Protein AF-A0A6J3ENT9-F1 (afdb_monomer)

Organism: Aythya fuligula (NCBI:txid219594)

Solvent-accessible surface area (backbone atoms only — not comparable to full-atom values): 24660 Å² total; per-residue (Å²): 134,82,88,86,90,82,89,78,94,71,88,79,79,80,81,71,82,80,57,75,65,58,60,52,52,53,51,53,50,52,54,51,52,54,51,53,56,51,54,55,63,68,48,56,60,59,58,50,55,54,54,55,55,55,54,59,58,60,64,72,77,72,82,78,91,86,87,80,89,82,87,89,83,92,81,91,82,86,89,77,91,87,86,80,84,89,78,90,86,88,84,91,74,91,84,88,84,82,84,92,70,86,79,79,90,65,94,60,54,86,67,48,56,50,49,53,51,48,52,50,49,54,50,52,51,52,49,52,51,50,50,52,52,50,49,51,51,51,53,51,51,51,53,50,51,54,51,51,52,52,52,50,54,52,52,51,51,50,50,51,54,51,51,50,50,50,53,53,49,52,54,51,49,54,54,49,49,51,52,50,53,52,49,51,54,50,51,52,51,52,52,49,53,53,50,51,52,50,52,52,52,51,51,54,51,54,52,52,52,50,51,49,52,50,47,52,51,54,52,52,50,54,49,52,54,50,51,51,51,50,52,53,51,52,52,52,52,52,52,52,50,53,50,51,53,53,50,49,52,50,51,53,49,53,52,50,55,51,53,53,50,52,50,54,50,51,52,51,49,51,52,51,53,51,50,51,51,52,51,53,52,51,51,50,52,51,51,49,52,52,51,53,51,50,51,52,50,50,51,51,49,52,52,48,50,50,51,47,51,50,50,49,53,51,49,48,55,50,49,51,49,53,48,52,51,48,51,52,52,50,51,52,50,52,53,50,50,51,55,49,52,52,50,52,52,49,51,54,52,51,51,57,49,50,55,54,50,50,59,48,47,58,55,50,53,60,51,50,61,62,54,56,61,63,54,55,61,52,54,55,53,54,57,55,51,52,54,53,52,51,55,51,54,52,56,54,51,52,53,51,50,55,53,49,54,53,52,50,53,55,50,52,52,50,49,52,54,48,51,65,56,59,77,73,70,87,131

Foldseek 3Di:
DDDDDDDDDDDDPPPDPPPPVVVVVVVVVVVVVVVVVVVVVVCVVVVVVVVVVVVVVVVVVPDDDDDDDDDDDDDDDDDDDDDDDDDDDDDDDDDDDDPPDDDDDDCDDPVVVVVVVVVVVVVVVVVVVVVVVVVVVVVVVVVVVVVVVVVVVVVVVVVVVVVVVVVVVVVVVVVVVVVVVVVVVVVVVVVVVVVVVVVVVVVVVVVVVVVVVVCCVVVVVVVVVVVVVVVVVVVVVVVVVVVVVVVVVVVVVVVVVVVVVVVVVVVVVVVVVVVVVVVVVVVVVVVVVVVVVVVVVVVVVVVVVVVVVVVVVVVVVVVVVVVVVVVVVVVVVVVVVVVVVVVVVVVVVVVVVVVVVVVVVVVVVVVVVVVVVVVVVVVVVVVVVVVVVVVVVVVVVVVVVVVVVVVVVVVVVVVVVVVVVVVPDDD

Mean predicted aligned error: 20.98 Å

Sequence (427 aa):
MLQSPSSAFMLYIQKIPISFSTVSFLQISLQAFASVETCFTLTLPILKDLSFSLSCIAECFGRSQSGTSNSGSMAQEEREAGMGSPASDLEVGNDGEDLTKGPEVLCEGPEEEKRQKALLWARLEEQHHLICVLKKKADDARKHCKGLEQLNMELEKLRLEDAMKLKVQSQRIQHLEGRFTDLASNHEKMIYFKNEHKKQNTQLREENQRLRQENEALFSQTVQEREAEVFQLAAQARNLSQQLDSLHEKCAYESRRAQEREKELLEAQSQQASAHASEVDLLKQQLQCIQEEHQQVAAWVEDGENQQKAQASELQAKLERANEEKEQLLNLAMERGKALEDKQREIVQLGRRLESVERARLRAEKRFVKGAAANYDRMLQELQQELESSKQAYSELSLQFDAYKKHSMDLLAKEKELNVKLCHFKV

Secondary structure (DSSP, 8-state):
-------------------HHHHHHHHHHHHHHHHHHHHHHHHHHHHHHHHHHHHHHHHTT------------------------------------------------TTHHHHHHHHHHHHHHHHHHHHHHHHHHHHHHHHHHHHHHHHHHHHHHHHHHHHHHHHHHHHHHHHHHHHHHHHHHHHHHHHHHHHHHHHHHHHHHHHHHHHHHHHHHHHHHHHHHHHHHHHHHHHHHHHHHHHHHHHHHHHHHHHHHHHHHHHHHHHHHHHHHHHHHHHHHHHHHHHHHHHHHHHHHHHHHHHHHHHHHHHHHHHHHHHHHHHHHHHHHHHHHHHHHHHHHHHHHHHHHHHHHHHHHHHHHHHHHHHHHHHHHHHHHHHHHHHHHHHHHHHHHHHHHHHHHHHHHHHHHHHHHHHHHHHHHHTTS--

pLDDT: mean 76.58, std 21.97, range [31.48, 98.69]

InterPro domains:
  IPR043450 Coiled-coil domain-containing protein 89-like [PTHR34768] (75-425)
  IPR060354 Coiled-coil domain-containing protein 89 [PF28422] (107-425)

Radius of gyration: 129.69 Å; Cα contacts (8 Å, |Δi|>4): 1; chains: 1; bounding box: 258×97×381 Å

Structure (mmCIF, N/CA/C/O backbone):
data_AF-A0A6J3ENT9-F1
#
_entry.id   AF-A0A6J3ENT9-F1
#
loop_
_atom_site.group_PDB
_atom_site.id
_atom_site.type_symbol
_atom_site.label_atom_id
_atom_site.label_alt_id
_atom_site.label_comp_id
_atom_site.label_asym_id
_atom_site.label_entity_id
_atom_site.label_seq_id
_atom_site.pdbx_PDB_ins_code
_atom_site.Cartn_x
_atom_site.Cartn_y
_atom_site.Cartn_z
_atom_site.occupancy
_atom_site.B_iso_or_equiv
_atom_site.auth_seq_id
_atom_site.auth_comp_id
_atom_site.auth_asym_id
_atom_site.auth_atom_id
_atom_site.pdbx_PDB_model_num
ATOM 1 N N . MET A 1 1 ? -32.795 -56.655 26.048 1.00 40.16 1 MET A N 1
ATOM 2 C CA . MET A 1 1 ? -32.875 -57.858 25.196 1.00 40.16 1 MET A CA 1
ATOM 3 C C . MET A 1 1 ? -33.707 -57.521 23.972 1.00 40.16 1 MET A C 1
ATOM 5 O O . MET A 1 1 ? -34.804 -57.025 24.166 1.00 40.16 1 MET A O 1
ATOM 9 N N . LEU A 1 2 ? -33.144 -57.804 22.787 1.00 39.00 2 LEU A N 1
ATOM 10 C CA . LEU A 1 2 ? -33.785 -58.015 21.471 1.00 39.00 2 LEU A CA 1
ATOM 11 C C . LEU A 1 2 ? -34.527 -56.797 20.865 1.00 39.00 2 LEU A C 1
ATOM 13 O O . LEU A 1 2 ? -35.529 -56.348 21.398 1.00 39.00 2 LEU A O 1
ATOM 17 N N . GLN A 1 3 ? -33.952 -56.100 19.867 1.00 37.78 3 GLN A N 1
ATOM 18 C CA . GLN A 1 3 ? -33.969 -56.410 18.410 1.00 37.78 3 GLN A CA 1
ATOM 19 C C . GLN A 1 3 ? -35.414 -56.488 17.867 1.00 37.78 3 GLN A C 1
ATOM 21 O O . GLN A 1 3 ? -36.195 -57.287 18.355 1.00 37.78 3 GLN A O 1
ATOM 26 N N . SER A 1 4 ? -35.854 -55.732 16.852 1.00 40.31 4 SER A N 1
ATOM 27 C CA . SER A 1 4 ? -35.252 -55.532 15.521 1.00 40.31 4 SER A CA 1
ATOM 28 C C . SER A 1 4 ? -36.067 -54.480 14.694 1.00 40.31 4 SER A C 1
ATOM 30 O O . SER A 1 4 ? -37.071 -53.984 15.205 1.00 40.31 4 SER A O 1
ATOM 32 N N . PRO A 1 5 ? -35.641 -54.091 13.468 1.00 56.31 5 PRO A N 1
ATOM 33 C CA . PRO A 1 5 ? -35.767 -52.728 12.929 1.00 56.31 5 PRO A CA 1
ATOM 34 C C . PRO A 1 5 ? -36.663 -52.575 11.677 1.00 56.31 5 PRO A C 1
ATOM 36 O O . PRO A 1 5 ? -37.023 -53.546 11.015 1.00 56.31 5 PRO A O 1
ATOM 39 N N . SER A 1 6 ? -36.929 -51.328 11.267 1.00 38.97 6 SER A N 1
ATOM 40 C CA . SER A 1 6 ? -37.287 -51.008 9.876 1.00 38.97 6 SER A CA 1
ATOM 41 C C . SER A 1 6 ? -36.849 -49.603 9.454 1.00 38.97 6 SER A C 1
ATOM 43 O O . SER A 1 6 ? -37.376 -48.600 9.914 1.00 38.97 6 SER A O 1
ATOM 45 N N . SER A 1 7 ? -35.853 -49.603 8.563 1.00 48.16 7 SER A N 1
ATOM 46 C CA . SER A 1 7 ? -35.739 -48.812 7.331 1.00 48.16 7 SER A CA 1
ATOM 47 C C . SER A 1 7 ? -36.145 -47.330 7.350 1.00 48.16 7 SER A C 1
ATOM 49 O O . SER A 1 7 ? -37.310 -46.988 7.168 1.00 48.16 7 SER A O 1
ATOM 51 N N . ALA A 1 8 ? -35.141 -46.451 7.392 1.00 42.38 8 ALA A N 1
ATOM 52 C CA . ALA A 1 8 ? -35.196 -45.153 6.723 1.00 42.38 8 ALA A CA 1
ATOM 53 C C . ALA A 1 8 ? -33.785 -44.765 6.254 1.00 42.38 8 ALA A C 1
ATOM 55 O O . ALA A 1 8 ? -32.921 -44.379 7.039 1.00 42.38 8 ALA A O 1
ATOM 56 N N . PHE A 1 9 ? -33.558 -44.915 4.949 1.00 43.72 9 PHE A N 1
ATOM 57 C CA . PHE A 1 9 ? -32.430 -44.348 4.219 1.00 43.72 9 PHE A CA 1
ATOM 58 C C . PHE A 1 9 ? -32.474 -42.815 4.343 1.00 43.72 9 PHE A C 1
ATOM 60 O O . PHE A 1 9 ? -33.341 -42.171 3.758 1.00 43.72 9 PHE A O 1
ATOM 67 N N . MET A 1 10 ? -31.529 -42.229 5.078 1.00 42.06 10 MET A N 1
ATOM 68 C CA . MET A 1 10 ? -31.229 -40.796 5.043 1.00 42.06 10 MET A CA 1
ATOM 69 C C . MET A 1 10 ? -29.784 -40.626 4.581 1.00 42.06 10 MET A C 1
ATOM 71 O O . MET A 1 10 ? -28.840 -41.058 5.240 1.00 42.06 10 MET A O 1
ATOM 75 N N . LEU A 1 11 ? -29.651 -40.038 3.393 1.00 41.81 11 LEU A N 1
ATOM 76 C CA . LEU A 1 11 ? -28.410 -39.676 2.719 1.00 41.81 11 LEU A CA 1
ATOM 77 C C . LEU A 1 11 ? -27.493 -38.855 3.636 1.00 41.81 11 LEU A C 1
ATOM 79 O O . LEU A 1 11 ? -27.743 -37.683 3.909 1.00 41.81 11 LEU A O 1
ATOM 83 N N . TYR A 1 12 ? -26.387 -39.465 4.053 1.00 36.28 12 TYR A N 1
ATOM 84 C CA . TYR A 1 12 ? -25.256 -38.777 4.663 1.00 36.28 12 TYR A CA 1
ATOM 85 C C . TYR A 1 12 ? -24.386 -38.188 3.539 1.00 36.28 12 TYR A C 1
ATOM 87 O O . TYR A 1 12 ? -23.510 -38.858 2.996 1.00 36.28 12 TYR A O 1
ATOM 95 N N . ILE A 1 13 ? -24.637 -36.932 3.153 1.00 42.41 13 ILE A N 1
ATOM 96 C CA . ILE A 1 13 ? -23.660 -36.150 2.383 1.00 42.41 13 ILE A CA 1
ATOM 97 C C . ILE A 1 13 ? -22.597 -35.667 3.367 1.00 42.41 13 ILE A C 1
ATOM 99 O O . ILE A 1 13 ? -22.794 -34.741 4.154 1.00 42.41 13 ILE A O 1
ATOM 103 N N . GLN A 1 14 ? -21.461 -36.345 3.315 1.00 38.34 14 GLN A N 1
ATOM 104 C CA . GLN A 1 14 ? -20.229 -36.023 4.010 1.00 38.34 14 GLN A CA 1
ATOM 105 C C . GLN A 1 14 ? -19.707 -34.665 3.506 1.00 38.34 14 GLN A C 1
ATOM 107 O O . GLN A 1 14 ? -19.063 -34.571 2.464 1.00 38.34 14 GLN A O 1
ATOM 112 N N . LYS A 1 15 ? -20.019 -33.585 4.237 1.00 44.34 15 LYS A N 1
ATOM 113 C CA . LYS A 1 15 ? -19.369 -32.276 4.080 1.00 44.34 15 LYS A CA 1
ATOM 114 C C . LYS A 1 15 ? -17.897 -32.418 4.466 1.00 44.34 15 LYS A C 1
ATOM 116 O O . LYS A 1 15 ? -17.551 -32.397 5.644 1.00 44.34 15 LYS A O 1
ATOM 121 N N . ILE A 1 16 ? -17.039 -32.565 3.464 1.00 40.72 16 ILE A N 1
ATOM 122 C CA . ILE A 1 16 ? -15.595 -32.377 3.600 1.00 40.72 16 ILE A CA 1
ATOM 123 C C . ILE A 1 16 ? -15.363 -30.873 3.832 1.00 40.72 16 ILE A C 1
ATOM 125 O O . ILE A 1 16 ? -15.824 -30.070 3.017 1.00 40.72 16 ILE A O 1
ATOM 129 N N . PRO A 1 17 ? -14.683 -30.452 4.913 1.00 45.12 17 PRO A N 1
ATOM 130 C CA . PRO A 1 17 ? -14.258 -29.070 5.055 1.00 45.12 17 PRO A CA 1
ATOM 131 C C . PRO A 1 17 ? -13.174 -28.803 4.008 1.00 45.12 17 PRO A C 1
ATOM 133 O O . PRO A 1 17 ? -12.029 -29.228 4.147 1.00 45.12 17 PRO A O 1
ATOM 136 N N . ILE A 1 18 ? -13.558 -28.123 2.929 1.00 47.16 18 ILE A N 1
ATOM 137 C CA . ILE A 1 18 ? -12.618 -27.542 1.974 1.00 47.16 18 ILE A CA 1
ATOM 138 C C . ILE A 1 18 ? -11.821 -26.504 2.764 1.00 47.16 18 ILE A C 1
ATOM 140 O O . ILE A 1 18 ? -12.337 -25.458 3.154 1.00 47.16 18 ILE A O 1
ATOM 144 N N . SER A 1 19 ? -10.577 -26.846 3.086 1.00 46.31 19 SER A N 1
ATOM 145 C CA . SER A 1 19 ? -9.659 -25.960 3.782 1.00 46.31 19 SER A CA 1
ATOM 146 C C . SER A 1 19 ? -9.454 -24.692 2.948 1.00 46.31 19 SER A C 1
ATOM 148 O O . SER A 1 19 ? -9.235 -24.752 1.734 1.00 46.31 19 SER A O 1
ATOM 150 N N . PHE A 1 20 ? -9.492 -23.539 3.622 1.00 50.84 20 PHE A N 1
ATOM 151 C CA . PHE A 1 20 ? -9.294 -22.184 3.078 1.00 50.84 20 PHE A CA 1
ATOM 152 C C . PHE A 1 20 ? -8.031 -22.029 2.190 1.00 50.84 20 PHE A C 1
ATOM 154 O O . PHE A 1 20 ? -7.911 -21.081 1.414 1.00 50.84 20 PHE A O 1
ATOM 161 N N . SER A 1 21 ? -7.103 -22.988 2.255 1.00 52.47 21 SER A N 1
ATOM 162 C CA . SER A 1 21 ? -5.894 -23.059 1.428 1.00 52.47 21 SER A CA 1
ATOM 163 C C . SER A 1 21 ? -6.183 -23.339 -0.058 1.00 52.47 21 SER A C 1
ATOM 165 O O . SER A 1 21 ? -5.556 -22.752 -0.938 1.00 52.47 21 SER A O 1
ATOM 167 N N . THR A 1 22 ? -7.183 -24.169 -0.374 1.00 51.91 22 THR A N 1
ATOM 168 C CA . THR A 1 22 ? -7.454 -24.582 -1.770 1.00 51.91 22 THR A CA 1
ATOM 169 C C . THR A 1 22 ? -8.192 -23.521 -2.589 1.00 51.91 22 THR A C 1
ATOM 171 O O . THR A 1 22 ? -7.914 -23.360 -3.777 1.00 51.91 22 THR A O 1
ATOM 174 N N . VAL A 1 23 ? -9.059 -22.726 -1.952 1.00 58.72 23 VAL A N 1
ATOM 175 C CA . VAL A 1 23 ? -9.732 -21.582 -2.597 1.00 58.72 23 VAL A CA 1
ATOM 176 C C . VAL A 1 23 ? -8.720 -20.481 -2.932 1.00 58.72 23 VAL A C 1
ATOM 178 O O . VAL A 1 23 ? -8.764 -19.904 -4.015 1.00 58.72 23 VAL A O 1
ATOM 181 N N . SER A 1 24 ? -7.737 -20.267 -2.054 1.00 61.44 24 SER A N 1
ATOM 182 C CA . SER A 1 24 ? -6.649 -19.309 -2.280 1.00 61.44 24 SER A CA 1
ATOM 183 C C . SER A 1 24 ? -5.753 -19.732 -3.453 1.00 61.44 24 SER A C 1
ATOM 185 O O . SER A 1 24 ? -5.372 -18.901 -4.275 1.00 61.44 24 SER A O 1
ATOM 187 N N . PHE A 1 25 ? -5.479 -21.033 -3.595 1.00 60.53 25 PHE A N 1
ATOM 188 C CA . PHE A 1 25 ? -4.682 -21.568 -4.704 1.00 60.53 25 PHE A CA 1
ATOM 189 C C . PHE A 1 25 ? -5.390 -21.456 -6.060 1.00 60.53 25 PHE A C 1
ATOM 191 O O . PHE A 1 25 ? -4.760 -21.096 -7.055 1.00 60.53 25 PHE A O 1
ATOM 198 N N . LEU A 1 26 ? -6.702 -21.707 -6.111 1.00 66.38 26 LEU A N 1
ATOM 199 C CA . LEU A 1 26 ? -7.491 -21.538 -7.337 1.00 66.38 26 LEU A CA 1
ATOM 200 C C . LEU A 1 26 ? -7.624 -20.062 -7.737 1.00 66.38 26 LEU A C 1
ATOM 202 O O . LEU A 1 26 ? -7.562 -19.752 -8.925 1.00 66.38 26 LEU A O 1
ATOM 206 N N . GLN A 1 27 ? -7.715 -19.146 -6.768 1.00 69.69 27 GLN A N 1
ATOM 207 C CA . GLN A 1 27 ? -7.783 -17.711 -7.044 1.00 69.69 27 GLN A CA 1
ATOM 208 C C . GLN A 1 27 ? -6.449 -17.146 -7.553 1.00 69.69 27 GLN A C 1
ATOM 210 O O . GLN A 1 27 ? -6.440 -16.410 -8.535 1.00 69.69 27 GLN A O 1
ATOM 215 N N . ILE A 1 28 ? -5.317 -17.565 -6.975 1.00 70.44 28 ILE A N 1
ATOM 216 C CA . ILE A 1 28 ? -3.978 -17.199 -7.471 1.00 70.44 28 ILE A CA 1
ATOM 217 C C . ILE A 1 28 ? -3.736 -17.785 -8.873 1.00 70.44 28 ILE A C 1
ATOM 219 O O . ILE A 1 28 ? -3.173 -17.112 -9.734 1.00 70.44 28 ILE A O 1
ATOM 223 N N . SER A 1 29 ? -4.217 -19.004 -9.137 1.00 67.19 29 SER A N 1
ATOM 224 C CA . SER A 1 29 ? -4.084 -19.651 -10.451 1.00 67.19 29 SER A CA 1
ATOM 225 C C . SER A 1 29 ? -4.905 -18.948 -11.539 1.00 67.19 29 SER A C 1
ATOM 227 O O . SER A 1 29 ? -4.409 -18.764 -12.650 1.00 67.19 29 SER A O 1
ATOM 229 N N . LEU A 1 30 ? -6.126 -18.491 -11.226 1.00 68.94 30 LEU A N 1
ATOM 230 C CA . LEU A 1 30 ? -6.932 -17.689 -12.155 1.00 68.94 30 LEU A CA 1
ATOM 231 C C . LEU A 1 30 ? -6.305 -16.312 -12.419 1.00 68.94 30 LEU A C 1
ATOM 233 O O . LEU A 1 30 ? -6.332 -15.827 -13.548 1.00 68.94 30 LEU A O 1
ATOM 237 N N . GLN A 1 31 ? -5.705 -15.697 -11.398 1.00 67.19 31 GLN A N 1
ATOM 238 C CA . GLN A 1 31 ? -5.062 -14.387 -11.523 1.00 67.19 31 GLN A CA 1
ATOM 239 C C . GLN A 1 31 ? -3.742 -14.470 -12.311 1.00 67.19 31 GLN A C 1
ATOM 241 O O . GLN A 1 31 ? -3.422 -13.563 -13.078 1.00 67.19 31 GLN A O 1
ATOM 246 N N . ALA A 1 32 ? -3.023 -15.594 -12.211 1.00 65.31 32 ALA A N 1
ATOM 247 C CA . ALA A 1 32 ? -1.872 -15.895 -13.061 1.00 65.31 32 ALA A CA 1
ATOM 248 C C . ALA A 1 32 ? -2.279 -16.138 -14.527 1.00 65.31 32 ALA A C 1
ATOM 250 O O . ALA A 1 32 ? -1.610 -15.635 -15.428 1.00 65.31 32 ALA A O 1
ATOM 251 N N . PHE A 1 33 ? -3.397 -16.829 -14.784 1.00 65.12 33 PHE A N 1
ATOM 252 C CA . PHE A 1 33 ? -3.900 -17.049 -16.149 1.00 65.12 33 PHE A CA 1
ATOM 253 C C . PHE A 1 33 ? -4.342 -15.747 -16.835 1.00 65.12 33 PHE A C 1
ATOM 255 O O . PHE A 1 33 ? -3.982 -15.516 -17.989 1.00 65.12 33 PHE A O 1
ATOM 262 N N . ALA A 1 34 ? -5.021 -14.852 -16.110 1.00 62.66 34 ALA A N 1
ATOM 263 C CA . ALA A 1 34 ? -5.407 -13.540 -16.635 1.00 62.66 34 ALA A CA 1
ATOM 264 C C . ALA A 1 34 ? -4.190 -12.653 -16.982 1.00 62.66 34 ALA A C 1
ATOM 266 O O . ALA A 1 34 ? -4.241 -11.877 -17.937 1.00 62.66 34 ALA A O 1
ATOM 267 N N . SER A 1 35 ? -3.080 -12.801 -16.247 1.00 59.09 35 SER A N 1
ATOM 268 C CA . SER A 1 35 ? -1.822 -12.076 -16.493 1.00 59.09 35 SER A CA 1
ATOM 269 C C . SER A 1 35 ? -1.069 -12.592 -17.734 1.00 59.09 35 SER A C 1
ATOM 271 O O . SER A 1 35 ? -0.468 -11.822 -18.485 1.00 59.09 35 SER A O 1
ATOM 273 N N . VAL A 1 36 ? -1.151 -13.896 -18.027 1.00 63.78 36 VAL A N 1
ATOM 274 C CA . VAL A 1 36 ? -0.567 -14.485 -19.250 1.00 63.78 36 VAL A CA 1
ATOM 275 C C . VAL A 1 36 ? -1.335 -14.046 -20.503 1.00 63.78 36 VAL A C 1
ATOM 277 O O . VAL A 1 36 ? -0.722 -13.757 -21.533 1.00 63.78 36 VAL A O 1
ATOM 280 N N . GLU A 1 37 ? -2.659 -13.916 -20.414 1.00 57.78 37 GLU A N 1
ATOM 281 C CA . GLU A 1 37 ? -3.507 -13.461 -21.524 1.00 57.78 37 GLU A CA 1
ATOM 282 C C . GLU A 1 37 ? -3.313 -11.958 -21.834 1.00 57.78 37 GLU A C 1
ATOM 284 O O . GLU A 1 37 ? -3.330 -11.538 -22.998 1.00 57.78 37 GLU A O 1
ATOM 289 N N . THR A 1 38 ? -2.998 -11.146 -20.816 1.00 58.56 38 THR A N 1
ATOM 290 C CA . THR A 1 38 ? -2.599 -9.735 -21.000 1.00 58.56 38 THR A CA 1
ATOM 291 C C . THR A 1 38 ? -1.184 -9.583 -21.575 1.00 58.56 38 THR A C 1
ATOM 293 O O . THR A 1 38 ? -0.945 -8.710 -22.410 1.00 58.56 38 THR A O 1
ATOM 296 N N . CYS A 1 39 ? -0.248 -10.476 -21.238 1.00 53.78 39 CYS A N 1
ATOM 297 C CA . CYS A 1 39 ? 1.071 -10.520 -21.884 1.00 53.78 39 CYS A CA 1
ATOM 298 C C . CYS A 1 39 ? 1.004 -10.931 -23.369 1.00 53.78 39 CYS A C 1
ATOM 300 O O . CYS A 1 39 ? 1.787 -10.430 -24.182 1.00 53.78 39 CYS A O 1
ATOM 302 N N . PHE A 1 40 ? 0.055 -11.792 -23.756 1.00 52.81 40 PHE A N 1
ATOM 303 C CA . PHE A 1 40 ? -0.137 -12.194 -25.158 1.00 52.81 40 PHE A CA 1
ATOM 304 C C . PHE A 1 40 ? -0.755 -11.081 -26.020 1.00 52.81 40 PHE A C 1
ATOM 306 O O . PHE A 1 40 ? -0.416 -10.931 -27.193 1.00 52.81 40 PHE A O 1
ATOM 313 N N . THR A 1 41 ? -1.622 -10.250 -25.438 1.00 58.38 41 THR A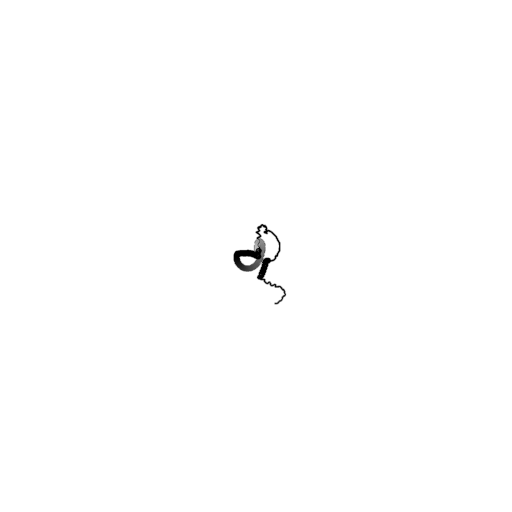 N 1
ATOM 314 C CA . THR A 1 41 ? -2.243 -9.116 -26.143 1.00 58.38 41 THR A CA 1
ATOM 315 C C . THR A 1 41 ? -1.299 -7.920 -26.308 1.00 58.38 41 THR A C 1
ATOM 317 O O . THR A 1 41 ? -1.403 -7.208 -27.306 1.00 58.38 41 THR A O 1
ATOM 320 N N . LEU A 1 42 ? -0.313 -7.744 -25.418 1.00 55.91 42 LEU A N 1
ATOM 321 C CA . LEU A 1 42 ? 0.700 -6.679 -25.519 1.00 55.91 42 LEU A CA 1
ATOM 322 C C . LEU A 1 42 ? 1.898 -7.013 -26.429 1.00 55.91 42 LEU A C 1
ATOM 324 O O . LEU A 1 42 ? 2.609 -6.105 -26.854 1.00 55.91 42 LEU A O 1
ATOM 328 N N . THR A 1 43 ? 2.125 -8.284 -26.773 1.00 50.31 43 THR A N 1
ATOM 329 C CA . THR A 1 43 ? 3.246 -8.710 -27.641 1.00 50.31 43 THR A CA 1
ATOM 330 C C . THR A 1 43 ? 2.877 -8.813 -29.127 1.00 50.31 43 THR A C 1
ATOM 332 O O . THR A 1 43 ? 3.747 -8.715 -29.995 1.00 50.31 43 THR A O 1
ATOM 335 N N . LEU A 1 44 ? 1.584 -8.917 -29.448 1.00 54.12 44 LEU A N 1
ATOM 336 C CA . LEU A 1 44 ? 1.057 -8.941 -30.820 1.00 54.12 44 LEU A CA 1
ATOM 337 C C . LEU A 1 44 ? 1.301 -7.660 -31.658 1.00 54.12 44 LEU A C 1
ATOM 339 O O . LEU A 1 44 ? 1.510 -7.797 -32.866 1.00 54.12 44 LEU A O 1
ATOM 343 N N . PRO A 1 45 ? 1.323 -6.432 -31.096 1.00 56.06 45 PRO A N 1
ATOM 344 C CA . PRO A 1 45 ? 1.671 -5.224 -31.854 1.00 56.06 45 PRO A CA 1
ATOM 345 C C . PRO A 1 45 ? 3.158 -5.170 -32.237 1.00 56.06 45 PRO A C 1
ATOM 347 O O . PRO A 1 45 ? 3.492 -4.805 -33.360 1.00 56.06 45 PRO A O 1
ATOM 350 N N . ILE A 1 46 ? 4.048 -5.628 -31.350 1.00 58.69 46 ILE A N 1
ATOM 351 C CA . ILE A 1 46 ? 5.508 -5.576 -31.551 1.00 58.69 46 ILE A CA 1
ATOM 352 C C . ILE A 1 46 ? 5.941 -6.511 -32.696 1.00 58.69 46 ILE A C 1
ATOM 354 O O . ILE A 1 46 ? 6.825 -6.183 -33.487 1.00 58.69 46 ILE A O 1
ATOM 358 N N . LEU A 1 47 ? 5.268 -7.657 -32.850 1.00 54.56 47 LEU A N 1
ATOM 359 C CA . LEU A 1 47 ? 5.484 -8.575 -33.975 1.00 54.56 47 LEU A CA 1
ATOM 360 C C . LEU A 1 47 ? 4.941 -8.035 -35.311 1.00 54.56 47 LEU A C 1
ATOM 362 O O . LEU A 1 47 ? 5.496 -8.356 -36.363 1.00 54.56 47 LEU A O 1
ATOM 366 N N . LYS A 1 48 ? 3.907 -7.181 -35.293 1.00 58.94 48 LYS A N 1
ATOM 367 C CA . LYS A 1 48 ? 3.417 -6.506 -36.507 1.00 58.94 48 LYS A CA 1
ATOM 368 C C . LYS A 1 48 ? 4.386 -5.424 -36.988 1.00 58.94 48 LYS A C 1
ATOM 370 O O . LYS A 1 48 ? 4.640 -5.362 -38.191 1.00 58.94 48 LYS A O 1
ATOM 375 N N . ASP A 1 49 ? 5.012 -4.675 -36.084 1.00 53.97 49 ASP A N 1
ATOM 376 C CA . ASP A 1 49 ? 6.009 -3.657 -36.457 1.00 53.97 49 ASP A CA 1
ATOM 377 C C . ASP A 1 49 ? 7.312 -4.273 -36.998 1.00 53.97 49 ASP A C 1
ATOM 379 O O . ASP A 1 49 ? 7.901 -3.762 -37.955 1.00 53.97 49 ASP A O 1
ATOM 383 N N . LEU A 1 50 ? 7.718 -5.442 -36.486 1.00 54.59 50 LEU A N 1
ATOM 384 C CA . LEU A 1 50 ? 8.826 -6.221 -37.058 1.00 54.59 50 LEU A CA 1
ATOM 385 C C . LEU A 1 50 ? 8.511 -6.747 -38.471 1.00 54.59 50 LEU A C 1
ATOM 387 O O . LEU A 1 50 ? 9.400 -6.773 -39.326 1.00 54.59 50 LEU A O 1
ATOM 391 N N . SER A 1 51 ? 7.252 -7.105 -38.753 1.00 56.06 51 SER A N 1
ATOM 392 C CA . SER A 1 51 ? 6.826 -7.521 -40.100 1.00 56.06 51 SER A CA 1
ATOM 393 C C . SER A 1 51 ? 6.835 -6.365 -41.111 1.00 56.06 51 SER A C 1
ATOM 395 O O . SER A 1 51 ? 7.180 -6.566 -42.275 1.00 56.06 51 SER A O 1
ATOM 397 N N . PHE A 1 52 ? 6.552 -5.139 -40.658 1.00 54.91 52 PHE A N 1
ATOM 398 C CA . PHE A 1 52 ? 6.579 -3.942 -41.501 1.00 54.91 52 PHE A CA 1
ATOM 399 C C . PHE A 1 52 ? 8.017 -3.506 -41.831 1.00 54.91 52 PHE A C 1
ATOM 401 O O . PHE A 1 52 ? 8.313 -3.114 -42.958 1.00 54.91 52 PHE A O 1
ATOM 408 N N . SER A 1 53 ? 8.951 -3.660 -40.885 1.00 56.72 53 SER A N 1
ATOM 409 C CA . SER A 1 53 ? 10.371 -3.349 -41.111 1.00 56.72 53 SER A CA 1
ATOM 410 C C . SER A 1 53 ? 11.047 -4.315 -42.100 1.00 56.72 53 SER A C 1
ATOM 412 O O . SER A 1 53 ? 11.841 -3.887 -42.939 1.00 56.72 53 SER A O 1
ATOM 414 N N . LEU A 1 54 ? 10.676 -5.602 -42.085 1.00 51.56 54 LEU A N 1
ATOM 415 C CA . LEU A 1 54 ? 11.181 -6.596 -43.045 1.00 51.56 54 LEU A CA 1
ATOM 416 C C . LEU A 1 54 ? 10.656 -6.372 -44.477 1.00 51.56 54 LEU A C 1
ATOM 418 O O . LEU A 1 54 ? 11.382 -6.641 -45.435 1.00 51.56 54 LEU A O 1
ATOM 422 N N . SER A 1 55 ? 9.453 -5.808 -44.636 1.00 52.66 55 SER A N 1
ATOM 423 C CA . SER A 1 55 ? 8.902 -5.406 -45.943 1.00 52.66 55 SER A CA 1
ATOM 424 C C . SER A 1 55 ? 9.720 -4.284 -46.601 1.00 52.66 55 SER A C 1
ATOM 426 O O . SER A 1 55 ? 10.001 -4.345 -47.796 1.00 52.66 55 SER A O 1
ATOM 428 N N . CYS A 1 56 ? 10.174 -3.293 -45.826 1.00 52.44 56 CYS A N 1
ATOM 429 C CA . CYS A 1 56 ? 10.975 -2.177 -46.347 1.00 52.44 56 CYS A CA 1
ATOM 430 C C . CYS A 1 56 ? 12.407 -2.580 -46.740 1.00 52.44 56 CYS A C 1
ATOM 432 O O . CYS A 1 56 ? 13.007 -1.964 -47.621 1.00 52.44 56 CYS A O 1
ATOM 434 N N . ILE A 1 57 ? 12.973 -3.619 -46.118 1.00 53.28 57 ILE A N 1
ATOM 435 C CA . ILE A 1 57 ? 14.308 -4.123 -46.481 1.00 53.28 57 ILE A CA 1
ATOM 436 C C . ILE A 1 57 ? 14.251 -4.928 -47.793 1.00 53.28 57 ILE A C 1
ATOM 438 O O . ILE A 1 57 ? 15.207 -4.897 -48.570 1.00 53.28 57 ILE A O 1
ATOM 442 N N . ALA A 1 58 ? 13.119 -5.575 -48.096 1.00 48.12 58 ALA A N 1
ATOM 443 C CA . ALA A 1 58 ? 12.924 -6.315 -49.344 1.00 48.12 58 ALA A CA 1
ATOM 444 C C . ALA A 1 58 ? 12.755 -5.406 -50.583 1.00 48.12 58 ALA A C 1
ATOM 446 O O . ALA A 1 58 ? 13.180 -5.787 -51.674 1.00 48.12 58 ALA A O 1
ATOM 447 N N . GLU A 1 59 ? 12.223 -4.186 -50.438 1.00 49.25 59 GLU A N 1
ATOM 448 C CA . GLU A 1 59 ? 12.078 -3.238 -51.561 1.00 49.25 59 GLU A CA 1
ATOM 449 C C . GLU A 1 59 ? 13.381 -2.511 -51.943 1.00 49.25 59 GLU A C 1
ATOM 451 O O . GLU A 1 59 ? 13.549 -2.103 -53.094 1.00 49.25 59 GLU A O 1
ATOM 456 N N . CYS A 1 60 ? 14.356 -2.409 -51.035 1.00 49.34 60 CYS A N 1
ATOM 457 C CA . CYS A 1 60 ? 15.617 -1.707 -51.305 1.00 49.34 60 CYS A CA 1
ATOM 458 C C . CYS A 1 60 ? 16.648 -2.528 -52.104 1.00 49.34 60 CYS A C 1
ATOM 460 O O . CYS A 1 60 ? 17.606 -1.953 -52.619 1.00 49.34 60 CYS A O 1
ATOM 462 N N . PHE A 1 61 ? 16.466 -3.845 -52.260 1.00 43.84 61 PHE A N 1
ATOM 463 C CA . PHE A 1 61 ? 17.416 -4.712 -52.982 1.00 43.84 61 PHE A CA 1
ATOM 464 C C . PHE A 1 61 ? 16.982 -5.081 -54.416 1.00 43.84 61 PHE A C 1
ATOM 466 O O . PHE A 1 61 ? 17.698 -5.792 -55.119 1.00 43.84 61 PHE A O 1
ATOM 473 N N . GLY A 1 62 ? 15.833 -4.572 -54.881 1.00 42.88 62 GLY A N 1
ATOM 474 C CA . GLY A 1 62 ? 15.201 -4.944 -56.155 1.00 42.88 62 GLY A CA 1
ATOM 475 C C . GLY A 1 62 ? 15.252 -3.900 -57.278 1.00 42.88 62 GLY A C 1
ATOM 476 O O . GLY A 1 62 ? 14.407 -3.938 -58.168 1.00 42.88 62 GLY A O 1
ATOM 477 N N . ARG A 1 63 ? 16.192 -2.944 -57.267 1.00 44.88 63 ARG A N 1
ATOM 478 C CA . ARG A 1 63 ? 16.342 -1.946 -58.349 1.00 44.88 63 ARG A CA 1
ATOM 479 C C . ARG A 1 63 ? 17.767 -1.901 -58.884 1.00 44.88 63 ARG A C 1
ATOM 481 O O . ARG A 1 63 ? 18.544 -0.987 -58.633 1.00 44.88 63 ARG A O 1
ATOM 488 N N . SER A 1 64 ? 18.116 -2.909 -59.664 1.00 50.78 64 SER A N 1
ATOM 489 C CA . SER A 1 64 ? 19.213 -2.819 -60.621 1.00 50.78 64 SER A CA 1
ATOM 490 C C . SER A 1 64 ? 18.868 -3.685 -61.824 1.00 50.78 64 SER A C 1
ATOM 492 O O . SER A 1 64 ? 18.608 -4.870 -61.667 1.00 50.78 64 SER A O 1
ATOM 494 N N . GLN A 1 65 ? 18.921 -3.057 -63.003 1.00 47.69 65 GLN A N 1
ATOM 495 C CA . GLN A 1 65 ? 18.721 -3.599 -64.356 1.00 47.69 65 GLN A CA 1
ATOM 496 C C . GLN A 1 65 ? 17.288 -3.568 -64.921 1.00 47.69 65 GLN A C 1
ATOM 498 O O . GLN A 1 65 ? 16.460 -4.432 -64.659 1.00 47.69 65 GLN A O 1
ATOM 503 N N . SER A 1 66 ? 17.027 -2.584 -65.787 1.00 43.88 66 SER A N 1
ATOM 504 C CA . SER A 1 66 ? 16.587 -2.770 -67.188 1.00 43.88 66 SER A CA 1
ATOM 505 C C . SER A 1 66 ? 16.096 -1.433 -67.762 1.00 43.88 66 SER A C 1
ATOM 507 O O . SER A 1 66 ? 15.373 -0.694 -67.100 1.00 43.88 66 SER A O 1
ATOM 509 N N . GLY A 1 67 ? 16.518 -1.093 -68.983 1.00 37.44 67 GLY A N 1
ATOM 510 C CA . GLY A 1 67 ? 16.076 0.129 -69.662 1.00 37.44 67 GLY A CA 1
ATOM 511 C C . GLY A 1 67 ? 16.972 0.541 -70.825 1.00 37.44 67 GLY A C 1
ATOM 512 O O . GLY A 1 67 ? 17.782 1.449 -70.707 1.00 37.44 67 GLY A O 1
ATOM 513 N 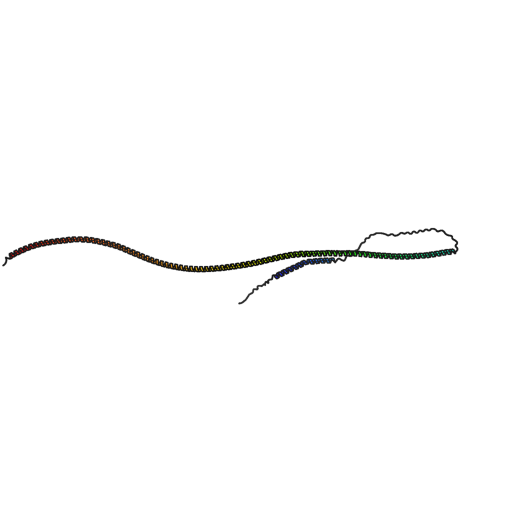N . THR A 1 68 ? 16.833 -0.184 -71.926 1.00 40.88 68 THR A N 1
ATOM 514 C CA . THR A 1 68 ? 17.478 -0.055 -73.239 1.00 40.88 68 THR A CA 1
ATOM 515 C C . THR A 1 68 ? 17.127 1.219 -74.026 1.00 40.88 68 THR A C 1
ATOM 517 O O . THR A 1 68 ? 15.984 1.656 -74.015 1.00 40.88 68 THR A O 1
ATOM 520 N N . SER A 1 69 ? 18.116 1.704 -74.786 1.00 43.97 69 SER A N 1
ATOM 521 C CA . SER A 1 69 ? 18.085 2.125 -76.206 1.00 43.97 69 SER A CA 1
ATOM 522 C C . SER A 1 69 ? 16.897 2.925 -76.783 1.00 43.97 69 SER A C 1
ATOM 524 O O . SER A 1 69 ? 15.817 2.376 -76.958 1.00 43.97 69 SER A O 1
ATOM 526 N N . ASN A 1 70 ? 17.171 4.147 -77.273 1.00 34.47 70 ASN A N 1
ATOM 527 C CA . ASN A 1 70 ? 16.681 4.706 -78.558 1.00 34.47 70 ASN A CA 1
ATOM 528 C C . ASN A 1 70 ? 17.432 6.029 -78.853 1.00 34.47 70 ASN A C 1
ATOM 530 O O . ASN A 1 70 ? 17.500 6.895 -77.991 1.00 34.47 70 ASN A O 1
ATOM 534 N N . SER A 1 71 ? 18.256 6.126 -79.903 1.00 40.47 71 SER A N 1
ATOM 535 C CA . SER A 1 71 ? 17.941 6.544 -81.286 1.00 40.47 71 SER A CA 1
ATOM 536 C C . SER A 1 71 ? 17.566 8.030 -81.466 1.00 40.47 71 SER A C 1
ATOM 538 O O . SER A 1 71 ? 16.466 8.437 -81.107 1.00 40.47 71 SER A O 1
ATOM 540 N N . GLY A 1 72 ? 18.417 8.773 -82.186 1.00 33.47 72 GLY A N 1
ATOM 541 C CA . GLY A 1 72 ? 17.957 9.687 -83.242 1.00 33.47 72 GLY A CA 1
ATOM 542 C C . GLY A 1 72 ? 18.141 11.201 -83.055 1.00 33.47 72 GLY A C 1
ATOM 543 O O . GLY A 1 72 ? 17.556 11.795 -82.156 1.00 33.47 72 GLY A O 1
ATOM 544 N N . SER A 1 73 ? 18.802 11.790 -84.067 1.00 34.91 73 SER A N 1
ATOM 545 C CA . SER A 1 73 ? 18.737 13.179 -84.599 1.00 34.91 73 SER A CA 1
ATOM 546 C C . SER A 1 73 ? 20.016 13.998 -84.359 1.00 34.91 73 SER A C 1
ATOM 548 O O . SER A 1 73 ? 20.385 14.239 -83.220 1.00 34.91 73 SER A O 1
ATOM 550 N N . MET A 1 74 ? 20.875 14.262 -85.355 1.00 40.50 74 MET A N 1
ATOM 551 C CA . MET A 1 74 ? 20.750 15.131 -86.549 1.00 40.50 74 MET A CA 1
ATOM 552 C C . MET A 1 74 ? 20.510 16.626 -86.245 1.00 40.50 74 MET A C 1
ATOM 554 O O . MET A 1 74 ? 19.388 17.018 -85.955 1.00 40.50 74 MET A O 1
ATOM 558 N N . ALA A 1 75 ? 21.584 17.419 -86.366 1.00 40.66 75 ALA A N 1
ATOM 559 C CA . ALA A 1 75 ? 21.695 18.836 -86.778 1.00 40.66 75 ALA A CA 1
ATOM 560 C C . ALA A 1 75 ? 23.221 19.118 -86.824 1.00 40.66 75 ALA A C 1
ATOM 562 O O . ALA A 1 75 ? 23.895 18.872 -85.830 1.00 40.66 75 ALA A O 1
ATOM 563 N N . GLN A 1 76 ? 23.914 19.303 -87.953 1.00 38.09 76 GLN A N 1
ATOM 564 C CA . GLN A 1 76 ? 23.841 20.337 -88.998 1.00 38.09 76 GLN A CA 1
ATOM 565 C C . GLN A 1 76 ? 24.130 21.752 -88.470 1.00 38.09 76 GLN A C 1
ATOM 567 O O . GLN A 1 76 ? 23.206 22.405 -88.017 1.00 38.09 76 GLN A O 1
ATOM 572 N N . GLU A 1 77 ? 25.391 22.199 -88.578 1.00 36.25 77 GLU A N 1
ATOM 573 C CA . GLU A 1 77 ? 25.812 23.576 -88.928 1.00 36.25 77 GLU A CA 1
ATOM 574 C C . GLU A 1 77 ? 27.351 23.563 -89.119 1.00 36.25 77 GLU A C 1
ATOM 576 O O . GLU A 1 77 ? 28.075 23.147 -88.220 1.00 36.25 77 GLU A O 1
ATOM 581 N N . GLU A 1 78 ? 27.903 23.600 -90.334 1.00 37.22 78 GLU A N 1
ATOM 582 C CA . GLU A 1 78 ? 28.126 24.735 -91.252 1.00 37.22 78 GLU A CA 1
ATOM 583 C C . GLU A 1 78 ? 29.308 25.667 -90.891 1.00 37.22 78 GLU A C 1
ATOM 585 O O . GLU A 1 78 ? 29.407 26.170 -89.778 1.00 37.22 78 GLU A O 1
ATOM 590 N N . ARG A 1 79 ? 30.119 25.935 -91.937 1.00 41.75 79 ARG A N 1
ATOM 591 C CA . ARG A 1 79 ? 31.117 27.013 -92.147 1.00 41.75 79 ARG A CA 1
ATOM 592 C C . ARG A 1 79 ? 32.534 26.820 -91.589 1.00 41.75 79 ARG A C 1
ATOM 594 O O . ARG A 1 79 ? 32.727 26.342 -90.486 1.00 41.75 79 ARG A O 1
ATOM 601 N N . GLU A 1 80 ? 33.607 27.200 -92.283 1.00 36.38 80 GLU A N 1
ATOM 602 C CA . GLU A 1 80 ? 33.829 27.786 -93.619 1.00 36.38 80 GLU A CA 1
ATOM 603 C C . GLU A 1 80 ? 35.334 27.612 -93.919 1.00 36.38 80 GLU A C 1
ATOM 605 O O . GLU A 1 80 ? 36.170 27.745 -93.032 1.00 36.38 80 GLU A O 1
ATOM 610 N N . ALA A 1 81 ? 35.677 27.102 -95.101 1.00 35.44 81 ALA A N 1
ATOM 611 C CA . ALA A 1 81 ? 36.360 27.832 -96.175 1.00 35.44 81 ALA A CA 1
ATOM 612 C C . ALA A 1 81 ? 37.804 28.302 -95.883 1.00 35.44 81 ALA A C 1
ATOM 614 O O . ALA A 1 81 ? 38.060 29.270 -95.177 1.00 35.44 81 ALA A O 1
ATOM 615 N N . GLY A 1 82 ? 38.749 27.645 -96.558 1.00 36.38 82 GLY A N 1
ATOM 616 C CA . GLY A 1 82 ? 40.150 28.047 -96.682 1.00 36.38 82 GLY A CA 1
ATOM 617 C C . GLY A 1 82 ? 40.800 27.355 -97.879 1.00 36.38 82 GLY A C 1
ATOM 618 O O . GLY A 1 82 ? 41.847 26.732 -97.761 1.00 36.38 82 GLY A O 1
ATOM 619 N N . MET A 1 83 ? 40.099 27.384 -99.013 1.00 38.31 83 MET A N 1
ATOM 620 C CA . MET A 1 83 ? 40.501 26.830 -100.300 1.00 38.31 83 MET A CA 1
ATOM 621 C C . MET A 1 83 ? 41.129 27.973 -101.104 1.00 38.31 83 MET A C 1
ATOM 623 O O . MET A 1 83 ? 40.451 28.941 -101.431 1.00 38.31 83 MET A O 1
ATOM 627 N N . GLY A 1 84 ? 42.423 27.874 -101.391 1.00 31.95 84 GLY A N 1
ATOM 628 C CA . GLY A 1 84 ? 43.136 28.750 -102.316 1.00 31.95 84 GLY A CA 1
ATOM 629 C C . GLY A 1 84 ? 43.941 27.884 -103.276 1.00 31.95 84 GLY A C 1
ATOM 630 O O . GLY A 1 84 ? 45.033 27.435 -102.946 1.00 31.95 84 GLY A O 1
ATOM 631 N N . SER A 1 85 ? 43.362 27.584 -104.434 1.00 37.09 85 SER A N 1
ATOM 632 C CA . SER A 1 85 ? 44.080 27.109 -105.624 1.00 37.09 85 SER A CA 1
ATOM 633 C C . SER A 1 85 ? 44.208 28.290 -106.621 1.00 37.09 85 SER A C 1
ATOM 635 O O . SER A 1 85 ? 43.982 29.429 -106.221 1.00 37.09 85 SER A O 1
ATOM 637 N N . PRO A 1 86 ? 44.569 28.081 -107.896 1.00 53.56 86 PRO A N 1
ATOM 638 C CA . PRO A 1 86 ? 45.894 28.306 -108.470 1.00 53.56 86 PRO A CA 1
ATOM 639 C C . PRO A 1 86 ? 45.896 29.426 -109.540 1.00 53.56 86 PRO A C 1
ATOM 641 O O . PRO A 1 86 ? 44.852 29.808 -110.056 1.00 53.56 86 PRO A O 1
ATOM 644 N N . ALA A 1 87 ? 47.071 29.909 -109.940 1.00 31.48 87 ALA A N 1
ATOM 645 C CA . ALA A 1 87 ? 47.277 30.646 -111.195 1.00 31.48 87 ALA A CA 1
ATOM 646 C C . ALA A 1 87 ? 48.739 30.393 -111.606 1.00 31.48 87 ALA A C 1
ATOM 648 O O . ALA A 1 87 ? 49.644 30.670 -110.826 1.00 31.48 87 ALA A O 1
ATOM 649 N N . SER A 1 88 ? 49.019 29.580 -112.626 1.00 37.91 88 SER A N 1
ATOM 650 C CA . SER A 1 88 ? 48.974 29.950 -114.049 1.00 37.91 88 SER A CA 1
ATOM 651 C C . SER A 1 88 ? 49.783 31.219 -114.311 1.00 37.91 88 SER A C 1
ATOM 653 O O . SER A 1 88 ? 49.279 32.299 -114.046 1.00 37.91 88 SER A O 1
ATOM 655 N N . ASP A 1 89 ? 50.996 31.083 -114.852 1.00 35.09 89 ASP A N 1
ATOM 656 C CA . ASP A 1 89 ? 51.329 31.861 -116.046 1.00 35.09 89 ASP A CA 1
ATOM 657 C C . ASP A 1 89 ? 52.473 31.233 -116.847 1.00 35.09 89 ASP A C 1
ATOM 659 O O . ASP A 1 89 ? 53.595 31.025 -116.383 1.00 35.09 89 ASP A O 1
ATOM 663 N N . LEU A 1 90 ? 52.093 30.876 -118.068 1.00 46.97 90 LEU A N 1
ATOM 664 C CA . LEU A 1 90 ? 52.899 30.478 -119.202 1.00 46.97 90 LEU A CA 1
ATOM 665 C C . LEU A 1 90 ? 52.912 31.728 -120.086 1.00 46.97 90 LEU A C 1
ATOM 667 O O . LEU A 1 90 ? 51.878 32.041 -120.665 1.00 46.97 90 LEU A O 1
ATOM 671 N N . GLU A 1 91 ? 54.043 32.412 -120.232 1.00 38.91 91 GLU A N 1
ATOM 672 C CA . GLU A 1 91 ? 54.254 33.279 -121.392 1.00 38.91 91 GLU A CA 1
ATOM 673 C C . GLU A 1 91 ? 55.532 32.864 -122.116 1.00 38.91 91 GLU A C 1
ATOM 675 O O . GLU A 1 91 ? 56.660 32.996 -121.642 1.00 38.91 91 GLU A O 1
ATOM 680 N N . VAL A 1 92 ? 55.283 32.280 -123.284 1.00 41.38 92 VAL A N 1
ATOM 681 C CA . VAL A 1 92 ? 56.198 32.126 -124.403 1.00 41.38 92 VAL A CA 1
ATOM 682 C C . VAL A 1 92 ? 56.136 33.426 -125.207 1.00 41.38 92 VAL A C 1
ATOM 684 O O . VAL A 1 92 ? 55.085 33.763 -125.739 1.00 41.38 92 VAL A O 1
ATOM 687 N N . GLY A 1 93 ? 57.276 34.091 -125.354 1.00 37.47 93 GLY A N 1
ATOM 688 C CA . GLY A 1 93 ? 57.618 34.992 -126.461 1.00 37.47 93 GLY A CA 1
ATOM 689 C C . GLY A 1 93 ? 59.130 34.848 -126.630 1.00 37.47 93 GLY A C 1
ATOM 690 O O . GLY A 1 93 ? 59.868 35.116 -125.689 1.00 37.47 93 GLY A O 1
ATOM 691 N N . ASN A 1 94 ? 59.674 34.148 -127.627 1.00 36.19 94 ASN A N 1
ATOM 692 C CA . ASN A 1 94 ? 59.544 34.297 -129.078 1.00 36.19 94 ASN A CA 1
ATOM 693 C C . ASN A 1 94 ? 59.836 35.731 -129.525 1.00 36.19 94 ASN A C 1
ATOM 695 O O . ASN A 1 94 ? 59.019 36.600 -129.265 1.00 36.19 94 ASN A O 1
ATOM 699 N N . ASP A 1 95 ? 61.034 35.898 -130.095 1.00 39.91 95 ASP A N 1
ATOM 700 C CA . ASP A 1 95 ? 61.536 36.910 -131.046 1.00 39.91 95 ASP A CA 1
ATOM 701 C C . ASP A 1 95 ? 63.076 36.907 -130.857 1.00 39.91 95 ASP A C 1
ATOM 703 O O . ASP A 1 95 ? 63.580 37.218 -129.784 1.00 39.91 95 ASP A O 1
ATOM 707 N N . GLY A 1 96 ? 63.937 36.414 -131.750 1.00 35.00 96 GLY A N 1
ATOM 708 C CA . GLY A 1 96 ? 63.795 36.231 -133.186 1.00 35.00 96 GLY A CA 1
ATOM 709 C C . GLY A 1 96 ? 64.390 37.417 -133.940 1.00 35.00 96 GLY A C 1
ATOM 710 O O . GLY A 1 96 ? 63.643 38.074 -134.632 1.00 35.00 96 GLY A O 1
ATOM 711 N N . GLU A 1 97 ? 65.691 37.699 -133.803 1.00 40.03 97 GLU A N 1
ATOM 712 C CA . GLU A 1 97 ? 66.437 38.695 -134.600 1.00 40.03 97 GLU A CA 1
ATOM 713 C C . GLU A 1 97 ? 67.928 38.599 -134.215 1.00 40.03 97 GLU A C 1
ATOM 715 O O . GLU A 1 97 ? 68.259 38.368 -133.057 1.00 40.03 97 GLU A O 1
ATOM 720 N N . ASP A 1 98 ? 68.937 38.794 -135.048 1.00 40.78 98 ASP A N 1
ATOM 721 C CA . ASP A 1 98 ? 69.138 38.679 -136.485 1.00 40.78 98 ASP A CA 1
ATOM 722 C C . ASP A 1 98 ? 70.674 38.704 -136.604 1.00 40.78 98 ASP A C 1
ATOM 724 O O . ASP A 1 98 ? 71.323 39.703 -136.287 1.00 40.78 98 ASP A O 1
ATOM 728 N N . LEU A 1 99 ? 71.290 37.570 -136.938 1.00 40.38 99 LEU A N 1
ATOM 729 C CA . LEU A 1 99 ? 72.718 37.498 -137.255 1.00 40.38 99 LEU A CA 1
ATOM 730 C C . LEU A 1 99 ? 72.875 37.158 -138.740 1.00 40.38 99 LEU A C 1
ATOM 732 O O . LEU A 1 99 ? 73.529 36.186 -139.111 1.00 40.38 99 LEU A O 1
ATOM 736 N N . THR A 1 100 ? 72.317 38.001 -139.614 1.00 41.38 100 THR A N 1
ATOM 737 C CA . THR A 1 100 ? 72.813 38.170 -140.985 1.00 41.38 100 THR A CA 1
ATOM 738 C C . THR A 1 100 ? 74.207 38.798 -140.974 1.00 41.38 100 THR A C 1
ATOM 740 O O . THR A 1 100 ? 74.352 40.007 -141.140 1.00 41.38 100 THR A O 1
ATOM 743 N N . LYS A 1 101 ? 75.256 37.9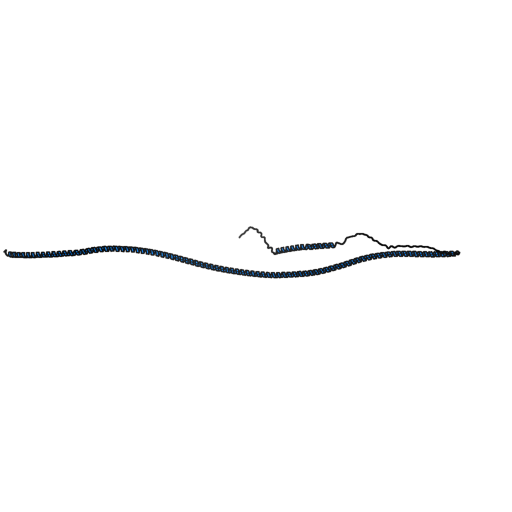86 -140.822 1.00 41.94 101 LYS A N 1
ATOM 744 C CA . LYS A 1 101 ? 76.586 38.277 -141.385 1.00 41.94 101 LYS A CA 1
ATOM 745 C C . LYS A 1 101 ? 77.233 36.972 -141.829 1.00 41.94 101 LYS A C 1
ATOM 747 O O . LYS A 1 101 ? 77.873 36.280 -141.045 1.00 41.94 101 LYS A O 1
ATOM 752 N N . GLY A 1 102 ? 77.031 36.646 -143.102 1.00 39.41 102 GLY A N 1
ATOM 753 C CA . GLY A 1 102 ? 77.830 35.637 -143.781 1.00 39.41 102 GLY A CA 1
ATOM 754 C C . GLY A 1 102 ? 79.286 36.093 -143.903 1.00 39.41 102 GLY A C 1
ATOM 755 O O . GLY A 1 102 ? 79.531 37.270 -144.179 1.00 39.41 102 GLY A O 1
ATOM 756 N N . PRO A 1 103 ? 80.242 35.170 -143.750 1.00 42.06 103 PRO A N 1
ATOM 757 C CA . PRO A 1 103 ? 81.546 35.283 -144.363 1.00 42.06 103 PRO A CA 1
ATOM 758 C C . PRO A 1 103 ? 81.633 34.305 -145.537 1.00 42.06 103 PRO A C 1
ATOM 760 O O . PRO A 1 103 ? 81.493 33.095 -145.388 1.00 42.06 103 PRO A O 1
ATOM 763 N N . GLU A 1 104 ? 81.815 34.904 -146.710 1.00 37.28 104 GLU A N 1
ATOM 764 C CA . GLU A 1 104 ? 82.824 34.513 -147.692 1.00 37.28 104 GLU A CA 1
ATOM 765 C C . GLU A 1 104 ? 82.979 33.013 -147.955 1.00 37.28 104 GLU A C 1
ATOM 767 O O . GLU A 1 104 ? 83.782 32.307 -147.351 1.00 37.28 104 GLU A O 1
ATOM 772 N N . VAL A 1 105 ? 82.249 32.578 -148.984 1.00 40.44 105 VAL A N 1
ATOM 773 C CA . VAL A 1 105 ? 82.543 31.389 -149.784 1.00 40.44 105 VAL A CA 1
ATOM 774 C C . VAL A 1 105 ? 83.938 31.554 -150.392 1.00 40.44 105 VAL A C 1
ATOM 776 O O . VAL A 1 105 ? 84.110 32.095 -151.485 1.00 40.44 105 VAL A O 1
ATOM 779 N N . LEU A 1 106 ? 84.949 31.102 -149.658 1.00 39.03 106 LEU A N 1
ATOM 780 C CA . LEU A 1 106 ? 86.232 30.726 -150.221 1.00 39.03 106 LEU A CA 1
ATOM 781 C C . LEU A 1 106 ? 86.054 29.345 -150.852 1.00 39.03 106 LEU A C 1
ATOM 783 O O . LEU A 1 106 ? 85.530 28.428 -150.225 1.00 39.03 106 LEU A O 1
ATOM 787 N N . CYS A 1 107 ? 86.451 29.229 -152.122 1.00 45.19 107 CYS A N 1
ATOM 788 C CA . CYS A 1 107 ? 86.587 27.977 -152.864 1.00 45.19 107 CYS A CA 1
ATOM 789 C C . CYS A 1 107 ? 87.569 27.053 -152.135 1.00 45.19 107 CYS A C 1
ATOM 791 O O . CYS A 1 107 ? 88.760 26.987 -152.437 1.00 45.19 107 CYS A O 1
ATOM 793 N N . GLU A 1 108 ? 87.036 26.363 -151.147 1.00 40.06 108 GLU A N 1
ATOM 794 C CA . GLU A 1 108 ? 87.696 25.391 -150.313 1.00 40.06 108 GLU A CA 1
ATOM 795 C C . GLU A 1 108 ? 87.591 24.048 -151.038 1.00 40.06 108 GLU A C 1
ATOM 797 O O . GLU A 1 108 ? 86.515 23.479 -151.206 1.00 40.06 108 GLU A O 1
ATOM 802 N N . GLY A 1 109 ? 88.718 23.608 -151.606 1.00 42.50 109 GLY A N 1
ATOM 803 C CA . GLY A 1 109 ? 88.798 22.395 -152.418 1.00 42.50 109 GLY A CA 1
ATOM 804 C C . GLY A 1 109 ? 88.242 21.155 -151.698 1.00 42.50 109 GLY A C 1
ATOM 805 O O . GLY A 1 109 ? 88.050 21.177 -150.484 1.00 42.50 109 GLY A O 1
ATOM 806 N N . PRO A 1 110 ? 88.041 20.030 -152.407 1.00 58.88 110 PRO A N 1
ATOM 807 C CA . PRO A 1 110 ? 87.345 18.829 -151.913 1.00 58.88 110 PRO A CA 1
ATOM 808 C C . PRO A 1 110 ? 87.904 18.199 -150.620 1.00 58.88 110 PRO A C 1
ATOM 810 O O . PRO A 1 110 ? 87.330 17.244 -150.107 1.00 58.88 110 PRO A O 1
ATOM 813 N N . GLU A 1 111 ? 89.025 18.688 -150.093 1.00 60.03 111 GLU A N 1
ATOM 814 C CA . GLU A 1 111 ? 89.611 18.298 -148.808 1.00 60.03 111 GLU A CA 1
ATOM 815 C C . GLU A 1 111 ? 89.053 19.082 -147.607 1.00 60.03 111 GLU A C 1
ATOM 817 O O . GLU A 1 111 ? 88.940 18.531 -146.514 1.00 60.03 111 GLU A O 1
ATOM 822 N N . GLU A 1 112 ? 88.656 20.338 -147.785 1.00 64.44 112 GLU A N 1
ATOM 823 C CA . GLU A 1 112 ? 88.220 21.204 -146.684 1.00 64.44 112 GLU A CA 1
ATOM 824 C C . GLU A 1 112 ? 86.715 21.027 -146.398 1.00 64.44 112 GLU A C 1
ATOM 826 O O . GLU A 1 112 ? 86.319 20.914 -145.241 1.00 64.44 112 GLU A O 1
ATOM 831 N N . GLU A 1 113 ? 85.890 20.776 -147.423 1.00 70.19 113 GLU A N 1
ATOM 832 C CA . GLU A 1 113 ? 84.498 20.319 -147.252 1.00 70.19 113 GLU A CA 1
ATOM 833 C C . GLU A 1 113 ? 84.430 18.983 -146.482 1.00 70.19 113 GLU A C 1
ATOM 835 O O . GLU A 1 113 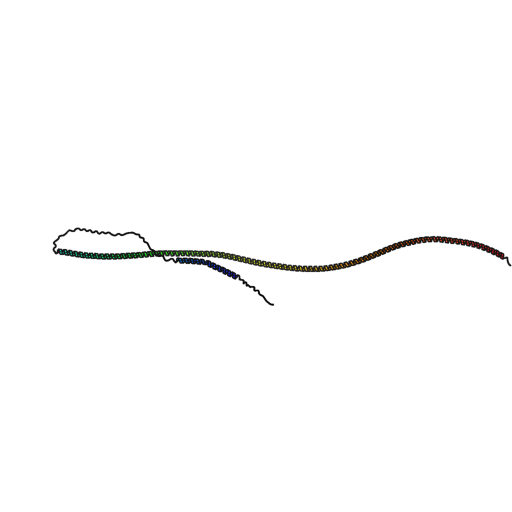? 83.555 18.769 -145.638 1.00 70.19 113 GLU A O 1
ATOM 840 N N . LYS A 1 114 ? 85.407 18.086 -146.692 1.00 80.38 114 LYS A N 1
ATOM 841 C CA . LYS A 1 114 ? 85.541 16.853 -145.897 1.00 80.38 114 LYS A CA 1
ATOM 842 C C . LYS A 1 114 ? 85.896 17.149 -144.438 1.00 80.38 114 LYS A C 1
ATOM 844 O O . LYS A 1 114 ? 85.360 16.475 -143.558 1.00 80.38 114 LYS A O 1
ATOM 849 N N . ARG A 1 115 ? 86.759 18.138 -144.162 1.00 81.56 115 ARG A N 1
ATOM 850 C CA . ARG A 1 115 ? 87.089 18.573 -142.790 1.00 81.56 115 ARG A CA 1
ATOM 851 C C . ARG A 1 115 ? 85.894 19.206 -142.093 1.00 81.56 115 ARG A C 1
ATOM 853 O O . ARG A 1 115 ? 85.595 18.823 -140.966 1.00 81.56 115 ARG A O 1
ATOM 860 N N . GLN A 1 116 ? 85.175 20.103 -142.764 1.00 82.94 116 GLN A N 1
ATOM 861 C CA . GLN A 1 116 ? 83.953 20.711 -142.238 1.00 82.94 116 GLN A CA 1
ATOM 862 C C . GLN A 1 116 ? 82.880 19.653 -141.966 1.00 82.94 116 GLN A C 1
ATOM 864 O O . GLN A 1 116 ? 82.290 19.626 -140.888 1.00 82.94 116 GLN A O 1
ATOM 869 N N . LYS A 1 117 ? 82.680 18.705 -142.890 1.00 86.19 117 LYS A N 1
ATOM 870 C CA . LYS A 1 117 ? 81.767 17.575 -142.686 1.00 86.19 117 LYS A CA 1
ATOM 871 C C . LYS A 1 117 ? 82.195 16.708 -141.501 1.00 86.19 117 LYS A C 1
ATOM 873 O O . LYS A 1 117 ? 81.340 16.310 -140.718 1.00 86.19 117 LYS A O 1
ATOM 878 N N . ALA A 1 118 ? 83.490 16.441 -141.325 1.00 86.75 118 ALA A N 1
ATOM 879 C CA . ALA A 1 118 ? 84.008 15.715 -140.164 1.00 86.75 118 ALA A CA 1
ATOM 880 C C . ALA A 1 118 ? 83.811 16.485 -138.844 1.00 86.75 118 ALA A C 1
ATOM 882 O O . ALA A 1 118 ? 83.430 15.878 -137.846 1.00 86.75 118 ALA A O 1
ATOM 883 N N . LEU A 1 119 ? 84.000 17.810 -138.840 1.00 89.06 119 LEU A N 1
ATOM 884 C CA . LEU A 1 119 ? 83.705 18.684 -137.698 1.00 89.06 119 LEU A CA 1
ATOM 885 C C . LEU A 1 119 ? 82.214 18.661 -137.344 1.00 89.06 119 LEU A C 1
ATOM 887 O O . LEU A 1 119 ? 81.867 18.528 -136.172 1.00 89.06 119 LEU A O 1
ATOM 891 N N . LEU A 1 120 ? 81.332 18.728 -138.345 1.00 91.75 120 LEU A N 1
ATOM 892 C CA . LEU A 1 120 ? 79.887 18.601 -138.152 1.00 91.75 120 LEU A CA 1
ATOM 893 C C . LEU A 1 120 ? 79.512 17.222 -137.598 1.00 91.75 120 LEU A C 1
ATOM 895 O O . LEU A 1 120 ? 78.713 17.150 -136.669 1.00 91.75 120 LEU A O 1
ATOM 899 N N . TRP A 1 121 ? 80.118 16.140 -138.103 1.00 92.88 121 TRP A N 1
ATOM 900 C CA . TRP A 1 121 ? 79.923 14.794 -137.554 1.00 92.88 121 TRP A CA 1
ATOM 901 C C . TRP A 1 121 ? 80.392 14.689 -136.100 1.00 92.88 121 TRP A C 1
ATOM 903 O O . TRP A 1 121 ? 79.647 14.180 -135.268 1.00 92.88 121 TRP A O 1
ATOM 913 N N . ALA A 1 122 ? 81.576 15.212 -135.765 1.00 93.94 122 ALA A N 1
ATOM 914 C CA . ALA A 1 122 ? 82.084 15.228 -134.393 1.00 93.94 122 ALA A CA 1
ATOM 915 C C . ALA A 1 122 ? 81.173 16.036 -133.454 1.00 93.94 122 ALA A C 1
ATOM 917 O O . ALA A 1 122 ? 80.892 15.603 -132.337 1.00 93.94 122 ALA A O 1
ATOM 918 N N . ARG A 1 123 ? 80.654 17.180 -133.922 1.00 95.25 123 ARG A N 1
ATOM 919 C CA . ARG A 1 123 ? 79.714 18.009 -133.160 1.00 95.25 123 ARG A CA 1
ATOM 920 C C . ARG A 1 123 ? 78.362 17.327 -132.967 1.00 95.25 123 ARG A C 1
ATOM 922 O O . ARG A 1 123 ? 77.799 17.413 -131.878 1.00 95.25 123 ARG A O 1
ATOM 929 N N . LEU A 1 124 ? 77.845 16.659 -133.997 1.00 96.00 124 LEU A N 1
ATOM 930 C CA . LEU A 1 124 ? 76.595 15.905 -133.922 1.00 96.00 124 LEU A CA 1
ATOM 931 C C . LEU A 1 124 ? 76.722 14.732 -132.941 1.00 96.00 124 LEU A C 1
ATOM 933 O O . LEU A 1 124 ? 75.816 14.513 -132.141 1.00 96.00 124 LEU A O 1
ATOM 937 N N . GLU A 1 125 ? 77.857 14.030 -132.952 1.00 95.50 125 GLU A N 1
ATOM 938 C CA . GLU A 1 125 ? 78.145 12.938 -132.018 1.00 95.50 125 GLU A CA 1
ATOM 939 C C . GLU A 1 125 ? 78.268 13.448 -130.571 1.00 95.50 125 GLU A C 1
ATOM 941 O O . GLU A 1 125 ? 77.677 12.876 -129.656 1.00 95.50 125 GLU A O 1
ATOM 946 N N . GLU A 1 126 ? 78.954 14.576 -130.352 1.00 96.12 126 GLU A N 1
ATOM 947 C CA . GLU A 1 126 ? 79.039 15.232 -129.039 1.00 96.12 126 GLU A CA 1
ATOM 948 C C . GLU A 1 126 ? 77.653 15.665 -128.528 1.00 96.12 126 GLU A C 1
ATOM 950 O O . GLU A 1 126 ? 77.310 15.430 -127.367 1.00 96.12 126 GLU A O 1
ATOM 955 N N . GLN A 1 127 ? 76.821 16.253 -129.396 1.00 97.00 127 GLN A N 1
ATOM 956 C CA . GLN A 1 127 ? 75.441 16.618 -129.065 1.00 97.00 127 GLN A CA 1
ATOM 957 C C . GLN A 1 127 ? 74.587 15.388 -128.756 1.00 97.00 127 GLN A C 1
ATOM 959 O O . GLN A 1 127 ? 73.840 15.401 -127.778 1.00 97.00 127 GLN A O 1
ATOM 964 N N . HIS A 1 128 ? 74.706 14.314 -129.540 1.00 96.94 128 HIS A N 1
ATOM 965 C CA . HIS A 1 128 ? 74.012 13.056 -129.280 1.00 96.94 128 HIS A CA 1
ATOM 966 C C . HIS A 1 128 ? 74.422 12.466 -127.924 1.00 96.94 128 HIS A C 1
ATOM 968 O O . HIS A 1 128 ? 73.560 12.091 -127.122 1.00 96.94 128 HIS A O 1
ATOM 974 N N . HIS A 1 129 ? 75.724 12.454 -127.625 1.00 97.44 129 HIS A N 1
ATOM 975 C CA . HIS A 1 129 ? 76.249 12.023 -126.335 1.00 97.44 129 HIS A CA 1
ATOM 976 C C . HIS A 1 129 ? 75.687 12.870 -125.186 1.00 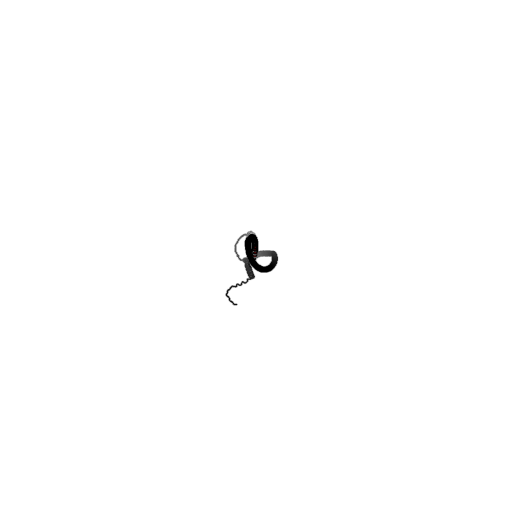97.44 129 HIS A C 1
ATOM 978 O O . HIS A 1 129 ? 75.177 12.322 -124.205 1.00 97.44 129 HIS A O 1
ATOM 984 N N . LEU A 1 130 ? 75.699 14.199 -125.322 1.00 97.38 130 LEU A N 1
ATOM 985 C CA . LEU A 1 130 ? 75.137 15.112 -124.328 1.00 97.38 130 LEU A CA 1
ATOM 986 C C . LEU A 1 130 ? 73.634 14.879 -124.123 1.00 97.38 130 LEU A C 1
ATOM 988 O O . LEU A 1 130 ? 73.190 14.802 -122.979 1.00 97.38 130 LEU A O 1
ATOM 992 N N . ILE A 1 131 ? 72.853 14.713 -125.194 1.00 97.25 131 ILE A N 1
ATOM 993 C CA . ILE A 1 131 ? 71.416 14.406 -125.122 1.00 97.25 131 ILE A CA 1
ATOM 994 C C . ILE A 1 131 ? 71.187 13.096 -124.364 1.00 97.25 131 ILE A C 1
ATOM 996 O O . ILE A 1 131 ? 70.330 13.045 -123.482 1.00 97.25 131 ILE A O 1
ATOM 1000 N N . CYS A 1 132 ? 71.963 12.050 -124.651 1.00 97.69 132 CYS A N 1
ATOM 1001 C CA . CYS A 1 132 ? 71.880 10.778 -123.935 1.00 97.69 132 CYS A CA 1
ATOM 1002 C C . CYS A 1 132 ? 72.195 10.938 -122.440 1.00 97.69 132 CYS A C 1
ATOM 1004 O O . CYS A 1 132 ? 71.462 10.412 -121.597 1.00 97.69 132 CYS A O 1
ATOM 1006 N N . VAL A 1 133 ? 73.235 11.704 -122.094 1.00 97.81 133 VAL A N 1
ATOM 1007 C CA . VAL A 1 133 ? 73.591 12.007 -120.698 1.00 97.81 133 VAL A CA 1
ATOM 1008 C C . VAL A 1 133 ? 72.487 12.806 -120.004 1.00 97.81 133 VAL A C 1
ATOM 1010 O O . VAL A 1 133 ? 72.098 12.459 -118.889 1.00 97.81 133 VAL A O 1
ATOM 1013 N N . LEU A 1 134 ? 71.954 13.850 -120.641 1.00 97.75 134 LEU A N 1
ATOM 1014 C CA . LEU A 1 134 ? 70.887 14.684 -120.084 1.00 97.75 134 LEU A CA 1
ATOM 1015 C C . LEU A 1 134 ? 69.585 13.901 -119.917 1.00 97.75 134 LEU A C 1
ATOM 1017 O O . LEU A 1 134 ? 68.958 13.995 -118.866 1.00 97.75 134 LEU A O 1
ATOM 1021 N N . LYS A 1 135 ? 69.213 13.074 -120.898 1.00 98.00 135 LYS A N 1
ATOM 1022 C CA . LYS A 1 135 ? 68.053 12.182 -120.810 1.00 98.00 135 LYS A CA 1
ATOM 1023 C C . LYS A 1 135 ? 68.202 11.200 -119.654 1.00 98.00 135 LYS A C 1
ATOM 1025 O O . LYS A 1 135 ? 67.280 11.071 -118.858 1.00 98.00 135 LYS A O 1
ATOM 1030 N N . LYS A 1 136 ? 69.372 10.563 -119.517 1.00 97.88 136 LYS A N 1
ATOM 1031 C CA . LYS A 1 136 ? 69.656 9.666 -118.390 1.00 97.88 136 LYS A CA 1
ATOM 1032 C C . LYS A 1 136 ? 69.543 10.403 -117.054 1.00 97.88 136 LYS A C 1
ATOM 1034 O O . LYS A 1 136 ? 68.854 9.921 -116.164 1.00 97.88 136 LYS A O 1
ATOM 1039 N N . LYS A 1 137 ? 70.138 11.596 -116.934 1.00 98.06 137 LYS A N 1
ATOM 1040 C CA . LYS A 1 137 ? 70.016 12.440 -115.733 1.00 98.06 137 LYS A CA 1
ATOM 1041 C C . LYS A 1 137 ? 68.562 12.817 -115.434 1.00 98.06 137 LYS A C 1
ATOM 1043 O O . LYS A 1 137 ? 68.162 12.768 -114.277 1.00 98.06 137 LYS A O 1
ATOM 1048 N N . ALA A 1 138 ? 67.770 13.159 -116.449 1.00 98.19 138 ALA A N 1
ATOM 1049 C CA . ALA A 1 138 ? 66.351 13.471 -116.293 1.00 98.19 138 ALA A CA 1
ATOM 1050 C C . ALA A 1 138 ? 65.534 12.239 -115.866 1.00 98.19 138 ALA A C 1
ATOM 1052 O O . ALA A 1 138 ? 64.680 12.340 -114.987 1.00 98.19 138 ALA A O 1
ATOM 1053 N N . ASP A 1 139 ? 65.815 11.064 -116.436 1.00 98.19 139 ASP A N 1
ATOM 1054 C CA . ASP A 1 139 ? 65.185 9.800 -116.049 1.00 98.19 139 ASP A CA 1
ATOM 1055 C C . ASP A 1 139 ? 65.532 9.400 -114.611 1.00 98.19 139 ASP A C 1
ATOM 1057 O O . ASP A 1 139 ? 64.646 8.979 -113.864 1.00 98.19 139 ASP A O 1
ATOM 1061 N N . ASP A 1 140 ? 66.792 9.563 -114.209 1.00 98.25 140 ASP A N 1
ATOM 1062 C CA . ASP A 1 140 ? 67.259 9.285 -112.852 1.00 98.25 140 ASP A CA 1
ATOM 1063 C C . ASP A 1 140 ? 66.653 10.277 -111.845 1.00 98.25 140 ASP A C 1
ATOM 1065 O O . ASP A 1 140 ? 66.123 9.852 -110.817 1.00 98.25 140 ASP A O 1
ATOM 1069 N N . ALA A 1 141 ? 66.614 11.576 -112.168 1.00 97.81 141 ALA A N 1
ATOM 1070 C CA . ALA A 1 141 ? 65.932 12.586 -111.358 1.00 97.81 141 ALA A CA 1
ATOM 1071 C C . ALA A 1 141 ? 64.432 12.281 -111.218 1.00 97.81 141 ALA A C 1
ATOM 1073 O O . ALA A 1 141 ? 63.892 12.327 -110.117 1.00 97.81 141 ALA A O 1
ATOM 1074 N N . ARG A 1 142 ? 63.760 11.877 -112.303 1.00 98.25 142 ARG A N 1
ATOM 1075 C CA . ARG A 1 142 ? 62.347 11.471 -112.275 1.00 98.25 142 ARG A CA 1
ATOM 1076 C C . ARG A 1 142 ? 62.115 10.239 -111.398 1.00 98.25 142 ARG A C 1
ATOM 1078 O O . ARG A 1 142 ? 61.135 10.204 -110.659 1.00 98.25 142 ARG A O 1
ATOM 1085 N N . LYS A 1 143 ? 62.982 9.222 -111.472 1.00 98.19 143 LYS A N 1
ATOM 1086 C CA . LYS A 1 143 ? 62.915 8.046 -110.582 1.00 98.19 143 LYS A CA 1
ATOM 1087 C C . LYS A 1 143 ? 63.112 8.449 -109.122 1.00 98.19 143 LYS A C 1
ATOM 1089 O O . LYS A 1 143 ? 62.374 7.970 -108.267 1.00 98.19 143 LYS A O 1
ATOM 1094 N N . HIS A 1 144 ? 64.057 9.348 -108.857 1.00 98.38 144 HIS A N 1
ATOM 1095 C CA . HIS A 1 144 ? 64.304 9.880 -107.523 1.00 98.38 144 HIS A CA 1
ATOM 1096 C C . HIS A 1 144 ? 63.089 10.649 -106.979 1.00 98.38 144 HIS A C 1
ATOM 1098 O O . HIS A 1 144 ? 62.650 10.363 -105.870 1.00 98.38 144 HIS A O 1
ATOM 1104 N N . CYS A 1 145 ? 62.481 11.544 -107.770 1.00 98.19 145 CYS A N 1
ATOM 1105 C CA . CYS A 1 145 ? 61.255 12.251 -107.382 1.00 98.19 145 CYS A CA 1
ATOM 1106 C C . CYS A 1 145 ? 60.113 11.280 -107.058 1.00 98.19 145 CYS A C 1
ATOM 1108 O O . CYS A 1 145 ? 59.497 11.409 -106.007 1.00 98.19 145 CYS A O 1
ATOM 1110 N N . LYS A 1 146 ? 59.891 10.251 -107.889 1.00 98.06 146 LYS A N 1
ATOM 1111 C CA . LYS A 1 146 ? 58.882 9.214 -107.608 1.00 98.06 146 LYS A CA 1
ATOM 1112 C C . LYS A 1 146 ? 59.152 8.462 -106.302 1.00 98.06 146 LYS A C 1
ATOM 1114 O O . LYS A 1 146 ? 58.217 8.174 -105.563 1.00 98.06 146 LYS A O 1
ATOM 1119 N N . GLY A 1 147 ? 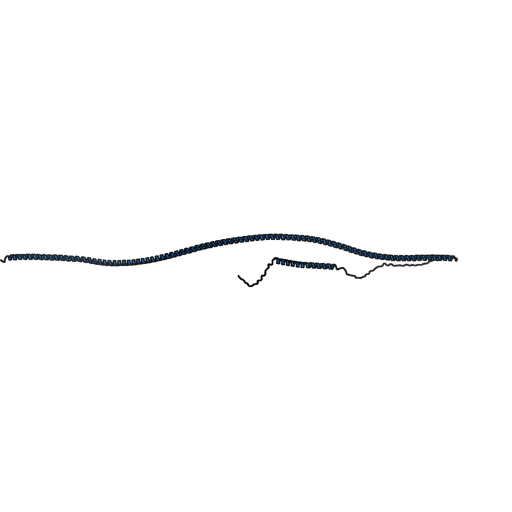60.416 8.145 -106.015 1.00 98.31 147 GLY A N 1
ATOM 1120 C CA . GLY A 1 147 ? 60.805 7.517 -104.750 1.00 98.31 147 GLY A CA 1
ATOM 1121 C C . GLY A 1 147 ? 60.538 8.423 -103.544 1.00 98.31 147 GLY A C 1
ATOM 1122 O O . GLY A 1 147 ? 60.003 7.962 -102.539 1.00 98.31 147 GLY A O 1
ATOM 1123 N N . LEU A 1 148 ? 60.841 9.720 -103.659 1.00 98.25 148 LEU A N 1
ATOM 1124 C CA . LEU A 1 148 ? 60.543 10.705 -102.616 1.00 98.25 148 LEU A CA 1
ATOM 1125 C C . LEU A 1 148 ? 59.037 10.907 -102.404 1.00 98.25 148 LEU A C 1
ATOM 1127 O O . LEU A 1 148 ? 58.606 11.023 -101.262 1.00 98.25 148 LEU A O 1
ATOM 1131 N N . GLU A 1 149 ? 58.231 10.920 -103.467 1.00 98.06 149 GLU A N 1
ATOM 1132 C CA . GLU A 1 149 ? 56.765 10.999 -103.373 1.00 98.06 149 GLU A CA 1
ATOM 1133 C C . GLU A 1 149 ? 56.184 9.792 -102.628 1.00 98.06 149 GLU A C 1
ATOM 1135 O O . GLU A 1 149 ? 55.357 9.963 -101.734 1.00 98.06 149 GLU A O 1
ATOM 1140 N N . GLN A 1 150 ? 56.650 8.580 -102.949 1.00 98.31 150 GLN A N 1
ATOM 1141 C CA . GLN A 1 150 ? 56.259 7.358 -102.238 1.00 98.31 150 GLN A CA 1
ATOM 1142 C C . GLN A 1 150 ? 56.633 7.421 -100.758 1.00 98.31 150 GLN A C 1
ATOM 1144 O O . GLN A 1 150 ? 55.776 7.198 -99.905 1.00 98.31 150 GLN A O 1
ATOM 1149 N N . LEU A 1 151 ? 57.875 7.808 -100.453 1.00 98.25 151 LEU A N 1
ATOM 1150 C CA . LEU A 1 151 ? 58.331 7.972 -99.076 1.00 98.25 151 LEU A CA 1
ATOM 1151 C C . LEU A 1 151 ? 57.499 9.022 -98.324 1.00 98.25 151 LEU A C 1
ATOM 1153 O O . LEU A 1 151 ? 57.142 8.813 -97.168 1.00 98.25 151 LEU A O 1
ATOM 1157 N N . ASN A 1 152 ? 57.149 10.136 -98.970 1.00 98.31 152 ASN A N 1
ATOM 1158 C CA . ASN A 1 152 ? 56.329 11.175 -98.356 1.00 98.31 152 ASN A CA 1
ATOM 1159 C C . ASN A 1 152 ? 54.897 10.685 -98.078 1.00 98.31 152 ASN A C 1
ATOM 1161 O O . ASN A 1 152 ? 54.360 10.952 -97.007 1.00 98.31 152 ASN A O 1
ATOM 1165 N N . MET A 1 153 ? 54.297 9.908 -98.991 1.00 98.38 153 MET A N 1
ATOM 1166 C CA . MET A 1 153 ? 52.995 9.268 -98.752 1.00 98.38 153 MET A CA 1
ATOM 1167 C C . MET A 1 153 ? 53.039 8.292 -97.569 1.00 98.38 153 MET A C 1
ATOM 1169 O O . MET A 1 153 ? 52.118 8.276 -96.752 1.00 98.38 153 MET A O 1
ATOM 1173 N N . GLU A 1 154 ? 54.099 7.489 -97.450 1.00 98.44 154 GLU A N 1
ATOM 1174 C CA . GLU A 1 154 ? 54.285 6.577 -96.314 1.00 98.44 154 GLU A CA 1
ATOM 1175 C C . GLU A 1 154 ? 54.468 7.338 -94.993 1.00 98.44 154 GLU A C 1
ATOM 1177 O O . GLU A 1 154 ? 53.860 6.974 -93.985 1.00 98.44 154 GLU A O 1
ATOM 1182 N N . LEU A 1 155 ? 55.240 8.429 -94.998 1.00 98.38 155 LEU A N 1
ATOM 1183 C CA . LEU A 1 155 ? 55.417 9.292 -93.829 1.00 98.38 155 LEU A CA 1
ATOM 1184 C C . LEU A 1 155 ? 54.108 9.963 -93.397 1.00 98.38 155 LEU A C 1
ATOM 1186 O O . LEU A 1 155 ? 53.818 9.994 -92.203 1.00 98.38 155 LEU A O 1
ATOM 1190 N N . GLU A 1 156 ? 53.294 10.460 -94.331 1.00 98.12 156 GLU A N 1
ATOM 1191 C CA . GLU A 1 156 ? 51.975 11.024 -94.013 1.00 98.12 156 GLU A CA 1
ATOM 1192 C C . GLU A 1 156 ? 51.017 9.970 -93.452 1.00 98.12 156 GLU A C 1
ATOM 1194 O O . GLU A 1 156 ? 50.310 10.223 -92.474 1.00 98.12 156 GLU A O 1
ATOM 1199 N N . LYS A 1 157 ? 51.043 8.749 -93.997 1.00 98.50 157 LYS A N 1
ATOM 1200 C CA . LYS A 1 157 ? 50.272 7.631 -93.444 1.00 98.50 157 LYS A CA 1
ATOM 1201 C C . LYS A 1 157 ? 50.678 7.337 -91.996 1.00 98.50 157 LYS A C 1
ATOM 1203 O O . LYS A 1 157 ? 49.804 7.237 -91.137 1.00 98.50 157 LYS A O 1
ATOM 1208 N N . LEU A 1 158 ? 51.979 7.253 -91.709 1.00 98.31 158 LEU A N 1
ATOM 1209 C CA . LEU A 1 158 ? 52.485 7.036 -90.348 1.00 98.31 158 LEU A CA 1
ATOM 1210 C C . LEU A 1 158 ? 52.119 8.194 -89.405 1.00 98.31 158 LEU A C 1
ATOM 1212 O O . LEU A 1 158 ? 51.685 7.945 -88.282 1.00 98.31 158 LEU A O 1
ATOM 1216 N N . ARG A 1 159 ? 52.204 9.452 -89.865 1.00 98.56 159 ARG A N 1
ATOM 1217 C CA . ARG A 1 159 ? 51.768 10.634 -89.096 1.00 98.56 159 ARG A CA 1
ATOM 1218 C C . ARG A 1 159 ? 50.290 10.557 -88.723 1.00 98.56 159 ARG A C 1
ATOM 1220 O O . ARG A 1 159 ? 49.940 10.836 -87.577 1.00 98.56 159 ARG A O 1
ATOM 1227 N N . LEU A 1 160 ? 49.429 10.161 -89.661 1.00 98.44 160 LEU A N 1
ATOM 1228 C CA . LEU A 1 160 ? 47.998 9.982 -89.406 1.00 98.44 160 LEU A CA 1
ATOM 1229 C C . LEU A 1 160 ? 47.734 8.835 -88.426 1.00 98.44 160 LEU A C 1
ATOM 1231 O O . LEU A 1 160 ? 46.939 9.000 -87.502 1.00 98.44 160 LEU A O 1
ATOM 1235 N N . GLU A 1 161 ? 48.408 7.695 -88.587 1.00 98.38 161 GLU A N 1
ATOM 1236 C CA . GLU A 1 161 ? 48.289 6.560 -87.665 1.00 98.38 161 GLU A CA 1
ATOM 1237 C C . GLU A 1 161 ? 48.707 6.940 -86.238 1.00 98.38 161 GLU A C 1
ATOM 1239 O O . GLU A 1 161 ? 47.991 6.634 -85.281 1.00 98.38 161 GLU A O 1
ATOM 1244 N N . ASP A 1 162 ? 49.826 7.644 -86.076 1.00 98.56 162 ASP A N 1
ATOM 1245 C CA . ASP A 1 162 ? 50.301 8.086 -84.766 1.00 98.56 162 ASP A CA 1
ATOM 1246 C C . ASP A 1 162 ? 49.403 9.171 -84.163 1.00 98.56 162 ASP A C 1
ATOM 1248 O O . ASP A 1 162 ? 49.091 9.109 -82.971 1.00 98.56 162 ASP A O 1
ATOM 1252 N N . ALA A 1 163 ? 48.881 10.099 -84.970 1.00 98.44 163 ALA A N 1
ATOM 1253 C CA . ALA A 1 163 ? 47.881 11.066 -84.522 1.00 98.44 163 ALA A CA 1
ATOM 1254 C C . ALA A 1 163 ? 46.592 10.377 -84.034 1.00 98.44 163 ALA A C 1
ATOM 1256 O O . ALA A 1 163 ? 46.042 10.751 -82.993 1.00 98.44 163 ALA A O 1
ATOM 1257 N N . MET A 1 164 ? 46.125 9.332 -84.730 1.00 98.50 164 MET A N 1
ATOM 1258 C CA . MET A 1 164 ? 44.979 8.533 -84.285 1.00 98.50 164 MET A CA 1
ATOM 1259 C C . MET A 1 164 ? 45.277 7.788 -82.978 1.00 98.50 164 MET A C 1
ATOM 1261 O O . MET A 1 164 ? 44.449 7.822 -82.065 1.00 98.50 164 MET A O 1
ATOM 1265 N N . LYS A 1 165 ? 46.457 7.164 -82.841 1.00 98.50 165 LYS A N 1
ATOM 1266 C CA . LYS A 1 165 ? 46.873 6.498 -81.591 1.00 98.50 165 LYS A CA 1
ATOM 1267 C C . LYS A 1 165 ? 46.924 7.482 -80.426 1.00 98.50 165 LYS A C 1
ATOM 1269 O O . LYS A 1 165 ? 46.382 7.177 -79.365 1.00 98.50 165 LYS A O 1
ATOM 1274 N N . LEU A 1 166 ? 47.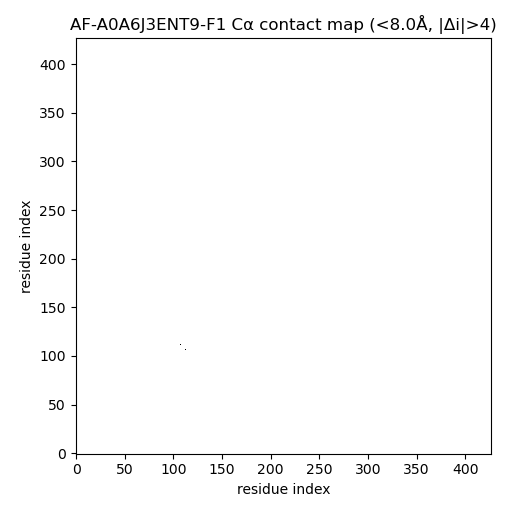522 8.660 -80.620 1.00 98.50 166 LEU A N 1
ATOM 1275 C CA . LEU A 1 166 ? 47.580 9.709 -79.600 1.00 98.50 166 LEU A CA 1
ATOM 1276 C C . LEU A 1 166 ? 46.177 10.153 -79.187 1.00 98.50 166 LEU A C 1
ATOM 1278 O O . LEU A 1 166 ? 45.890 10.194 -77.996 1.00 98.50 166 LEU A O 1
ATOM 1282 N N . LYS A 1 167 ? 45.267 10.378 -80.143 1.00 98.56 167 LYS A N 1
ATOM 1283 C CA . LYS A 1 167 ? 43.875 10.747 -79.848 1.00 98.56 167 LYS A CA 1
ATOM 1284 C C . LYS A 1 167 ? 43.152 9.687 -79.012 1.00 98.56 167 LYS A C 1
ATOM 1286 O O . LYS A 1 167 ? 42.499 10.032 -78.029 1.00 98.56 167 LYS A O 1
ATOM 1291 N N . VAL A 1 168 ? 43.288 8.407 -79.367 1.00 98.50 168 VAL A N 1
ATOM 1292 C CA . VAL A 1 168 ? 42.688 7.294 -78.608 1.00 98.50 168 VAL A CA 1
ATOM 1293 C C . VAL A 1 168 ? 43.279 7.207 -77.197 1.00 98.50 168 VAL A C 1
ATOM 1295 O O . VAL A 1 168 ? 42.536 7.029 -76.230 1.00 98.50 168 VAL A O 1
ATOM 1298 N N . GLN A 1 169 ? 44.597 7.374 -77.046 1.00 98.50 169 GLN A N 1
ATOM 1299 C CA . GLN A 1 169 ? 45.240 7.385 -75.728 1.00 98.50 169 GLN A CA 1
ATOM 1300 C C . GLN A 1 169 ? 44.800 8.588 -74.887 1.00 98.50 169 GLN A C 1
ATOM 1302 O O . GLN A 1 169 ? 44.474 8.409 -73.717 1.00 98.50 169 GLN A O 1
ATOM 1307 N N . SER A 1 170 ? 44.703 9.787 -75.467 1.00 98.50 170 SER A N 1
ATOM 1308 C CA . SER A 1 170 ? 44.203 10.977 -74.769 1.00 98.50 170 SER A CA 1
ATOM 1309 C C . SER A 1 170 ? 42.770 10.788 -74.270 1.00 98.50 170 SER A C 1
ATOM 1311 O O . SER A 1 170 ? 42.485 11.098 -73.117 1.00 98.50 170 SER A O 1
ATOM 1313 N N . GLN A 1 171 ? 41.880 10.212 -75.085 1.00 98.62 171 GLN A N 1
ATOM 1314 C CA . GLN A 1 171 ? 40.511 9.890 -74.659 1.00 98.62 171 GLN A CA 1
ATOM 1315 C C . GLN A 1 171 ? 40.489 8.861 -73.523 1.00 98.62 171 GLN A C 1
ATOM 1317 O O . GLN A 1 171 ? 39.718 8.994 -72.572 1.00 98.62 171 GLN A O 1
ATOM 1322 N N . ARG A 1 172 ? 41.358 7.845 -73.589 1.00 98.56 172 ARG A N 1
ATOM 1323 C CA . ARG A 1 172 ? 41.498 6.851 -72.519 1.00 98.56 172 ARG A CA 1
ATOM 1324 C C . ARG A 1 172 ? 41.994 7.482 -71.216 1.00 98.56 172 ARG A C 1
ATOM 1326 O O . ARG A 1 172 ? 41.470 7.133 -70.161 1.00 98.56 172 ARG A O 1
ATOM 1333 N N . ILE A 1 173 ? 42.967 8.392 -71.283 1.00 98.56 173 ILE A N 1
ATOM 1334 C CA . ILE A 1 173 ? 43.485 9.127 -70.120 1.00 98.56 173 ILE A CA 1
ATOM 1335 C C . ILE A 1 173 ? 42.370 9.972 -69.500 1.00 98.56 173 ILE A C 1
ATOM 1337 O O . ILE A 1 173 ? 42.087 9.789 -68.323 1.00 98.56 173 ILE A O 1
ATOM 1341 N N . GLN A 1 174 ? 41.659 10.779 -70.292 1.00 98.38 174 GLN A N 1
ATOM 1342 C CA . GLN A 1 174 ? 40.542 11.603 -69.804 1.00 98.38 174 GLN A CA 1
ATOM 1343 C C . GLN A 1 174 ? 39.438 10.767 -69.143 1.00 98.38 174 GLN A C 1
ATOM 1345 O O . GLN A 1 174 ? 38.905 11.132 -68.097 1.00 98.38 174 GLN A O 1
ATOM 1350 N N . HIS A 1 175 ? 39.104 9.611 -69.725 1.00 98.50 175 HIS A N 1
ATOM 1351 C CA . HIS A 1 175 ? 38.130 8.703 -69.125 1.00 98.50 175 HIS A CA 1
ATOM 1352 C C . HIS A 1 175 ? 38.607 8.154 -67.772 1.00 98.50 175 HIS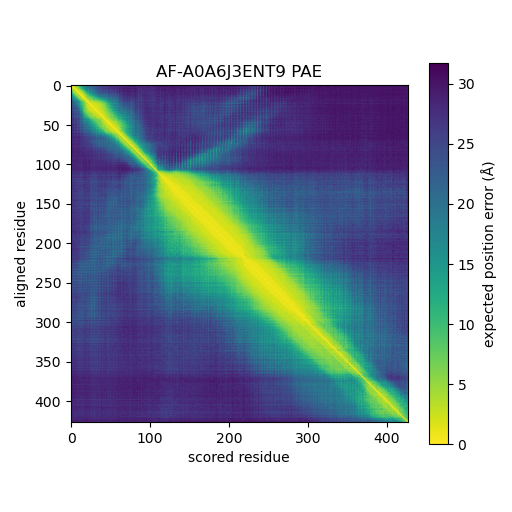 A C 1
ATOM 1354 O O . HIS A 1 175 ? 37.824 8.069 -66.825 1.00 98.50 175 HIS A O 1
ATOM 1360 N N . LEU A 1 176 ? 39.887 7.783 -67.662 1.00 98.56 176 LEU A N 1
ATOM 1361 C CA . LEU A 1 176 ? 40.467 7.319 -66.402 1.00 98.56 176 LEU A CA 1
ATOM 1362 C C . LEU A 1 176 ? 40.542 8.440 -65.363 1.00 98.56 176 LEU A C 1
ATOM 1364 O O . LEU A 1 176 ? 40.209 8.191 -64.209 1.00 98.56 176 LEU A O 1
ATOM 1368 N N . GLU A 1 177 ? 40.913 9.657 -65.759 1.00 98.44 177 GLU A N 1
ATOM 1369 C CA . GLU A 1 177 ? 40.918 10.842 -64.895 1.00 98.44 177 GLU A CA 1
ATOM 1370 C C . GLU A 1 177 ? 39.531 11.096 -64.303 1.00 98.44 177 GLU A C 1
ATOM 1372 O O . GLU A 1 177 ? 39.407 11.187 -63.083 1.00 98.44 177 GLU A O 1
ATOM 1377 N N . GLY A 1 178 ? 38.478 11.082 -65.130 1.00 98.31 178 GLY A N 1
ATOM 1378 C CA . GLY A 1 178 ? 37.098 11.206 -64.651 1.00 98.31 178 GLY A CA 1
ATOM 1379 C C . GLY A 1 178 ? 36.739 10.137 -63.614 1.00 98.31 178 GLY A C 1
ATOM 1380 O O . GLY A 1 178 ? 36.227 10.452 -62.541 1.00 98.31 178 GLY A O 1
ATOM 1381 N N . ARG A 1 179 ? 37.107 8.872 -63.866 1.00 98.69 179 ARG A N 1
ATOM 1382 C CA . ARG A 1 179 ? 36.887 7.780 -62.902 1.00 98.69 179 ARG A CA 1
ATOM 1383 C C . ARG A 1 179 ? 37.677 7.955 -61.604 1.00 98.69 179 ARG A C 1
ATOM 1385 O O . ARG A 1 179 ? 37.174 7.575 -60.549 1.00 98.69 179 ARG A O 1
ATOM 1392 N N . PHE A 1 180 ? 38.895 8.493 -61.658 1.00 98.56 180 PHE A N 1
ATOM 1393 C CA . PHE A 1 180 ? 39.684 8.788 -60.460 1.00 98.56 180 PHE A CA 1
ATOM 1394 C C . PHE A 1 180 ? 39.077 9.934 -59.650 1.00 98.56 180 PHE A C 1
ATOM 1396 O O . PHE A 1 180 ? 39.030 9.834 -58.425 1.00 98.56 180 PHE A O 1
ATOM 1403 N N . THR A 1 181 ? 38.561 10.973 -60.307 1.00 98.56 181 THR A N 1
ATOM 1404 C CA . THR A 1 181 ? 37.833 12.062 -59.643 1.00 98.56 181 THR A CA 1
ATOM 1405 C C . THR A 1 181 ? 36.564 11.550 -58.960 1.00 98.56 181 THR A C 1
ATOM 1407 O O . THR A 1 181 ? 36.347 11.842 -57.783 1.00 98.56 181 THR A O 1
ATOM 1410 N N . ASP A 1 182 ? 35.767 10.724 -59.643 1.00 98.38 182 ASP A N 1
ATOM 1411 C CA . ASP A 1 182 ? 34.565 10.114 -59.061 1.00 98.38 182 ASP A CA 1
ATOM 1412 C C . ASP A 1 182 ? 34.907 9.216 -57.865 1.00 98.38 182 ASP A C 1
ATOM 1414 O O . ASP A 1 182 ? 34.238 9.260 -56.828 1.00 98.38 182 ASP A O 1
ATOM 1418 N N . LEU A 1 183 ? 35.975 8.417 -57.982 1.00 98.56 183 LEU A N 1
ATOM 1419 C CA . LEU A 1 183 ? 36.445 7.545 -56.909 1.00 98.56 183 LEU A CA 1
ATOM 1420 C C . LEU A 1 183 ? 36.936 8.348 -55.697 1.00 98.56 183 LEU A C 1
ATOM 1422 O O . LEU A 1 183 ? 36.604 7.994 -54.566 1.00 98.56 183 LEU A O 1
ATOM 1426 N N . ALA A 1 184 ? 37.679 9.434 -55.920 1.00 98.38 184 ALA A N 1
ATOM 1427 C CA . ALA A 1 184 ? 38.123 10.335 -54.860 1.00 98.38 184 ALA A CA 1
ATOM 1428 C C . ALA A 1 184 ? 36.928 10.986 -54.147 1.00 98.38 184 ALA A C 1
ATOM 1430 O O . ALA A 1 184 ? 36.836 10.918 -52.922 1.00 98.38 184 ALA A O 1
ATOM 1431 N N . SER A 1 185 ? 35.952 11.505 -54.903 1.00 98.62 185 SER A N 1
ATOM 1432 C CA . SER A 1 185 ? 34.721 12.079 -54.341 1.00 98.62 185 SER A CA 1
ATOM 1433 C C . SER A 1 185 ? 33.916 11.052 -53.535 1.00 98.62 185 SER A C 1
ATOM 1435 O O . SER A 1 185 ? 33.389 11.360 -52.464 1.00 98.62 185 SER A O 1
ATOM 1437 N N . ASN A 1 186 ? 33.828 9.808 -54.015 1.00 98.62 186 ASN A N 1
ATOM 1438 C CA . ASN A 1 186 ? 33.173 8.729 -53.277 1.00 98.62 186 ASN A CA 1
ATOM 1439 C C . ASN A 1 186 ? 33.907 8.436 -51.960 1.00 98.62 186 ASN A C 1
ATOM 1441 O O . ASN A 1 186 ? 33.277 8.362 -50.904 1.00 98.62 186 ASN A O 1
ATOM 1445 N N . HIS A 1 187 ? 35.238 8.348 -52.003 1.00 98.69 187 HIS A N 1
ATOM 1446 C CA . HIS A 1 187 ? 36.051 8.107 -50.816 1.00 98.69 187 HIS A CA 1
ATOM 1447 C C . HIS A 1 187 ? 35.886 9.215 -49.764 1.00 98.69 187 HIS A C 1
ATOM 1449 O O . HIS A 1 187 ? 35.698 8.919 -48.583 1.00 98.69 187 HIS A O 1
ATOM 1455 N N . GLU A 1 188 ? 35.861 10.482 -50.181 1.00 98.69 188 GLU A N 1
ATOM 1456 C CA . GLU A 1 188 ? 35.583 11.623 -49.300 1.00 98.69 188 GLU A CA 1
ATOM 1457 C C . GLU A 1 188 ? 34.196 11.528 -48.651 1.00 98.69 188 GLU A C 1
ATOM 1459 O O . GLU A 1 188 ? 34.066 11.700 -47.436 1.00 98.69 188 GLU A O 1
ATOM 1464 N N . LYS A 1 189 ? 33.160 11.170 -49.423 1.00 98.56 189 LYS A N 1
ATOM 1465 C CA . LYS A 1 189 ? 31.803 10.950 -48.892 1.00 98.56 189 LYS A CA 1
ATOM 1466 C C . LYS A 1 189 ? 31.764 9.802 -47.882 1.00 98.56 189 LYS A C 1
ATOM 1468 O O . LYS A 1 189 ? 31.128 9.934 -46.839 1.00 98.56 189 LYS A O 1
ATOM 1473 N N . MET A 1 190 ? 32.468 8.697 -48.138 1.00 98.44 190 MET A N 1
ATOM 1474 C CA . MET A 1 190 ? 32.575 7.587 -47.182 1.00 98.44 190 MET A CA 1
ATOM 1475 C C . MET A 1 190 ? 33.246 8.018 -45.873 1.00 98.44 190 MET A C 1
ATOM 1477 O O . MET A 1 190 ? 32.785 7.642 -44.792 1.00 98.44 190 MET A O 1
ATOM 1481 N N . ILE A 1 191 ? 34.320 8.812 -45.951 1.00 98.31 191 ILE A N 1
ATOM 1482 C CA . ILE A 1 191 ? 34.993 9.371 -44.771 1.00 98.31 191 ILE A CA 1
ATOM 1483 C C . ILE A 1 191 ? 34.028 10.268 -43.992 1.00 98.31 191 ILE A C 1
ATOM 1485 O O . ILE A 1 191 ? 33.916 10.123 -42.772 1.00 98.31 191 ILE A O 1
ATOM 1489 N N . TYR A 1 192 ? 33.305 11.149 -44.686 1.00 98.69 192 TYR A N 1
ATOM 1490 C CA . TYR A 1 192 ? 32.307 12.024 -44.080 1.00 98.69 192 TYR A CA 1
ATOM 1491 C C . TYR A 1 192 ? 31.228 11.225 -43.336 1.00 98.69 192 TYR A C 1
ATOM 1493 O O . TYR A 1 192 ? 31.049 11.424 -42.134 1.00 98.69 192 TYR A O 1
ATOM 1501 N N . PHE A 1 193 ? 30.582 10.253 -43.993 1.00 98.56 193 PHE A N 1
ATOM 1502 C CA . PHE A 1 193 ? 29.553 9.421 -43.359 1.00 98.56 193 PHE A CA 1
ATOM 1503 C C . PHE A 1 193 ? 30.089 8.647 -42.154 1.00 98.56 193 PHE A C 1
ATOM 1505 O O . PHE A 1 193 ? 29.447 8.600 -41.105 1.00 98.56 193 PHE A O 1
ATOM 1512 N N . LYS A 1 194 ? 31.294 8.077 -42.258 1.00 98.56 194 LYS A N 1
ATOM 1513 C CA . LYS A 1 194 ? 31.942 7.380 -41.140 1.00 98.56 194 LYS A CA 1
ATOM 1514 C C . LYS A 1 194 ? 32.156 8.307 -39.942 1.00 98.56 194 LYS A C 1
ATOM 1516 O O . LYS A 1 194 ? 31.960 7.882 -38.804 1.00 98.56 194 LYS A O 1
ATOM 1521 N N . ASN A 1 195 ? 32.585 9.543 -40.178 1.00 98.56 195 ASN A N 1
ATOM 1522 C CA . ASN A 1 195 ? 32.817 10.517 -39.115 1.00 98.56 195 ASN A CA 1
ATOM 1523 C C . ASN A 1 195 ? 31.505 10.990 -38.481 1.00 98.56 195 ASN A C 1
ATOM 1525 O O . ASN A 1 195 ? 31.432 11.074 -37.255 1.00 98.56 195 ASN A O 1
ATOM 1529 N N . GLU A 1 196 ? 30.462 11.210 -39.279 1.00 98.62 196 GLU A N 1
ATOM 1530 C CA . GLU A 1 196 ? 29.142 11.590 -38.771 1.00 98.62 196 GLU A CA 1
ATOM 1531 C C . GLU A 1 196 ? 28.529 10.472 -37.916 1.00 98.62 196 GLU A C 1
ATOM 1533 O O . GLU A 1 196 ? 28.101 10.715 -36.789 1.00 98.62 196 GLU A O 1
ATOM 1538 N N . HIS A 1 197 ? 28.605 9.214 -38.362 1.00 98.44 197 HIS A N 1
ATOM 1539 C CA . HIS A 1 197 ? 28.167 8.076 -37.551 1.00 98.44 197 HIS A CA 1
ATOM 1540 C C . HIS A 1 197 ? 28.961 7.932 -36.251 1.00 98.44 197 HIS A C 1
ATOM 1542 O O . HIS A 1 197 ? 28.383 7.621 -35.211 1.00 98.44 197 HIS A O 1
ATOM 1548 N N . LYS A 1 198 ? 30.280 8.167 -36.274 1.00 98.62 198 LYS A N 1
ATOM 1549 C CA . LYS A 1 198 ? 31.090 8.179 -35.046 1.00 98.62 198 LYS A CA 1
ATOM 1550 C C . LYS A 1 198 ? 30.615 9.261 -34.079 1.00 98.62 198 LYS A C 1
ATOM 1552 O O . LYS A 1 198 ? 30.476 8.971 -32.896 1.00 98.62 198 LYS A O 1
ATOM 1557 N N . LYS A 1 199 ? 30.343 10.471 -34.576 1.00 98.62 199 LYS A N 1
ATOM 1558 C CA . LYS A 1 199 ? 29.834 11.591 -33.775 1.00 98.62 199 LYS A CA 1
ATOM 1559 C C . LYS A 1 199 ? 28.481 11.257 -33.144 1.00 98.62 199 LYS A C 1
ATOM 1561 O O . LYS A 1 199 ? 28.342 11.381 -31.931 1.00 98.62 199 LYS A O 1
ATOM 1566 N N . GLN A 1 200 ? 27.531 10.767 -33.937 1.00 98.19 200 GLN A N 1
ATOM 1567 C CA . GLN A 1 200 ? 26.213 10.342 -33.452 1.00 98.19 200 GLN A CA 1
ATOM 1568 C C . GLN A 1 200 ? 26.321 9.221 -32.411 1.00 98.19 200 GLN A C 1
ATOM 1570 O O . GLN A 1 200 ? 25.640 9.248 -31.392 1.00 98.19 200 GLN A O 1
ATOM 1575 N N . ASN A 1 201 ? 27.213 8.249 -32.621 1.00 98.56 201 ASN A N 1
ATOM 1576 C CA . ASN A 1 201 ? 27.425 7.159 -31.669 1.00 98.56 201 ASN A CA 1
ATOM 1577 C C . ASN A 1 201 ? 27.970 7.673 -30.327 1.00 98.56 201 ASN A C 1
ATOM 1579 O O . ASN A 1 201 ? 27.489 7.260 -29.275 1.00 98.56 201 ASN A O 1
ATOM 1583 N N . THR A 1 202 ? 28.927 8.606 -30.350 1.00 98.44 202 THR A N 1
ATOM 1584 C CA . THR A 1 202 ? 29.422 9.257 -29.129 1.00 98.44 202 THR A CA 1
ATOM 1585 C C . THR A 1 202 ? 28.299 9.996 -28.397 1.00 98.44 202 THR A C 1
ATOM 1587 O O . THR A 1 202 ? 28.121 9.768 -27.205 1.00 98.44 202 THR A O 1
ATOM 1590 N N . GLN A 1 203 ? 27.483 10.781 -29.109 1.00 98.50 203 GLN A N 1
ATOM 1591 C CA . GLN A 1 203 ? 26.342 11.497 -28.520 1.00 98.50 203 GLN A CA 1
ATOM 1592 C C . GLN A 1 203 ? 25.326 10.546 -27.872 1.00 98.50 203 GLN A C 1
ATOM 1594 O O . GLN A 1 203 ? 24.913 10.760 -26.736 1.00 98.50 203 GLN A O 1
ATOM 1599 N N . LEU A 1 204 ? 24.968 9.453 -28.554 1.00 98.69 204 LEU A N 1
ATOM 1600 C CA . LEU A 1 204 ? 24.046 8.450 -28.014 1.00 98.69 204 LEU A CA 1
ATOM 1601 C C . LEU A 1 204 ? 24.596 7.768 -26.756 1.00 98.69 204 LEU A C 1
ATOM 1603 O O . LEU A 1 204 ? 23.833 7.459 -25.843 1.00 98.69 204 LEU A O 1
ATOM 1607 N N . ARG A 1 205 ? 25.911 7.526 -26.681 1.00 98.69 205 ARG A N 1
ATOM 1608 C CA . ARG A 1 205 ? 26.539 6.963 -25.475 1.00 98.69 205 ARG A CA 1
ATOM 1609 C C . ARG A 1 205 ? 26.485 7.934 -24.302 1.00 98.69 205 ARG A C 1
ATOM 1611 O O . ARG A 1 205 ? 26.150 7.506 -23.201 1.00 98.69 205 ARG A O 1
ATOM 1618 N N . GLU A 1 206 ? 26.787 9.207 -24.540 1.00 98.62 206 GLU A N 1
ATOM 1619 C CA . GLU A 1 206 ? 26.722 10.261 -23.522 1.00 98.62 206 GLU A CA 1
ATOM 1620 C C . GLU A 1 206 ? 25.292 10.433 -22.993 1.00 98.62 206 GLU A C 1
ATOM 1622 O O . GLU A 1 206 ? 25.072 10.455 -21.782 1.00 98.62 206 GLU A O 1
ATOM 1627 N N . GLU A 1 207 ? 24.299 10.466 -23.883 1.00 98.50 207 GLU A N 1
ATOM 1628 C CA . GLU A 1 207 ? 22.891 10.552 -23.497 1.00 98.50 207 GLU A CA 1
ATOM 1629 C C . GLU A 1 207 ? 22.422 9.313 -22.728 1.00 98.50 207 GLU A C 1
ATOM 1631 O O . GLU A 1 207 ? 21.768 9.445 -21.693 1.00 98.50 207 GLU A O 1
ATOM 1636 N N . ASN A 1 208 ? 22.789 8.108 -23.176 1.00 98.56 208 ASN A N 1
ATOM 1637 C CA . ASN A 1 208 ? 22.437 6.882 -22.464 1.00 98.56 208 ASN A CA 1
ATOM 1638 C C . ASN A 1 208 ? 23.067 6.841 -21.066 1.00 98.56 208 ASN A C 1
ATOM 1640 O O . ASN A 1 208 ? 22.415 6.426 -20.111 1.00 98.56 208 ASN A O 1
ATOM 1644 N N . GLN A 1 209 ? 24.313 7.301 -20.932 1.00 98.56 209 GLN A N 1
ATOM 1645 C CA . GLN A 1 209 ? 24.984 7.412 -19.641 1.00 98.56 209 GLN A CA 1
ATOM 1646 C C . GLN A 1 209 ? 24.272 8.408 -18.720 1.00 98.56 209 GLN A C 1
ATOM 1648 O O . GLN A 1 209 ? 24.000 8.068 -17.570 1.00 98.56 209 GLN A O 1
ATOM 1653 N N . ARG A 1 210 ? 23.918 9.597 -19.224 1.00 98.69 210 ARG A N 1
ATOM 1654 C CA . ARG A 1 210 ? 23.156 10.602 -18.469 1.00 98.69 210 ARG A CA 1
ATOM 1655 C C . ARG A 1 210 ? 21.813 10.046 -17.993 1.00 98.69 210 ARG A C 1
ATOM 1657 O O . ARG A 1 210 ? 21.494 10.164 -16.818 1.00 98.69 210 ARG A O 1
ATOM 1664 N N . LEU A 1 211 ? 21.058 9.395 -18.880 1.00 98.38 211 LEU A N 1
ATOM 1665 C CA . LEU A 1 211 ? 19.759 8.807 -18.540 1.00 98.38 211 LEU A CA 1
ATOM 1666 C C . LEU A 1 211 ? 19.881 7.689 -17.502 1.00 98.38 211 LEU A C 1
ATOM 1668 O O . LEU A 1 211 ? 19.027 7.579 -16.631 1.00 98.38 211 LEU A O 1
ATOM 1672 N N . ARG A 1 212 ? 20.939 6.869 -17.556 1.00 98.12 212 ARG A N 1
ATOM 1673 C CA . ARG A 1 212 ? 21.201 5.857 -16.519 1.00 98.12 212 ARG A CA 1
ATOM 1674 C C . ARG A 1 212 ? 21.462 6.493 -15.160 1.00 98.12 212 ARG A C 1
ATOM 1676 O O . ARG A 1 212 ? 20.909 6.017 -14.180 1.00 98.12 212 ARG A O 1
ATOM 1683 N N . GLN A 1 213 ? 22.259 7.559 -15.114 1.00 97.88 213 GLN A N 1
ATOM 1684 C CA . GLN A 1 213 ? 22.546 8.286 -13.874 1.00 97.88 213 GLN A CA 1
ATOM 1685 C C . GLN A 1 213 ? 21.291 8.960 -13.307 1.00 97.88 213 GLN A C 1
ATOM 1687 O O . GLN A 1 213 ? 21.046 8.885 -12.109 1.00 97.88 213 GLN A O 1
ATOM 1692 N N . GLU A 1 214 ? 20.477 9.583 -14.161 1.00 97.44 214 GLU A N 1
ATOM 1693 C CA . GLU A 1 214 ? 19.205 10.194 -13.761 1.00 97.44 214 GLU A CA 1
ATOM 1694 C C . GLU A 1 214 ? 18.214 9.142 -13.251 1.00 97.44 214 GLU A C 1
ATOM 1696 O O . GLU A 1 214 ? 17.601 9.326 -12.203 1.00 97.44 214 GLU A O 1
ATOM 1701 N N . ASN A 1 215 ? 18.099 8.010 -13.949 1.00 96.81 215 ASN A N 1
ATOM 1702 C CA . ASN A 1 215 ? 17.272 6.887 -13.524 1.00 96.81 215 ASN A CA 1
ATOM 1703 C C . ASN A 1 215 ? 17.752 6.349 -12.167 1.00 96.81 215 ASN A C 1
ATOM 1705 O O . ASN A 1 215 ? 16.975 6.287 -11.223 1.00 96.81 215 ASN A O 1
ATOM 1709 N N . GLU A 1 216 ? 19.042 6.057 -12.021 1.00 97.50 216 GLU A N 1
ATOM 1710 C CA . GLU A 1 216 ? 19.609 5.590 -10.756 1.00 97.50 216 GLU A CA 1
ATOM 1711 C C . GLU A 1 216 ? 19.352 6.578 -9.610 1.00 97.50 216 GLU A C 1
ATOM 1713 O O . GLU A 1 216 ? 18.913 6.162 -8.539 1.00 97.50 216 GLU A O 1
ATOM 1718 N N . ALA A 1 217 ? 19.530 7.883 -9.835 1.00 97.12 217 ALA A N 1
ATOM 1719 C CA . ALA A 1 217 ? 19.262 8.913 -8.834 1.00 97.12 217 ALA A CA 1
ATOM 1720 C C . ALA A 1 217 ? 17.774 8.982 -8.444 1.00 97.12 217 ALA A C 1
ATOM 1722 O O . ALA A 1 217 ? 17.446 8.930 -7.260 1.00 97.12 217 ALA A O 1
ATOM 1723 N N . LEU A 1 218 ? 16.864 9.042 -9.422 1.00 96.50 218 LEU A N 1
ATOM 1724 C CA . LEU A 1 218 ? 15.424 9.142 -9.167 1.00 96.50 218 LEU A CA 1
ATOM 1725 C C . LEU A 1 218 ? 14.867 7.881 -8.499 1.00 96.50 218 LEU A C 1
ATOM 1727 O O . LEU A 1 218 ? 14.091 7.976 -7.545 1.00 96.50 218 LEU A O 1
ATOM 1731 N N . PHE A 1 219 ? 15.260 6.699 -8.980 1.00 94.81 219 PHE A N 1
ATOM 1732 C CA . PHE A 1 219 ? 14.797 5.432 -8.422 1.00 94.81 219 PHE A CA 1
ATOM 1733 C C . PHE A 1 219 ? 15.397 5.180 -7.041 1.00 94.81 219 PHE A C 1
ATOM 1735 O O . PHE A 1 219 ? 14.654 4.790 -6.147 1.00 94.81 219 PHE A O 1
ATOM 1742 N N . SER A 1 220 ? 16.689 5.449 -6.819 1.00 96.44 220 SER A N 1
ATOM 1743 C CA . SER A 1 220 ? 17.291 5.290 -5.487 1.00 96.44 220 SER A CA 1
ATOM 1744 C C . SER A 1 220 ? 16.665 6.229 -4.458 1.00 96.44 220 SER A C 1
ATOM 1746 O O . SER A 1 220 ? 16.318 5.775 -3.370 1.00 96.44 220 SER A O 1
ATOM 1748 N N . GLN A 1 221 ? 16.432 7.495 -4.811 1.00 96.00 221 GLN A N 1
ATOM 1749 C CA . GLN A 1 221 ? 15.764 8.444 -3.924 1.00 96.00 221 GLN A CA 1
ATOM 1750 C C . GLN A 1 221 ? 14.323 8.016 -3.622 1.00 96.00 221 GLN A C 1
ATOM 1752 O O . GLN A 1 221 ? 13.942 7.921 -2.457 1.00 96.00 221 GLN A O 1
ATOM 1757 N N . THR A 1 222 ? 13.530 7.705 -4.653 1.00 95.81 222 THR A N 1
ATOM 1758 C CA . THR A 1 222 ? 12.130 7.289 -4.468 1.00 95.81 222 THR A CA 1
ATOM 1759 C C . THR A 1 222 ? 12.039 6.013 -3.629 1.00 95.81 222 THR A C 1
ATOM 1761 O O . THR A 1 222 ? 11.169 5.899 -2.768 1.00 95.81 222 THR A O 1
ATOM 1764 N N . VAL A 1 223 ? 12.942 5.050 -3.845 1.00 96.69 223 VAL A N 1
ATOM 1765 C CA . VAL A 1 223 ? 13.010 3.820 -3.044 1.00 96.69 223 VAL A CA 1
ATOM 1766 C C . VAL A 1 223 ? 13.347 4.140 -1.591 1.00 96.69 223 VAL A C 1
ATOM 1768 O O . VAL A 1 223 ? 12.636 3.672 -0.709 1.00 96.69 223 VAL A O 1
ATOM 1771 N N . GLN A 1 224 ? 14.344 4.988 -1.326 1.00 97.19 224 GLN A N 1
ATOM 1772 C CA . GLN A 1 224 ? 14.706 5.390 0.038 1.00 97.19 224 GLN A CA 1
ATOM 1773 C C . GLN A 1 224 ? 13.558 6.106 0.767 1.00 97.19 224 GLN A C 1
ATOM 1775 O O . GLN A 1 224 ? 13.300 5.823 1.936 1.00 97.19 224 GLN A O 1
ATOM 1780 N N . GLU A 1 225 ? 12.836 7.004 0.089 1.00 97.69 225 GLU A N 1
ATOM 1781 C CA . GLU A 1 225 ? 11.666 7.691 0.653 1.00 97.69 225 GLU A CA 1
ATOM 1782 C C . GLU A 1 225 ? 10.548 6.699 1.013 1.00 97.69 225 GLU A C 1
ATOM 1784 O O . GLU A 1 225 ? 9.982 6.764 2.108 1.00 97.69 225 GLU A O 1
ATOM 1789 N N . ARG A 1 226 ? 10.267 5.730 0.131 1.00 97.56 226 ARG A N 1
ATOM 1790 C CA . ARG A 1 226 ? 9.276 4.672 0.384 1.00 97.56 226 ARG A CA 1
ATOM 1791 C C . ARG A 1 226 ? 9.710 3.710 1.483 1.00 97.56 226 ARG A C 1
ATOM 1793 O O . ARG A 1 226 ? 8.883 3.322 2.304 1.00 97.56 226 ARG A O 1
ATOM 1800 N N . GLU A 1 227 ? 10.985 3.344 1.545 1.00 97.69 227 GLU A N 1
ATOM 1801 C CA . GLU A 1 227 ? 11.535 2.539 2.637 1.00 97.69 227 GLU A CA 1
ATOM 1802 C C . GLU A 1 227 ? 11.393 3.269 3.978 1.00 97.69 227 GLU A C 1
ATOM 1804 O O . GLU A 1 227 ? 10.949 2.668 4.958 1.00 97.69 227 GLU A O 1
ATOM 1809 N N . ALA A 1 228 ? 11.679 4.575 4.025 1.00 98.06 228 ALA A N 1
ATOM 1810 C CA . ALA A 1 228 ? 11.477 5.394 5.218 1.00 98.06 228 ALA A CA 1
ATOM 1811 C C . ALA A 1 228 ? 9.997 5.453 5.645 1.00 98.06 228 ALA A C 1
ATOM 1813 O O . ALA A 1 228 ? 9.702 5.308 6.834 1.00 98.06 228 ALA A O 1
ATOM 1814 N N . GLU A 1 229 ? 9.065 5.604 4.697 1.00 98.31 229 GLU A N 1
ATOM 1815 C CA . GLU A 1 229 ? 7.616 5.543 4.945 1.00 98.31 229 GLU A CA 1
ATOM 1816 C C . GLU A 1 229 ? 7.205 4.179 5.534 1.00 98.31 229 GLU A C 1
ATOM 1818 O O . GLU A 1 229 ? 6.516 4.118 6.556 1.00 98.31 229 GLU A O 1
ATOM 1823 N N . VAL A 1 230 ? 7.698 3.075 4.961 1.00 98.38 230 VAL A N 1
ATOM 1824 C CA . VAL A 1 230 ? 7.454 1.714 5.468 1.00 98.38 230 VAL A CA 1
ATOM 1825 C C . VAL A 1 230 ? 8.006 1.540 6.884 1.00 98.38 230 VAL A C 1
ATOM 1827 O O . VAL A 1 230 ? 7.320 0.971 7.736 1.00 98.38 230 VAL A O 1
ATOM 1830 N N . PHE A 1 231 ? 9.203 2.054 7.182 1.00 98.12 231 PHE A N 1
ATOM 1831 C CA . PHE A 1 231 ? 9.760 2.010 8.537 1.00 98.12 231 PHE A CA 1
ATOM 1832 C C . PHE A 1 231 ? 8.909 2.793 9.544 1.00 98.12 231 PHE A C 1
ATOM 1834 O O . PHE A 1 231 ? 8.684 2.304 10.655 1.00 98.12 231 PHE A O 1
ATOM 1841 N N . GLN A 1 232 ? 8.402 3.971 9.167 1.00 98.44 232 GLN A N 1
ATOM 1842 C CA . GLN A 1 232 ? 7.509 4.760 10.020 1.00 98.44 232 GLN A CA 1
ATOM 1843 C C . GLN A 1 232 ? 6.193 4.025 10.291 1.00 98.44 232 GLN A C 1
ATOM 1845 O O . GLN A 1 232 ? 5.793 3.895 11.450 1.00 98.44 232 GLN A O 1
ATOM 1850 N N . LEU A 1 233 ? 5.551 3.483 9.253 1.00 98.38 233 LEU A N 1
ATOM 1851 C CA . LEU A 1 233 ? 4.316 2.709 9.392 1.00 98.38 233 LEU A CA 1
ATOM 1852 C C . LEU A 1 233 ? 4.530 1.440 10.227 1.00 98.38 233 LEU A C 1
ATOM 1854 O O . LEU A 1 233 ? 3.711 1.122 11.088 1.00 98.38 233 LEU A O 1
ATOM 1858 N N . ALA A 1 234 ? 5.657 0.746 10.049 1.00 98.19 234 ALA A N 1
ATOM 1859 C CA . ALA A 1 234 ? 6.009 -0.415 10.862 1.00 98.19 234 ALA A CA 1
ATOM 1860 C C . ALA A 1 234 ? 6.205 -0.046 12.343 1.00 98.19 234 ALA A C 1
ATOM 1862 O O . ALA A 1 234 ? 5.785 -0.793 13.229 1.00 98.19 234 ALA A O 1
ATOM 1863 N N . ALA A 1 235 ? 6.811 1.110 12.636 1.00 98.38 235 ALA A N 1
ATOM 1864 C CA . ALA A 1 235 ? 6.946 1.609 14.003 1.00 98.38 235 ALA A CA 1
ATOM 1865 C C . ALA A 1 235 ? 5.582 1.967 14.623 1.00 98.38 235 ALA A C 1
ATOM 1867 O O . ALA A 1 235 ? 5.317 1.596 15.768 1.00 98.38 235 ALA A O 1
ATOM 1868 N N . GLN A 1 236 ? 4.696 2.619 13.862 1.00 98.50 236 GLN A N 1
ATOM 1869 C CA . GLN A 1 236 ? 3.328 2.927 14.295 1.00 98.50 236 GLN A CA 1
ATOM 1870 C C . GLN A 1 236 ? 2.515 1.654 14.563 1.00 98.50 236 GLN A C 1
ATOM 1872 O O . GLN A 1 236 ? 1.874 1.551 15.608 1.00 98.50 236 GLN A O 1
ATOM 1877 N N . ALA A 1 237 ? 2.594 0.657 13.678 1.00 98.25 237 ALA A N 1
ATOM 1878 C CA . ALA A 1 237 ? 1.918 -0.627 13.846 1.00 98.25 237 ALA A CA 1
ATOM 1879 C C . ALA A 1 237 ? 2.382 -1.362 15.114 1.00 98.25 237 ALA A C 1
ATOM 1881 O O . ALA A 1 237 ? 1.553 -1.877 15.863 1.00 98.25 237 ALA A O 1
ATOM 1882 N N . ARG A 1 238 ? 3.692 -1.360 15.406 1.00 98.56 238 ARG A N 1
ATOM 1883 C CA . ARG A 1 238 ? 4.223 -1.926 16.660 1.00 98.56 238 ARG A CA 1
ATOM 1884 C C . ARG A 1 238 ? 3.704 -1.187 17.891 1.00 98.56 238 ARG A C 1
ATOM 1886 O O . ARG A 1 238 ? 3.320 -1.841 18.854 1.00 98.56 238 ARG A O 1
ATOM 1893 N N . ASN A 1 239 ? 3.670 0.146 17.862 1.00 98.62 239 ASN A N 1
ATOM 1894 C CA . ASN A 1 239 ? 3.150 0.946 18.973 1.00 98.62 239 ASN A CA 1
ATOM 1895 C C . ASN A 1 239 ? 1.661 0.648 19.221 1.00 98.62 239 ASN A C 1
ATOM 1897 O O . ASN A 1 239 ? 1.271 0.356 20.347 1.00 98.62 239 ASN A O 1
ATOM 1901 N N . LEU A 1 240 ? 0.842 0.623 18.165 1.00 98.50 240 LEU A N 1
ATOM 1902 C CA . LEU A 1 240 ? -0.576 0.269 18.270 1.00 98.50 240 LEU A CA 1
ATOM 1903 C C . LEU A 1 240 ? -0.786 -1.160 18.783 1.00 98.50 240 LEU A C 1
ATOM 1905 O O . LEU A 1 240 ? -1.656 -1.371 19.622 1.00 98.50 240 LEU A O 1
ATOM 1909 N N . SER A 1 241 ? 0.028 -2.124 18.341 1.00 98.50 241 SER A N 1
ATOM 1910 C CA . SER A 1 241 ? -0.002 -3.492 18.877 1.00 98.50 241 SER A CA 1
ATOM 1911 C C . SER A 1 241 ? 0.263 -3.502 20.382 1.00 98.50 241 SER A C 1
ATOM 1913 O O . SER A 1 241 ? -0.524 -4.064 21.132 1.00 98.50 241 SER A O 1
ATOM 1915 N N . GLN A 1 242 ? 1.305 -2.803 20.843 1.00 98.62 242 GLN A N 1
ATOM 1916 C CA . GLN A 1 242 ? 1.623 -2.698 22.272 1.00 98.62 242 GLN A CA 1
ATOM 1917 C C . GLN A 1 242 ? 0.498 -2.029 23.077 1.00 98.62 242 GLN A C 1
ATOM 1919 O O . GLN A 1 242 ? 0.220 -2.429 24.208 1.00 98.62 242 GLN A O 1
ATOM 1924 N N . GLN A 1 243 ? -0.172 -1.019 22.511 1.00 98.56 243 GLN A N 1
ATOM 1925 C CA . GLN A 1 243 ? -1.332 -0.388 23.146 1.00 98.56 243 GLN A CA 1
ATOM 1926 C C . GLN A 1 243 ? -2.522 -1.346 23.250 1.00 98.56 243 GLN A C 1
ATOM 1928 O O . GLN A 1 243 ? -3.178 -1.381 24.292 1.00 98.56 243 GLN A O 1
ATOM 1933 N N . LEU A 1 244 ? -2.795 -2.124 22.198 1.00 98.31 244 LEU A N 1
ATOM 1934 C CA . LEU A 1 244 ? -3.847 -3.141 22.204 1.00 98.31 244 LEU A CA 1
ATOM 1935 C C . LEU A 1 244 ? -3.562 -4.233 23.232 1.00 98.31 244 LEU A C 1
ATOM 1937 O O . LEU A 1 244 ? -4.460 -4.566 24.001 1.00 98.31 244 LEU A O 1
ATOM 1941 N N . ASP A 1 245 ? -2.325 -4.721 23.301 1.00 98.38 245 ASP A N 1
ATOM 1942 C CA . ASP A 1 245 ? -1.909 -5.719 24.289 1.00 98.38 245 ASP A CA 1
ATOM 1943 C C . ASP A 1 245 ? -2.087 -5.174 25.716 1.00 98.38 245 ASP A C 1
ATOM 1945 O O . ASP A 1 245 ? -2.719 -5.812 26.558 1.00 98.38 245 ASP A O 1
ATOM 1949 N N . SER A 1 246 ? -1.654 -3.932 25.972 1.00 98.69 246 SER A N 1
ATOM 1950 C CA . SER A 1 246 ? -1.841 -3.274 27.274 1.00 98.69 246 SER A CA 1
ATOM 1951 C C . SER A 1 246 ? -3.317 -3.076 27.641 1.00 98.69 246 SER A C 1
ATOM 1953 O O . SER A 1 246 ? -3.704 -3.257 28.799 1.00 98.69 246 SER A O 1
ATOM 1955 N N . LEU A 1 247 ? -4.165 -2.693 26.681 1.00 98.56 247 LEU A N 1
ATOM 1956 C CA . LEU A 1 247 ? -5.607 -2.573 26.902 1.00 98.56 247 LEU A CA 1
ATOM 1957 C C . LEU A 1 247 ? -6.248 -3.936 27.164 1.00 98.56 247 LEU A C 1
ATOM 1959 O O . LEU A 1 247 ? -7.093 -4.047 28.050 1.00 98.56 247 LEU A O 1
ATOM 1963 N N . HIS A 1 248 ? -5.832 -4.970 26.436 1.00 98.50 248 HIS A N 1
ATOM 1964 C CA . HIS A 1 248 ? -6.317 -6.329 26.624 1.00 98.50 248 HIS A CA 1
ATOM 1965 C C . HIS A 1 248 ? -5.986 -6.852 28.028 1.00 98.50 248 HIS A C 1
ATOM 1967 O O . HIS A 1 248 ? -6.875 -7.352 28.718 1.00 98.50 248 HIS A O 1
ATOM 1973 N N . GLU A 1 249 ? -4.751 -6.652 28.497 1.00 98.62 249 GLU A N 1
ATOM 1974 C CA . GLU A 1 249 ? -4.333 -6.994 29.862 1.00 98.62 249 GLU A CA 1
ATOM 1975 C C . GLU A 1 249 ? -5.148 -6.245 30.926 1.00 98.62 249 GLU A C 1
ATOM 1977 O O . GLU A 1 249 ? -5.619 -6.858 31.886 1.00 98.62 249 GLU A O 1
ATOM 1982 N N . LYS A 1 250 ? -5.379 -4.935 30.744 1.00 98.62 250 LYS A N 1
ATOM 1983 C CA . LYS A 1 250 ? -6.220 -4.133 31.652 1.00 98.62 250 LYS A CA 1
ATOM 1984 C C . LYS A 1 250 ? -7.659 -4.642 31.701 1.00 98.62 250 LYS A C 1
ATOM 1986 O O . LYS A 1 250 ? -8.215 -4.780 32.787 1.00 98.62 250 LYS A O 1
ATOM 1991 N N . CYS A 1 251 ? -8.253 -4.948 30.549 1.00 98.38 251 CYS A N 1
ATOM 1992 C CA . CYS A 1 251 ? -9.599 -5.511 30.472 1.00 98.38 251 CYS A CA 1
ATOM 1993 C C . CYS A 1 251 ? -9.678 -6.877 31.162 1.00 98.38 251 CYS A C 1
ATOM 1995 O O . CYS A 1 251 ? -10.605 -7.118 31.934 1.00 98.38 251 CYS A O 1
ATOM 1997 N N . ALA A 1 252 ? -8.699 -7.757 30.935 1.00 98.38 252 ALA A N 1
ATOM 1998 C CA . ALA A 1 252 ? -8.634 -9.059 31.592 1.00 98.38 252 ALA A CA 1
ATOM 1999 C C . ALA A 1 252 ? -8.498 -8.922 33.119 1.00 98.38 252 ALA A C 1
ATOM 2001 O O . ALA A 1 252 ? -9.157 -9.645 33.869 1.00 98.38 252 ALA A O 1
ATOM 2002 N N . TYR A 1 253 ? -7.683 -7.970 33.582 1.00 98.56 253 TYR A N 1
ATOM 2003 C CA . TYR A 1 253 ? -7.525 -7.661 35.001 1.00 98.56 253 TYR A CA 1
ATOM 2004 C C . TYR A 1 253 ? -8.825 -7.144 35.633 1.00 98.56 253 TYR A C 1
ATOM 2006 O O . TYR A 1 253 ? -9.273 -7.696 36.638 1.00 98.56 253 TYR A O 1
ATOM 2014 N N . GLU A 1 254 ? -9.465 -6.130 35.042 1.00 98.62 254 GLU A N 1
ATOM 2015 C CA . GLU A 1 254 ? -10.720 -5.579 35.571 1.00 98.62 254 GLU A CA 1
ATOM 2016 C C . GLU A 1 254 ? -11.861 -6.602 35.523 1.00 98.62 254 GLU A C 1
ATOM 2018 O O . GLU A 1 254 ? -12.647 -6.680 36.463 1.00 98.62 254 GLU A O 1
ATOM 2023 N N . SER A 1 255 ? -11.918 -7.450 34.489 1.00 98.44 255 SER A N 1
ATOM 2024 C CA . SER A 1 255 ? -12.885 -8.552 34.420 1.00 98.44 255 SER A CA 1
ATOM 2025 C C . SER A 1 255 ? -12.694 -9.543 35.567 1.00 98.44 255 SER A C 1
ATOM 2027 O O . SER A 1 255 ? -13.674 -9.941 36.194 1.00 98.44 255 SER A O 1
ATOM 2029 N N . ARG A 1 256 ? -11.447 -9.927 35.875 1.00 98.56 256 ARG A N 1
ATOM 2030 C CA . ARG A 1 256 ? -11.146 -10.813 37.010 1.00 98.56 256 ARG A CA 1
ATOM 2031 C C . ARG A 1 256 ? -11.541 -10.163 38.334 1.00 98.56 256 ARG A C 1
ATOM 2033 O O . ARG A 1 256 ? -12.211 -10.784 39.149 1.00 98.56 256 ARG A O 1
ATOM 2040 N N . ARG A 1 257 ? -11.189 -8.890 38.513 1.00 98.62 257 ARG A N 1
ATOM 2041 C CA . ARG A 1 257 ? -11.523 -8.109 39.708 1.00 98.62 257 ARG A CA 1
ATOM 2042 C C . ARG A 1 257 ? -13.035 -7.955 39.899 1.00 98.62 257 ARG A C 1
ATOM 2044 O O . ARG A 1 257 ? -13.522 -7.978 41.025 1.00 98.62 257 ARG A O 1
ATOM 2051 N N . ALA A 1 258 ? -13.788 -7.763 38.817 1.00 98.19 258 ALA A N 1
ATOM 2052 C CA . ALA A 1 258 ? -15.247 -7.711 38.859 1.00 98.19 258 ALA A CA 1
ATOM 2053 C C . ALA A 1 258 ? -15.841 -9.065 39.270 1.00 98.19 258 ALA A C 1
ATOM 2055 O O . ALA A 1 258 ? -16.703 -9.100 40.143 1.00 98.19 258 ALA A O 1
ATOM 2056 N N . GLN A 1 259 ? -15.325 -10.164 38.713 1.00 98.44 259 GLN A N 1
ATOM 2057 C CA . GLN A 1 259 ? -15.751 -11.520 39.059 1.00 98.44 259 GLN A CA 1
ATOM 2058 C C . GLN A 1 259 ? -15.461 -11.872 40.528 1.00 98.44 259 GLN A C 1
ATOM 2060 O O . GLN A 1 259 ? -16.289 -12.489 41.194 1.00 98.44 259 GLN A O 1
ATOM 2065 N N . GLU A 1 260 ? -14.304 -11.464 41.056 1.00 98.31 260 GLU A N 1
ATOM 2066 C CA . GLU A 1 260 ? -13.961 -11.637 42.475 1.00 98.31 260 GLU A CA 1
ATOM 2067 C C . GLU A 1 260 ? -14.953 -10.896 43.383 1.00 98.31 260 GLU A C 1
ATOM 2069 O O . GLU A 1 260 ? -15.493 -11.496 44.309 1.00 98.31 260 GLU A O 1
ATOM 2074 N N . ARG A 1 261 ? -15.287 -9.637 43.067 1.00 98.38 261 ARG A N 1
ATOM 2075 C CA . ARG A 1 261 ? -16.296 -8.870 43.819 1.00 98.38 261 ARG A CA 1
ATOM 2076 C C . ARG A 1 261 ? -17.695 -9.465 43.732 1.00 98.38 261 ARG A C 1
ATOM 2078 O O . ARG A 1 261 ? -18.426 -9.447 44.716 1.00 98.38 261 ARG A O 1
ATOM 2085 N N . GLU A 1 262 ? -18.091 -9.954 42.561 1.00 98.19 262 GLU A N 1
ATOM 2086 C CA . GLU A 1 262 ? -19.376 -10.634 42.386 1.00 98.19 262 GLU A CA 1
ATOM 2087 C C . GLU A 1 262 ? -19.453 -11.872 43.287 1.00 98.19 262 GLU A C 1
ATOM 2089 O O . GLU A 1 262 ? -20.447 -12.072 43.985 1.00 98.19 262 GLU A O 1
ATOM 2094 N N . LYS A 1 263 ? -18.372 -12.656 43.339 1.00 98.44 263 LYS A N 1
ATOM 2095 C CA . LYS A 1 263 ? -18.265 -13.813 44.228 1.00 98.44 263 LYS A CA 1
ATOM 2096 C C . LYS A 1 263 ? -18.351 -13.413 45.705 1.00 98.44 263 LYS A C 1
ATOM 2098 O O . LYS A 1 263 ? -19.125 -14.023 46.436 1.00 98.44 263 LYS A O 1
ATOM 2103 N N . GLU A 1 264 ? -17.619 -12.383 46.133 1.00 98.25 264 GLU A N 1
ATOM 2104 C CA . GLU A 1 264 ? -17.678 -11.856 47.508 1.00 98.25 264 GLU A CA 1
ATOM 2105 C C . GLU A 1 264 ? -19.097 -11.401 47.891 1.00 98.25 264 GLU A C 1
ATOM 2107 O O . GLU A 1 264 ? -19.579 -11.711 48.981 1.00 98.25 264 GLU A O 1
ATOM 2112 N N . LEU A 1 265 ? -19.798 -10.705 46.988 1.00 98.31 265 LEU A N 1
ATOM 2113 C CA . LEU A 1 265 ? -21.178 -10.265 47.210 1.00 98.31 265 LEU A CA 1
ATOM 2114 C C . LEU A 1 265 ? -22.151 -11.442 47.326 1.00 98.31 265 LEU A C 1
ATOM 2116 O O . LEU A 1 265 ? -23.011 -11.429 48.205 1.00 98.31 265 LEU A O 1
ATOM 2120 N N . LEU A 1 266 ? -22.014 -12.462 46.473 1.00 98.12 266 LEU A N 1
ATOM 2121 C CA . LEU A 1 266 ? -22.834 -13.675 46.543 1.00 98.12 266 LEU A CA 1
ATOM 2122 C C . LEU A 1 266 ? -22.591 -14.450 47.844 1.00 98.12 266 LEU A C 1
ATOM 2124 O O . LEU A 1 266 ? -23.545 -14.912 48.470 1.00 98.12 266 LEU A O 1
ATOM 2128 N N . GLU A 1 267 ? -21.337 -14.563 48.285 1.00 98.12 267 GLU A N 1
ATOM 2129 C CA . GLU A 1 267 ? -20.994 -15.188 49.567 1.00 98.12 267 GLU A CA 1
ATOM 2130 C C . GLU A 1 267 ? -21.588 -14.406 50.747 1.00 98.12 267 GLU A C 1
ATOM 2132 O O . GLU A 1 267 ? -22.227 -15.005 51.615 1.00 98.12 267 GLU A O 1
ATOM 2137 N N . ALA A 1 268 ? -21.467 -13.074 50.751 1.00 97.62 268 ALA A N 1
ATOM 2138 C CA . ALA A 1 268 ? -22.066 -12.218 51.775 1.00 97.62 268 ALA A CA 1
ATOM 2139 C C . ALA A 1 268 ? -23.601 -12.329 51.797 1.00 97.62 268 ALA A C 1
ATOM 2141 O O . ALA A 1 268 ? -24.200 -12.460 52.866 1.00 97.62 268 ALA A O 1
ATOM 2142 N N . GLN A 1 269 ? -24.245 -12.341 50.626 1.00 97.75 269 GLN A N 1
ATOM 2143 C CA . GLN A 1 269 ? -25.691 -12.533 50.507 1.00 97.75 269 GLN A CA 1
ATOM 2144 C C . GLN A 1 269 ? -26.117 -13.909 51.029 1.00 97.75 269 GLN A C 1
ATOM 2146 O O . GLN A 1 269 ? -27.108 -14.009 51.750 1.00 97.75 269 GLN A O 1
ATOM 2151 N N . SER A 1 270 ? -25.365 -14.965 50.708 1.00 98.12 270 SER A N 1
ATOM 2152 C CA . SER A 1 270 ? -25.624 -16.317 51.209 1.00 98.12 270 SER A CA 1
ATOM 2153 C C . SER A 1 270 ? -25.496 -16.390 52.732 1.00 98.12 270 SER A C 1
ATOM 2155 O O . SER A 1 270 ? -26.347 -16.988 53.392 1.00 98.12 270 SER A O 1
ATOM 2157 N N . GLN A 1 271 ? -24.459 -15.775 53.306 1.00 97.88 271 GLN A N 1
ATOM 2158 C CA . GLN A 1 271 ? -24.272 -15.708 54.757 1.00 97.88 271 GLN A CA 1
ATOM 2159 C C . GLN A 1 271 ? -25.419 -14.946 55.425 1.00 97.88 271 GLN A C 1
ATOM 2161 O O . GLN A 1 271 ? -26.010 -15.447 56.381 1.00 97.88 271 GLN A O 1
ATOM 2166 N N . GLN A 1 272 ? -25.799 -13.787 54.884 1.00 97.69 272 GLN A N 1
ATOM 2167 C CA . GLN A 1 272 ? -26.920 -13.002 55.391 1.00 97.69 272 GLN A CA 1
ATOM 2168 C C . GLN A 1 272 ? -28.244 -13.773 55.303 1.00 97.69 272 GLN A C 1
ATOM 2170 O O . GLN A 1 272 ? -29.005 -13.790 56.267 1.00 97.69 272 GLN A O 1
ATOM 2175 N N . ALA A 1 273 ? -28.512 -14.447 54.182 1.00 97.38 273 ALA A N 1
ATOM 2176 C CA . ALA A 1 273 ? -29.699 -15.281 54.021 1.00 97.38 273 ALA A CA 1
ATOM 2177 C C . ALA A 1 273 ? -29.730 -16.429 55.042 1.00 97.38 273 ALA A C 1
ATOM 2179 O O . ALA A 1 273 ? -30.783 -16.707 55.610 1.00 97.38 273 ALA A O 1
ATOM 2180 N N . SER A 1 274 ? -28.581 -17.056 55.325 1.00 97.94 274 SER A N 1
ATOM 2181 C CA . SER A 1 274 ? -28.480 -18.106 56.345 1.00 97.94 274 SER A CA 1
ATOM 2182 C C . SER A 1 274 ? -28.705 -17.577 57.767 1.00 97.94 274 SER A C 1
ATOM 2184 O O . SER A 1 274 ? -29.413 -18.214 58.547 1.00 97.94 274 SER A O 1
ATOM 2186 N N . ALA A 1 275 ? -28.182 -16.387 58.084 1.00 97.50 275 ALA A N 1
ATOM 2187 C CA . ALA A 1 275 ? -28.394 -15.732 59.371 1.00 97.50 275 ALA A CA 1
ATOM 2188 C C . ALA A 1 275 ? -29.878 -15.389 59.570 1.00 97.50 275 ALA A C 1
ATOM 2190 O O . ALA A 1 275 ? -30.466 -15.794 60.571 1.00 97.50 275 ALA A O 1
ATOM 2191 N N . HIS A 1 276 ? -30.509 -14.759 58.573 1.00 97.00 276 HIS A N 1
ATOM 2192 C CA . HIS A 1 276 ? -31.947 -14.469 58.590 1.00 97.00 276 HIS A CA 1
ATOM 2193 C C . HIS A 1 276 ? -32.795 -15.734 58.703 1.00 97.00 276 HIS A C 1
ATOM 2195 O O . HIS A 1 276 ? -33.760 -15.752 59.459 1.00 97.00 276 HIS A O 1
ATOM 2201 N N . ALA A 1 277 ? -32.438 -16.809 57.993 1.00 97.88 277 ALA A N 1
ATOM 2202 C CA . ALA A 1 277 ? -33.136 -18.087 58.113 1.00 97.88 277 ALA A CA 1
ATOM 2203 C C . ALA A 1 277 ? -33.069 -18.633 59.550 1.00 97.88 277 ALA A C 1
ATOM 2205 O O . ALA A 1 277 ? -34.096 -19.025 60.101 1.00 97.88 277 ALA A O 1
ATOM 2206 N N . SER A 1 278 ? -31.890 -18.586 60.183 1.00 97.75 278 SER A N 1
ATOM 2207 C CA . SER A 1 278 ? -31.721 -19.023 61.575 1.00 97.75 278 SER A CA 1
ATOM 2208 C C . SER A 1 278 ? -32.482 -18.150 62.581 1.00 97.75 278 SER A C 1
ATOM 2210 O O . SER A 1 278 ? -33.068 -18.678 63.524 1.00 97.75 278 SER A O 1
ATOM 2212 N N . GLU A 1 279 ? -32.536 -16.832 62.363 1.00 97.44 279 GLU A N 1
ATOM 2213 C CA . GLU A 1 279 ? -33.304 -15.901 63.196 1.00 97.44 279 GLU A CA 1
ATOM 2214 C C . GLU A 1 279 ? -34.808 -16.156 63.065 1.00 97.44 279 GLU A C 1
ATOM 2216 O O . GLU A 1 279 ? -35.512 -16.252 64.068 1.00 97.44 279 GLU A O 1
ATOM 2221 N N . VAL A 1 280 ? -35.300 -16.344 61.837 1.00 97.12 280 VAL A N 1
ATOM 2222 C CA . VAL A 1 280 ? -36.700 -16.695 61.575 1.00 97.12 280 VAL A CA 1
ATOM 2223 C C . VAL A 1 280 ? -37.075 -18.004 62.267 1.00 97.12 280 VAL A C 1
ATOM 2225 O O . VAL A 1 280 ? -38.152 -18.089 62.855 1.00 97.12 280 VAL A O 1
ATOM 2228 N N . ASP A 1 281 ? -36.215 -19.020 62.227 1.00 97.50 281 ASP A N 1
ATOM 2229 C CA . ASP A 1 281 ? -36.494 -20.297 62.883 1.00 97.50 281 ASP A CA 1
ATOM 2230 C C . ASP A 1 281 ? -36.457 -20.189 64.415 1.00 97.50 281 ASP A C 1
ATOM 2232 O O . ASP A 1 281 ? -37.320 -20.767 65.078 1.00 97.50 281 ASP A O 1
ATOM 2236 N N . LEU A 1 282 ? -35.552 -19.384 64.984 1.00 98.12 282 LEU A N 1
ATOM 2237 C CA . LEU A 1 282 ? -35.553 -19.072 66.417 1.00 98.12 282 LEU A CA 1
ATOM 2238 C C . LEU A 1 282 ? -36.835 -18.338 66.834 1.00 98.12 282 LEU A C 1
ATOM 2240 O O . LEU A 1 282 ? -37.461 -18.703 67.828 1.00 98.12 282 LEU A O 1
ATOM 2244 N N . LEU A 1 283 ? -37.254 -17.328 66.068 1.00 96.75 283 LEU A N 1
ATOM 2245 C CA . LEU A 1 283 ? -38.486 -16.582 66.329 1.00 96.75 283 LEU A CA 1
ATOM 2246 C C . LEU A 1 283 ? -39.722 -17.478 66.218 1.00 96.75 283 LEU A C 1
ATOM 2248 O O . LEU A 1 283 ? -40.624 -17.367 67.045 1.00 96.75 283 LEU A O 1
ATOM 2252 N N . LYS A 1 284 ? -39.765 -18.403 65.250 1.00 96.81 284 LYS A N 1
ATOM 2253 C CA . LYS A 1 284 ? -40.834 -19.413 65.165 1.00 96.81 284 LYS A CA 1
ATOM 2254 C C . LYS A 1 284 ? -40.870 -20.302 66.405 1.00 96.81 284 LYS A C 1
ATOM 2256 O O . LYS A 1 284 ? -41.954 -20.536 66.927 1.00 96.81 284 LYS A O 1
ATOM 2261 N N . GLN A 1 285 ? -39.715 -20.774 66.884 1.00 96.69 285 GLN A N 1
ATOM 2262 C CA . GLN A 1 285 ? -39.632 -21.575 68.111 1.00 96.69 285 GLN A CA 1
ATOM 2263 C C . GLN A 1 285 ? -40.119 -20.784 69.330 1.00 96.69 285 GLN A C 1
ATOM 2265 O O . GLN A 1 285 ? -40.923 -21.292 70.104 1.00 96.69 285 GLN A O 1
ATOM 2270 N N . GLN A 1 286 ? -39.697 -19.523 69.478 1.00 96.12 286 GLN A N 1
ATOM 2271 C CA . GLN A 1 286 ? -40.172 -18.646 70.555 1.00 96.12 286 GLN A CA 1
ATOM 2272 C C . GLN A 1 286 ? -41.683 -18.419 70.484 1.00 96.12 286 GLN A C 1
ATOM 2274 O O . GLN A 1 286 ? -42.368 -18.515 71.501 1.00 96.12 286 GLN A O 1
ATOM 2279 N N . LEU A 1 287 ? -42.210 -18.147 69.289 1.00 96.38 287 LEU A N 1
ATOM 2280 C CA . LEU A 1 287 ? -43.639 -17.949 69.070 1.00 96.38 287 LEU A CA 1
ATOM 2281 C C . LEU A 1 287 ? -44.432 -19.215 69.410 1.00 96.38 287 LEU A C 1
ATOM 2283 O O . LEU A 1 287 ? -45.481 -19.114 70.038 1.00 96.38 287 LEU A O 1
ATOM 2287 N N . GLN A 1 288 ? -43.907 -20.393 69.064 1.00 96.31 288 GLN A N 1
ATOM 2288 C CA . GLN A 1 288 ? -44.499 -21.675 69.434 1.00 96.31 288 GLN A CA 1
ATOM 2289 C C . GLN A 1 288 ? -44.511 -21.880 70.957 1.00 96.31 288 GLN A C 1
ATOM 2291 O O . GLN A 1 288 ? -45.568 -22.191 71.497 1.00 96.31 288 GLN A O 1
ATOM 2296 N N . CYS A 1 289 ? -43.398 -21.638 71.661 1.00 96.06 289 CYS A N 1
ATOM 2297 C CA . CYS A 1 289 ? -43.350 -21.736 73.126 1.00 96.06 289 CYS A CA 1
ATOM 2298 C C . CYS A 1 289 ? -44.366 -20.800 73.796 1.00 96.06 289 CYS A C 1
ATOM 2300 O O . CYS A 1 289 ? -45.132 -21.234 74.650 1.00 96.06 289 CYS A O 1
ATOM 2302 N N . ILE A 1 290 ? -44.423 -19.530 73.376 1.00 95.06 290 ILE A N 1
ATOM 2303 C CA . ILE A 1 290 ? -45.388 -18.555 73.914 1.00 95.06 290 ILE A CA 1
ATOM 2304 C C . ILE A 1 290 ? -46.826 -18.994 73.613 1.00 95.06 290 ILE A C 1
ATOM 2306 O O . ILE A 1 290 ? -47.721 -18.823 74.439 1.00 95.06 290 ILE A O 1
ATOM 2310 N N . GLN A 1 291 ? -47.075 -19.562 72.433 1.00 95.44 291 GLN A N 1
ATOM 2311 C CA . GLN A 1 291 ? -48.393 -20.062 72.060 1.00 95.44 291 GLN A CA 1
ATOM 2312 C C . GLN A 1 291 ? -48.806 -21.274 72.912 1.00 95.44 291 GLN A C 1
ATOM 2314 O O . GLN A 1 291 ? -49.964 -21.351 73.323 1.00 95.44 291 GLN A O 1
ATOM 2319 N N . GLU A 1 292 ? -47.878 -22.183 73.214 1.00 94.56 292 GLU A N 1
ATOM 2320 C CA . GLU A 1 292 ? -48.081 -23.316 74.127 1.00 94.56 292 GLU A CA 1
ATOM 2321 C C . GLU A 1 292 ? -48.328 -22.840 75.572 1.00 94.56 292 GLU A C 1
ATOM 2323 O O . GLU A 1 292 ? -49.288 -23.282 76.206 1.00 94.56 292 GLU A O 1
ATOM 2328 N N . GLU A 1 293 ? -47.543 -21.879 76.074 1.00 93.94 293 GLU A N 1
ATOM 2329 C CA . GLU A 1 293 ? -47.757 -21.241 77.383 1.00 93.94 293 GLU A CA 1
ATOM 2330 C C . GLU A 1 293 ? -49.128 -20.562 77.461 1.00 93.94 293 GLU A C 1
ATOM 2332 O O . GLU A 1 293 ? -49.866 -20.756 78.427 1.00 93.94 293 GLU A O 1
ATOM 2337 N N . HIS A 1 294 ? -49.512 -19.808 76.428 1.00 92.81 294 HIS A N 1
ATOM 2338 C CA . HIS A 1 294 ? -50.823 -19.169 76.359 1.00 92.81 294 HIS A CA 1
ATOM 2339 C C . HIS A 1 294 ? -51.954 -20.202 76.373 1.00 92.81 294 HIS A C 1
ATOM 2341 O O . HIS A 1 294 ? -52.946 -20.004 77.070 1.00 92.81 294 HIS A O 1
ATOM 2347 N N . GLN A 1 295 ? -51.829 -21.309 75.631 1.00 93.06 295 GLN A N 1
ATOM 2348 C CA . GLN A 1 295 ? -52.809 -22.401 75.678 1.00 93.06 295 GLN A CA 1
ATOM 2349 C C . GLN A 1 295 ? -52.913 -23.002 77.083 1.00 93.06 295 GLN A C 1
ATOM 2351 O O . GLN A 1 295 ? -54.018 -23.259 77.556 1.00 93.06 295 GLN A O 1
ATOM 2356 N N . GLN A 1 296 ? -51.786 -23.182 77.772 1.00 92.88 296 GLN A N 1
ATOM 2357 C CA . GLN A 1 296 ? -51.749 -23.739 79.121 1.00 92.88 296 GLN A CA 1
ATOM 2358 C C . GLN A 1 296 ? -52.368 -22.791 80.160 1.00 92.88 296 GLN A C 1
ATOM 2360 O O . GLN A 1 296 ? -53.183 -23.224 80.975 1.00 92.88 296 GLN A O 1
ATOM 2365 N N . VAL A 1 297 ? -52.044 -21.495 80.100 1.00 92.06 297 VAL A N 1
ATOM 2366 C CA . VAL A 1 297 ? -52.659 -20.460 80.947 1.00 92.06 297 VAL A CA 1
ATOM 2367 C C . VAL A 1 297 ? -54.153 -20.348 80.660 1.00 92.06 297 VAL A C 1
ATOM 2369 O O . VAL A 1 297 ? -54.935 -20.282 81.602 1.00 92.06 297 VAL A O 1
ATOM 2372 N N . ALA A 1 298 ? -54.567 -20.373 79.391 1.00 92.25 298 ALA A N 1
ATOM 2373 C CA . ALA A 1 298 ? -55.979 -20.342 79.021 1.00 92.25 298 ALA A CA 1
ATOM 2374 C C . ALA A 1 298 ? -56.745 -21.532 79.618 1.00 92.25 298 ALA A C 1
ATOM 2376 O O . ALA A 1 298 ? -57.801 -21.326 80.209 1.00 92.25 298 ALA A O 1
ATOM 2377 N N . ALA A 1 299 ? -56.186 -22.746 79.551 1.00 91.94 299 ALA A N 1
ATOM 2378 C CA . ALA A 1 299 ? -56.783 -23.925 80.180 1.00 91.94 299 ALA A CA 1
ATOM 2379 C C . ALA A 1 299 ? -56.874 -23.782 81.711 1.00 91.94 299 ALA A C 1
ATOM 2381 O O . ALA A 1 299 ? -57.885 -24.142 82.306 1.00 91.94 299 ALA A O 1
ATOM 2382 N N . TRP A 1 300 ? -55.840 -23.232 82.357 1.00 90.69 300 TRP A N 1
ATOM 2383 C CA . TRP A 1 300 ? -55.827 -23.012 83.808 1.00 90.69 300 TRP A CA 1
ATOM 2384 C C . TRP A 1 300 ? -56.849 -21.955 84.250 1.00 90.69 300 TRP A C 1
ATOM 2386 O O . TRP A 1 300 ? -57.526 -22.126 85.262 1.00 90.69 300 TRP A O 1
ATOM 2396 N N . VAL A 1 301 ? -56.989 -20.875 83.475 1.00 90.00 301 VAL A N 1
ATOM 2397 C CA . VAL A 1 301 ? -58.016 -19.846 83.687 1.00 90.00 301 VAL A CA 1
ATOM 2398 C C . VAL A 1 301 ? -59.410 -20.435 83.494 1.00 90.00 301 VAL A C 1
ATOM 2400 O O . VAL A 1 301 ? -60.270 -20.192 84.331 1.00 90.00 301 VAL A O 1
ATOM 2403 N N . GLU A 1 302 ? -59.635 -21.235 82.451 1.00 89.94 302 GLU A N 1
ATOM 2404 C CA . GLU A 1 302 ? -60.923 -21.896 82.214 1.00 89.94 302 GLU A CA 1
ATOM 2405 C C . GLU A 1 302 ? -61.292 -22.855 83.359 1.00 89.94 302 GLU A C 1
ATOM 2407 O O . GLU A 1 302 ? -62.425 -22.831 83.843 1.00 89.94 302 GLU A O 1
ATOM 2412 N N . ASP A 1 303 ? -60.339 -23.650 83.856 1.00 88.19 303 ASP A N 1
ATOM 2413 C CA . ASP A 1 303 ? -60.552 -24.544 85.001 1.00 88.19 303 ASP A CA 1
ATOM 2414 C C . ASP A 1 303 ? -60.844 -23.753 86.289 1.00 88.19 303 ASP A C 1
ATOM 2416 O O . ASP A 1 303 ? -61.793 -24.058 87.015 1.00 88.19 303 ASP A O 1
ATOM 2420 N N . GLY A 1 304 ? -60.111 -22.658 86.521 1.00 86.69 304 GLY A N 1
ATOM 2421 C CA . GLY A 1 304 ? -60.357 -21.724 87.621 1.00 86.69 304 GLY A CA 1
ATOM 2422 C C . GLY A 1 304 ? -61.728 -21.044 87.541 1.00 86.69 304 GLY A C 1
ATOM 2423 O O . GLY A 1 304 ? -62.440 -20.979 88.544 1.00 86.69 304 GLY A O 1
ATOM 2424 N N . GLU A 1 305 ? -62.149 -20.590 86.357 1.00 85.56 305 GLU A N 1
ATOM 2425 C CA . GLU A 1 305 ? -63.486 -20.036 86.122 1.00 85.56 305 GLU A CA 1
ATOM 2426 C C . GLU A 1 305 ? -64.579 -21.081 86.356 1.00 85.56 305 GLU A C 1
ATOM 2428 O O . GLU A 1 305 ? -65.610 -20.771 86.956 1.00 85.56 305 GLU A O 1
ATOM 2433 N N . ASN A 1 306 ? -64.378 -22.322 85.909 1.00 87.81 306 ASN A N 1
ATOM 2434 C CA . ASN A 1 306 ? -65.317 -23.419 86.134 1.00 87.81 306 ASN A CA 1
ATOM 2435 C C . ASN A 1 306 ? -65.422 -23.765 87.622 1.00 87.81 306 ASN A C 1
ATOM 2437 O O . ASN A 1 306 ? -66.528 -23.940 88.141 1.00 87.81 306 ASN A O 1
ATOM 2441 N N . GLN A 1 307 ? -64.297 -23.787 88.336 1.00 85.81 307 GLN A N 1
ATOM 2442 C CA . GLN A 1 307 ? -64.256 -24.005 89.778 1.00 85.81 307 GLN A CA 1
ATOM 2443 C C . GLN A 1 307 ? -64.927 -22.853 90.537 1.00 85.81 307 GLN A C 1
ATOM 2445 O O . GLN A 1 307 ? -65.704 -23.093 91.463 1.00 85.81 307 GLN A O 1
ATOM 2450 N N . GLN A 1 308 ? -64.714 -21.607 90.108 1.00 83.75 308 GLN A N 1
ATOM 2451 C CA . GLN A 1 308 ? -65.384 -20.435 90.665 1.00 83.75 308 GLN A CA 1
ATOM 2452 C C . GLN A 1 308 ? -66.889 -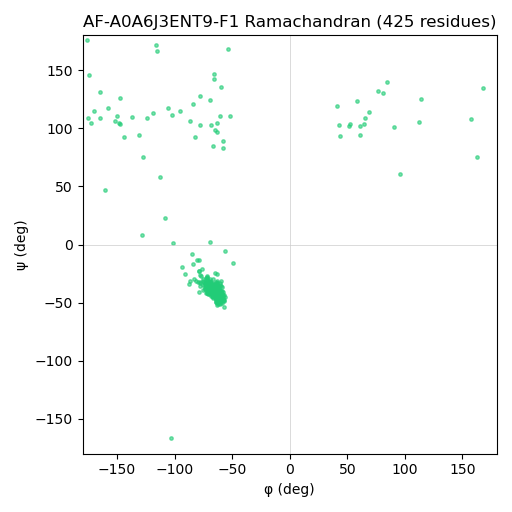20.452 90.376 1.00 83.75 308 GLN A C 1
ATOM 2454 O O . GLN A 1 308 ? -67.673 -20.173 91.278 1.00 83.75 308 GLN A O 1
ATOM 2459 N N . LYS A 1 309 ? -67.324 -20.823 89.165 1.00 84.62 309 LYS A N 1
ATOM 2460 C CA . LYS A 1 309 ? -68.747 -21.012 88.824 1.00 84.62 309 LYS A CA 1
ATOM 2461 C C . LYS A 1 309 ? -69.380 -22.119 89.664 1.00 84.62 309 LYS A C 1
ATOM 2463 O O . LYS A 1 309 ? -70.507 -21.947 90.129 1.00 84.62 309 LYS A O 1
ATOM 2468 N N . ALA A 1 310 ? -68.670 -23.221 89.901 1.00 82.81 310 ALA A N 1
ATOM 2469 C CA . ALA A 1 310 ? -69.129 -24.302 90.769 1.00 82.81 310 ALA A CA 1
ATOM 2470 C C . ALA A 1 310 ? -69.278 -23.828 92.225 1.00 82.81 310 ALA A C 1
ATOM 2472 O O . ALA A 1 310 ? -70.332 -24.029 92.825 1.00 82.81 310 ALA A O 1
ATOM 2473 N N . GLN A 1 311 ? -68.281 -23.120 92.766 1.00 83.69 311 GLN A N 1
ATOM 2474 C CA . GLN A 1 311 ? -68.347 -22.528 94.108 1.00 83.69 311 GLN A CA 1
ATOM 2475 C C . GLN A 1 311 ? -69.436 -21.459 94.222 1.00 83.69 311 GLN A C 1
ATOM 2477 O O . GLN A 1 311 ? -70.153 -21.420 95.217 1.00 83.69 311 GLN A O 1
ATOM 2482 N N . ALA A 1 312 ? -69.595 -20.606 93.210 1.00 82.44 312 ALA A N 1
ATOM 2483 C CA . ALA A 1 312 ? -70.650 -19.602 93.159 1.00 82.44 312 ALA A CA 1
ATOM 2484 C C . ALA A 1 312 ? -72.031 -20.265 93.139 1.00 82.44 312 ALA A C 1
ATOM 2486 O O . ALA A 1 312 ? -72.903 -19.850 93.892 1.00 82.44 312 ALA A O 1
ATOM 2487 N N . SER A 1 313 ? -72.209 -21.337 92.362 1.00 82.56 313 SER A N 1
ATOM 2488 C CA . SER A 1 313 ? -73.448 -22.129 92.338 1.00 82.56 313 SER A CA 1
ATOM 2489 C C . SER A 1 313 ? -73.711 -22.820 93.682 1.00 82.56 313 SER A C 1
ATOM 2491 O O . SER A 1 313 ? -74.845 -22.855 94.153 1.00 82.56 313 SER A O 1
ATOM 2493 N N . GLU A 1 314 ? -72.672 -23.325 94.351 1.00 86.62 314 GLU A N 1
ATOM 2494 C CA . GLU A 1 314 ? -72.786 -23.915 95.689 1.00 86.62 314 GLU A CA 1
ATOM 2495 C C . GLU A 1 314 ? -73.154 -22.865 96.752 1.00 86.62 314 GLU A C 1
ATOM 2497 O O . GLU A 1 314 ? -74.014 -23.107 97.603 1.00 86.62 314 GLU A O 1
ATOM 2502 N N . LEU A 1 315 ? -72.525 -21.687 96.707 1.00 83.50 315 LEU A N 1
ATOM 2503 C CA . LEU A 1 315 ? -72.831 -20.560 97.588 1.00 83.50 315 LEU A CA 1
ATOM 2504 C C . LEU A 1 315 ? -74.238 -20.017 97.331 1.00 83.50 315 LEU A C 1
ATOM 2506 O O . LEU A 1 315 ? -74.952 -19.751 98.293 1.00 83.50 315 LEU A O 1
ATOM 2510 N N . GLN A 1 316 ? -74.661 -19.925 96.070 1.00 86.38 316 GLN A N 1
ATOM 2511 C CA . GLN A 1 316 ? -76.027 -19.584 95.671 1.00 86.38 316 GLN A CA 1
ATOM 2512 C C . GLN A 1 316 ? -77.028 -20.576 96.283 1.00 86.38 316 GLN A C 1
ATOM 2514 O O . GLN A 1 316 ? -77.971 -20.163 96.950 1.00 86.38 316 GLN A O 1
ATOM 2519 N N . ALA A 1 317 ? -76.771 -21.883 96.176 1.00 83.00 317 ALA A N 1
ATOM 2520 C CA . ALA A 1 317 ? -77.623 -22.917 96.768 1.00 83.00 317 ALA A CA 1
ATOM 2521 C C . ALA A 1 317 ? -77.622 -22.904 98.312 1.00 83.00 317 ALA A C 1
ATOM 2523 O O . ALA A 1 317 ? -78.596 -23.306 98.954 1.00 83.00 317 ALA A O 1
ATOM 2524 N N . LYS A 1 318 ? -76.521 -22.485 98.953 1.00 84.56 318 LYS A N 1
ATOM 2525 C CA . LYS A 1 318 ? -76.474 -22.253 100.410 1.00 84.56 318 LYS A CA 1
ATOM 2526 C C . LYS A 1 318 ? -77.276 -21.011 100.800 1.00 84.56 318 LYS A C 1
ATOM 2528 O O . LYS A 1 318 ? -77.979 -21.050 101.804 1.00 84.56 318 LYS A O 1
ATOM 2533 N N . LEU A 1 319 ? -77.186 -19.942 100.011 1.00 85.25 319 LEU A N 1
ATOM 2534 C CA . LEU A 1 319 ? -77.938 -18.708 100.214 1.00 85.25 319 LEU A CA 1
ATOM 2535 C C . LEU A 1 319 ? -79.445 -18.954 100.084 1.00 85.25 319 LEU A C 1
ATOM 2537 O O . LEU A 1 319 ? -80.197 -18.511 100.943 1.00 85.25 319 LEU A O 1
ATOM 2541 N N . GLU A 1 320 ? -79.877 -19.685 99.055 1.00 82.44 320 GLU A N 1
ATOM 2542 C CA . GLU A 1 320 ? -81.283 -20.046 98.843 1.00 82.44 320 GLU A CA 1
ATOM 2543 C C . GLU A 1 320 ? -81.833 -20.862 100.016 1.00 82.44 320 GLU A C 1
ATOM 2545 O O . GLU A 1 320 ? -82.844 -20.472 100.593 1.00 82.44 320 GLU A O 1
ATOM 2550 N N . ARG A 1 321 ? -81.112 -21.900 100.465 1.00 83.94 321 ARG A N 1
ATOM 2551 C CA . ARG A 1 321 ? -81.481 -22.666 101.671 1.00 83.94 321 ARG A CA 1
ATOM 2552 C C . ARG A 1 321 ? -81.567 -21.800 102.924 1.00 83.94 321 ARG A C 1
ATOM 2554 O O . ARG A 1 321 ? -82.542 -21.884 103.659 1.00 83.94 321 ARG A O 1
ATOM 2561 N N . ALA A 1 322 ? -80.576 -20.944 103.162 1.00 79.44 322 ALA A N 1
ATOM 2562 C CA . ALA A 1 322 ? -80.600 -20.036 104.306 1.00 79.44 322 ALA A CA 1
ATOM 2563 C C . ALA A 1 322 ? -81.772 -19.041 104.223 1.00 79.44 322 ALA A C 1
ATOM 2565 O O . ALA A 1 322 ? -82.333 -18.647 105.245 1.00 79.44 322 ALA A O 1
ATOM 2566 N N . ASN A 1 323 ? -82.161 -18.632 103.013 1.00 80.81 323 ASN A N 1
ATOM 2567 C CA . ASN A 1 323 ? -83.299 -17.749 102.804 1.00 80.81 323 ASN A CA 1
ATOM 2568 C C . ASN A 1 323 ? -84.631 -18.485 103.023 1.00 80.81 323 ASN A C 1
ATOM 2570 O O . ASN A 1 323 ? -85.517 -17.926 103.657 1.00 80.81 323 ASN A O 1
ATOM 2574 N N . GLU A 1 324 ? -84.751 -19.747 102.602 1.00 82.62 324 GLU A N 1
ATOM 2575 C CA . GLU A 1 324 ? -85.891 -20.613 102.939 1.00 82.62 324 GLU A CA 1
ATOM 2576 C C . GLU A 1 324 ? -86.012 -20.826 104.454 1.00 82.62 324 GLU A C 1
ATOM 2578 O O . GLU A 1 324 ? -87.098 -20.686 105.013 1.00 82.62 324 GLU A O 1
ATOM 2583 N N . GLU A 1 325 ? -84.902 -21.101 105.145 1.00 81.25 325 GLU A N 1
ATOM 2584 C CA . GLU A 1 325 ? -84.861 -21.228 106.607 1.00 81.25 325 GLU A CA 1
ATOM 2585 C C . GLU A 1 325 ? -85.262 -19.919 107.302 1.00 81.25 325 GLU A C 1
ATOM 2587 O O . GLU A 1 325 ? -86.051 -19.924 108.250 1.00 81.25 325 GLU A O 1
ATOM 2592 N N . LYS A 1 326 ? -84.771 -18.775 106.812 1.00 84.19 326 LYS A N 1
ATOM 2593 C CA . LYS A 1 326 ? -85.189 -17.449 107.281 1.00 84.19 326 LYS A CA 1
ATOM 2594 C C . LYS A 1 326 ? -86.691 -17.241 107.071 1.00 84.19 326 LYS A C 1
ATOM 2596 O O . LYS A 1 326 ? -87.351 -16.767 107.992 1.00 84.19 326 LYS A O 1
ATOM 2601 N N . GLU A 1 327 ? -87.232 -17.579 105.903 1.00 81.25 327 GLU A N 1
ATOM 2602 C CA . GLU A 1 327 ? -88.662 -17.458 105.586 1.00 81.25 327 GLU A CA 1
ATOM 2603 C C . GLU A 1 327 ? -89.504 -18.334 106.531 1.00 81.25 327 GLU A C 1
ATOM 2605 O O . GLU A 1 327 ? -90.500 -17.881 107.095 1.00 81.25 327 GLU A O 1
ATOM 2610 N N . GLN A 1 328 ? -89.063 -19.572 106.783 1.00 82.31 328 GLN A N 1
ATOM 2611 C CA . GLN A 1 328 ? -89.686 -20.490 107.739 1.00 82.31 328 GLN A CA 1
ATOM 2612 C C . GLN A 1 328 ? -89.664 -19.930 109.164 1.00 82.31 328 GLN A C 1
ATOM 2614 O O . GLN A 1 328 ? -90.690 -19.950 109.844 1.00 82.31 328 GLN A O 1
ATOM 2619 N N . LEU A 1 329 ? -88.529 -19.387 109.615 1.00 82.88 329 LEU A N 1
ATOM 2620 C CA . LEU A 1 329 ? -88.405 -18.748 110.927 1.00 82.88 329 LEU A CA 1
ATOM 2621 C C . LEU A 1 329 ? -89.279 -17.495 111.044 1.00 82.88 329 LEU A C 1
ATOM 2623 O O . LEU A 1 329 ? -89.860 -17.254 112.102 1.00 82.88 329 LEU A O 1
ATOM 2627 N N . LEU A 1 330 ? -89.402 -16.716 109.970 1.00 83.12 330 LEU A N 1
ATOM 2628 C CA . LEU A 1 330 ? -90.248 -15.526 109.915 1.00 83.12 330 LEU A CA 1
ATOM 2629 C C . LEU A 1 330 ? -91.734 -15.910 109.979 1.00 83.12 330 LEU A C 1
ATOM 2631 O O . LEU A 1 330 ? -92.487 -15.306 110.744 1.00 83.12 330 LEU A O 1
ATOM 2635 N N . ASN A 1 331 ? -92.140 -16.974 109.282 1.00 82.69 331 ASN A N 1
ATOM 2636 C CA . ASN A 1 331 ? -93.483 -17.550 109.389 1.00 82.69 331 ASN A CA 1
ATOM 2637 C C . ASN A 1 331 ? -93.773 -18.064 110.806 1.00 82.69 331 ASN A C 1
ATOM 2639 O O . ASN A 1 331 ? -94.795 -17.707 111.389 1.00 82.69 331 ASN A O 1
ATOM 2643 N N . LEU A 1 332 ? -92.836 -18.796 111.414 1.00 82.06 332 LEU A N 1
ATOM 2644 C CA . LEU A 1 332 ? -92.916 -19.239 112.812 1.00 82.06 332 LEU A CA 1
ATOM 2645 C C . LEU A 1 332 ? -93.035 -18.062 113.791 1.00 82.06 332 LEU A C 1
ATOM 2647 O O . LEU A 1 332 ? -93.790 -18.126 114.763 1.00 82.06 332 LEU A O 1
ATOM 2651 N N . ALA A 1 333 ? -92.301 -16.973 113.551 1.00 80.56 333 ALA A N 1
ATOM 2652 C CA . ALA A 1 333 ? -92.380 -15.759 114.355 1.00 80.56 333 ALA A CA 1
ATOM 2653 C C . ALA A 1 333 ? -93.736 -15.054 114.193 1.00 80.56 333 ALA A C 1
ATOM 2655 O O . ALA A 1 333 ? -94.313 -14.619 115.190 1.00 80.56 333 ALA A O 1
ATOM 2656 N N . MET A 1 334 ? -94.284 -14.991 112.975 1.00 80.12 334 MET A N 1
ATOM 2657 C CA . MET A 1 334 ? -95.628 -14.460 112.722 1.00 80.12 334 MET A CA 1
ATOM 2658 C C . MET A 1 334 ? -96.722 -15.305 113.383 1.00 80.12 334 MET A C 1
ATOM 2660 O O . MET A 1 334 ? -97.639 -14.748 113.985 1.00 80.12 334 MET A O 1
ATOM 2664 N N . GLU A 1 335 ? -96.635 -16.634 113.312 1.00 81.31 335 GLU A N 1
ATOM 2665 C CA . GLU A 1 335 ? -97.578 -17.544 113.973 1.00 81.31 335 GLU A CA 1
ATOM 2666 C C . GLU A 1 335 ? -97.528 -17.402 115.496 1.00 81.31 335 GLU A C 1
ATOM 2668 O O . GLU A 1 335 ? -98.571 -17.278 116.143 1.00 81.31 335 GLU A O 1
ATOM 2673 N N . ARG A 1 336 ? -96.322 -17.328 116.076 1.00 81.88 336 ARG A N 1
ATOM 2674 C CA . ARG A 1 336 ? -96.142 -17.036 117.506 1.00 81.88 336 ARG A CA 1
ATOM 2675 C C . ARG A 1 336 ? -96.698 -15.665 117.880 1.00 81.88 336 ARG A C 1
ATOM 2677 O O . ARG A 1 336 ? -97.353 -15.558 118.911 1.00 81.88 336 ARG A O 1
ATOM 2684 N N . GLY A 1 337 ? -96.483 -14.644 117.050 1.00 81.12 337 GLY A N 1
ATOM 2685 C CA . GLY A 1 337 ? -97.036 -13.301 117.246 1.00 81.12 337 GLY A CA 1
ATOM 2686 C C . GLY A 1 337 ? -98.566 -13.293 117.267 1.00 81.12 337 GLY A C 1
ATOM 2687 O O . GLY A 1 337 ? -99.160 -12.732 118.187 1.00 81.12 337 GLY A O 1
ATOM 2688 N N . LYS A 1 338 ? -99.206 -13.995 116.323 1.00 81.50 338 LYS A N 1
ATOM 2689 C CA . LYS A 1 338 ? -100.669 -14.172 116.289 1.00 81.50 338 LYS A CA 1
ATOM 2690 C C . LYS A 1 338 ? -101.194 -14.899 117.527 1.00 81.50 338 LYS A C 1
ATOM 2692 O O . LYS A 1 338 ? -102.132 -14.423 118.161 1.00 81.50 338 LYS A O 1
ATOM 2697 N N . ALA A 1 339 ? -100.561 -16.007 117.914 1.00 80.12 339 ALA A N 1
ATOM 2698 C CA . ALA A 1 339 ? -100.948 -16.757 119.108 1.00 80.12 339 ALA A CA 1
ATOM 2699 C C . ALA A 1 339 ? -100.826 -15.915 120.392 1.00 80.12 339 ALA A C 1
ATOM 2701 O O . ALA A 1 339 ? -101.636 -16.048 121.311 1.00 80.12 339 ALA A O 1
ATOM 2702 N N . LEU A 1 340 ? -99.828 -15.029 120.453 1.00 82.00 340 LEU A N 1
ATOM 2703 C CA . LEU A 1 340 ? -99.617 -14.129 121.582 1.00 82.00 340 LEU A CA 1
ATOM 2704 C C . LEU A 1 340 ? -100.682 -13.021 121.626 1.00 82.00 340 LEU A C 1
ATOM 2706 O O . LEU A 1 340 ? -101.246 -12.775 122.688 1.00 82.00 340 LEU A O 1
ATOM 2710 N N . GLU A 1 341 ? -101.048 -12.427 120.485 1.00 81.06 341 GLU A N 1
ATOM 2711 C CA . GLU A 1 341 ? -102.188 -11.499 120.390 1.00 81.06 341 GLU A CA 1
ATOM 2712 C C . GLU A 1 341 ? -103.514 -12.138 120.823 1.00 81.06 341 GLU A C 1
ATOM 2714 O O . GLU A 1 341 ? -104.301 -11.513 121.541 1.00 81.06 341 GLU A O 1
ATOM 2719 N N . ASP A 1 342 ? -103.766 -13.384 120.418 1.00 81.38 342 ASP A N 1
ATOM 2720 C CA . ASP A 1 342 ? -104.960 -14.128 120.822 1.00 81.38 342 ASP A CA 1
ATOM 2721 C C . ASP A 1 342 ? -104.998 -14.353 122.335 1.00 81.38 342 ASP A C 1
ATOM 2723 O O . ASP A 1 342 ? -106.032 -14.126 122.971 1.00 81.38 342 ASP A O 1
ATOM 2727 N N . LYS A 1 343 ? -103.854 -14.699 122.937 1.00 81.19 343 LYS A N 1
ATOM 2728 C CA . LYS A 1 343 ? -103.723 -14.813 124.394 1.00 81.19 343 LYS A CA 1
ATOM 2729 C C . LYS A 1 343 ? -103.916 -13.467 125.095 1.00 81.19 343 LYS A C 1
ATOM 2731 O O . LYS A 1 343 ? -104.606 -13.413 126.112 1.00 81.19 343 LYS A O 1
ATOM 2736 N N . GLN A 1 344 ? -103.406 -12.369 124.539 1.00 77.62 344 GLN A N 1
ATOM 2737 C CA . GLN A 1 344 ? -103.651 -11.020 125.060 1.00 77.62 344 GLN A CA 1
ATOM 2738 C C . GLN A 1 344 ? -105.146 -10.645 125.008 1.00 77.62 344 GLN A C 1
ATOM 2740 O O . GLN A 1 344 ? -105.679 -10.099 125.978 1.00 77.62 344 GLN A O 1
ATOM 2745 N N . ARG A 1 345 ? -105.854 -10.970 123.914 1.00 82.19 345 ARG A N 1
ATOM 2746 C CA . ARG A 1 345 ? -107.313 -10.771 123.790 1.00 82.19 345 ARG A CA 1
ATOM 2747 C C . ARG A 1 345 ? -108.095 -11.585 124.820 1.00 82.19 345 ARG A C 1
ATOM 2749 O O . ARG A 1 345 ? -109.036 -11.064 125.424 1.00 82.19 345 ARG A O 1
ATOM 2756 N N . GLU A 1 346 ? -107.698 -12.834 125.039 1.00 80.00 346 GLU A N 1
ATOM 2757 C CA . GLU A 1 346 ? -108.299 -13.735 126.026 1.00 80.00 346 GLU A CA 1
ATOM 2758 C C . GLU A 1 346 ? -108.123 -13.196 127.456 1.00 80.00 346 GLU A C 1
ATOM 2760 O O . GLU A 1 346 ? -109.092 -13.121 128.212 1.00 80.00 346 GLU A O 1
ATOM 2765 N N . ILE A 1 347 ? -106.927 -12.706 127.801 1.00 77.81 347 ILE A N 1
ATOM 2766 C CA . ILE A 1 347 ? -106.645 -12.066 129.096 1.00 77.81 347 ILE A CA 1
ATOM 2767 C C . ILE A 1 347 ? -107.524 -10.826 129.307 1.00 77.81 347 ILE A C 1
ATOM 2769 O O . ILE A 1 347 ? -108.091 -10.651 130.385 1.00 77.81 347 ILE A O 1
ATOM 2773 N N . VAL A 1 348 ? -107.709 -9.987 128.282 1.00 80.88 348 VAL A N 1
ATOM 2774 C CA . VAL A 1 348 ? -108.599 -8.815 128.368 1.00 80.88 348 VAL A CA 1
ATOM 2775 C C . VAL A 1 348 ? -110.064 -9.230 128.560 1.00 80.88 348 VAL A C 1
ATOM 2777 O O . VAL A 1 348 ? -110.784 -8.597 129.336 1.00 80.88 348 VAL A O 1
ATOM 2780 N N . GLN A 1 349 ? -110.534 -10.289 127.893 1.00 79.38 349 GLN A N 1
ATOM 2781 C CA . GLN A 1 349 ? -111.891 -10.812 128.106 1.00 79.38 349 GLN A CA 1
ATOM 2782 C C . GLN A 1 349 ? -112.076 -11.403 129.509 1.00 79.38 349 GLN A C 1
ATOM 2784 O O . GLN A 1 349 ? -113.094 -11.139 130.156 1.00 79.38 349 GLN A O 1
ATOM 2789 N N . LEU A 1 350 ? -111.097 -12.167 129.995 1.00 78.75 350 LEU A N 1
ATOM 2790 C CA . LEU A 1 350 ? -111.106 -12.732 131.343 1.00 78.75 350 LEU A CA 1
ATOM 2791 C C . LEU A 1 350 ? -111.047 -11.633 132.411 1.00 78.75 350 LEU A C 1
ATOM 2793 O O . LEU A 1 350 ? -111.799 -11.706 133.382 1.00 78.75 350 LEU A O 1
ATOM 2797 N N . GLY A 1 351 ? -110.269 -10.569 132.190 1.00 73.25 351 GLY A N 1
ATOM 2798 C CA . GLY A 1 351 ? -110.236 -9.385 133.053 1.00 73.25 351 GLY A CA 1
ATOM 2799 C C . GLY A 1 351 ? -111.603 -8.701 133.173 1.00 73.25 351 GLY A C 1
ATOM 2800 O O . GLY A 1 351 ? -112.066 -8.430 134.280 1.00 73.25 351 GLY A O 1
ATOM 2801 N N . ARG A 1 352 ? -112.326 -8.520 132.057 1.00 81.25 352 ARG A N 1
ATOM 2802 C CA . ARG A 1 352 ? -113.701 -7.974 132.087 1.00 81.25 352 ARG A CA 1
ATOM 2803 C C . ARG A 1 352 ? -114.684 -8.893 132.819 1.00 81.25 352 ARG A C 1
ATOM 2805 O O . ARG A 1 352 ? -115.574 -8.407 133.519 1.00 81.25 352 ARG A O 1
ATOM 2812 N N . ARG A 1 353 ? -114.540 -10.217 132.672 1.00 76.81 353 ARG A N 1
ATOM 2813 C CA . ARG A 1 353 ? -115.340 -11.197 133.427 1.00 76.81 353 ARG A CA 1
ATOM 2814 C C . ARG A 1 353 ? -115.060 -11.102 134.926 1.00 76.81 353 ARG A C 1
ATOM 2816 O O . ARG A 1 353 ? -116.019 -11.068 135.695 1.00 76.81 353 ARG A O 1
ATOM 2823 N N . LEU A 1 354 ? -113.797 -10.988 135.330 1.00 78.31 354 LEU A N 1
ATOM 2824 C CA . LEU A 1 354 ? -113.402 -10.862 136.734 1.00 78.31 354 LEU A CA 1
ATOM 2825 C C . LEU A 1 354 ? -114.027 -9.618 137.389 1.00 78.31 354 LEU A C 1
ATOM 2827 O O . LEU A 1 354 ? -114.706 -9.742 138.407 1.00 78.31 354 LEU A O 1
ATOM 2831 N N . GLU A 1 355 ? -113.929 -8.452 136.742 1.00 78.50 355 GLU A N 1
ATOM 2832 C CA . GLU A 1 355 ? -114.559 -7.216 137.231 1.00 78.50 355 GLU A CA 1
ATOM 2833 C C . GLU A 1 355 ? -116.082 -7.337 137.384 1.00 78.50 355 GLU A C 1
ATOM 2835 O O . GLU A 1 355 ? -116.684 -6.731 138.277 1.00 78.50 355 GLU A O 1
ATOM 2840 N N . SER A 1 356 ? -116.742 -8.072 136.482 1.00 73.75 356 SER A N 1
ATOM 2841 C CA . SER A 1 356 ? -118.192 -8.272 136.547 1.00 73.75 356 SER A CA 1
ATOM 2842 C C . SER A 1 356 ? -118.594 -9.138 137.747 1.00 73.75 356 SER A C 1
ATOM 2844 O O . SER A 1 356 ? -119.592 -8.842 138.411 1.00 73.75 356 SER A O 1
ATOM 2846 N N . VAL A 1 357 ? -117.776 -10.144 138.076 1.00 75.19 357 VAL A N 1
ATOM 2847 C CA . VAL A 1 357 ? -117.963 -11.028 139.233 1.00 75.19 357 VAL A CA 1
ATOM 2848 C C . VAL A 1 357 ? -117.656 -10.287 140.536 1.00 75.19 357 VAL A C 1
ATOM 2850 O O . VAL A 1 357 ? -118.441 -10.372 141.480 1.00 75.19 357 VAL A O 1
ATOM 2853 N N . GLU A 1 358 ? -116.603 -9.471 140.591 1.00 75.19 358 GLU A N 1
ATOM 2854 C CA . GLU A 1 358 ? -116.308 -8.635 141.764 1.00 75.19 358 GLU A CA 1
ATOM 2855 C C . GLU A 1 358 ? -117.399 -7.590 142.024 1.00 75.19 358 GLU A C 1
ATOM 2857 O O . GLU A 1 358 ? -117.842 -7.423 143.164 1.00 75.19 358 GLU A O 1
ATOM 2862 N N . ARG A 1 359 ? -117.940 -6.954 140.974 1.00 77.88 359 ARG A N 1
ATOM 2863 C CA . ARG A 1 359 ? -119.100 -6.051 141.091 1.00 77.88 359 ARG A CA 1
ATOM 2864 C C . ARG A 1 359 ? -120.380 -6.762 141.542 1.00 77.88 359 ARG A C 1
ATOM 2866 O O . ARG A 1 359 ? -121.273 -6.101 142.084 1.00 77.88 359 ARG A O 1
ATOM 2873 N N . ALA A 1 360 ? -120.510 -8.068 141.313 1.00 74.81 360 ALA A N 1
ATOM 2874 C CA . ALA A 1 360 ? -121.606 -8.878 141.842 1.00 74.81 360 ALA A CA 1
ATOM 2875 C C . ALA A 1 360 ? -121.368 -9.251 143.317 1.00 74.81 360 ALA A C 1
ATOM 2877 O O . ALA A 1 360 ? -122.283 -9.114 144.132 1.00 74.81 360 ALA A O 1
ATOM 2878 N N . ARG A 1 361 ? -120.128 -9.607 143.684 1.00 78.69 361 ARG A N 1
ATOM 2879 C CA . ARG A 1 361 ? -119.715 -9.902 145.066 1.00 78.69 361 ARG A CA 1
ATOM 2880 C C . ARG A 1 361 ? -119.940 -8.711 145.997 1.00 78.69 361 ARG A C 1
ATOM 2882 O O . ARG A 1 361 ? -120.639 -8.845 146.996 1.00 78.69 361 ARG A O 1
ATOM 2889 N N . LEU A 1 362 ? -119.468 -7.522 145.616 1.00 69.75 362 LEU A N 1
ATOM 2890 C CA . LEU A 1 362 ? -119.650 -6.279 146.385 1.00 69.75 362 LEU A CA 1
ATOM 2891 C C . LEU A 1 362 ? -121.132 -5.911 146.583 1.00 69.75 362 LEU A C 1
ATOM 2893 O O . LEU A 1 362 ? -121.512 -5.338 147.607 1.00 69.75 362 LEU A O 1
ATOM 2897 N N . ARG A 1 363 ? -121.998 -6.256 145.619 1.00 69.94 363 ARG A N 1
ATOM 2898 C CA . ARG A 1 363 ? -123.453 -6.068 145.737 1.00 69.94 363 ARG A CA 1
ATOM 2899 C C . ARG A 1 363 ? -124.107 -7.082 146.677 1.00 69.94 363 ARG A C 1
ATOM 2901 O O . ARG A 1 363 ? -125.077 -6.718 147.339 1.00 69.94 363 ARG A O 1
ATOM 2908 N N . ALA A 1 364 ? -123.593 -8.307 146.762 1.00 64.88 364 ALA A N 1
ATOM 2909 C CA . ALA A 1 364 ? -124.047 -9.310 147.725 1.00 64.88 364 ALA A CA 1
ATOM 2910 C C . ALA A 1 364 ? -123.602 -8.963 149.159 1.00 64.88 364 ALA A C 1
ATOM 2912 O O . ALA A 1 364 ? -124.403 -9.018 150.089 1.00 64.88 364 ALA A O 1
ATOM 2913 N N . GLU A 1 365 ? -122.370 -8.488 149.321 1.00 59.44 365 GLU A N 1
ATOM 2914 C CA . GLU A 1 365 ? -121.776 -8.112 150.611 1.00 59.44 365 GLU A CA 1
ATOM 2915 C C . GLU A 1 365 ? -122.511 -6.914 151.251 1.00 59.44 365 GLU A C 1
ATOM 2917 O O . GLU A 1 365 ? -122.879 -6.949 152.426 1.00 59.44 365 GLU A O 1
ATOM 2922 N N . LYS A 1 366 ? -122.899 -5.908 150.448 1.00 61.84 366 LYS A N 1
ATOM 2923 C CA . LYS A 1 366 ? -123.765 -4.797 150.901 1.00 61.84 366 LYS A CA 1
ATOM 2924 C C . LYS A 1 366 ? -125.175 -5.227 151.336 1.00 61.84 366 LYS A C 1
ATOM 2926 O O . LYS A 1 366 ? -125.793 -4.518 152.130 1.00 61.84 366 LYS A O 1
ATOM 2931 N N . ARG A 1 367 ? -125.705 -6.350 150.830 1.00 60.22 367 ARG A N 1
ATOM 2932 C CA . ARG A 1 367 ? -127.009 -6.898 151.260 1.00 60.22 367 ARG A CA 1
ATOM 2933 C C . ARG A 1 367 ? -126.890 -7.698 152.558 1.00 60.22 367 ARG A C 1
ATOM 2935 O O . ARG A 1 367 ? -127.812 -7.657 153.364 1.00 60.22 367 ARG A O 1
ATOM 2942 N N . PHE A 1 368 ? -125.748 -8.343 152.795 1.00 56.53 368 PHE A N 1
ATOM 2943 C CA . PHE A 1 368 ? -125.488 -9.105 154.019 1.00 56.53 368 PHE A CA 1
ATOM 2944 C C . PHE A 1 368 ? -125.300 -8.192 155.243 1.00 56.53 368 PHE A C 1
ATOM 2946 O O . PHE A 1 368 ? -125.891 -8.428 156.293 1.00 56.53 368 PHE A O 1
ATOM 2953 N N . VAL A 1 369 ? -124.581 -7.075 155.086 1.00 58.34 369 VAL A N 1
ATOM 2954 C CA . VAL A 1 369 ? -124.359 -6.108 156.182 1.00 58.34 369 VAL A CA 1
ATOM 2955 C C . VAL A 1 369 ? -125.649 -5.371 156.581 1.00 58.34 369 VAL A C 1
ATOM 2957 O O . VAL A 1 369 ? -125.865 -5.106 157.760 1.00 58.34 369 VAL A O 1
ATOM 2960 N N . LYS A 1 370 ? -126.565 -5.107 155.636 1.00 57.38 370 LYS A N 1
ATOM 2961 C CA . LYS A 1 370 ? -127.893 -4.540 155.949 1.00 57.38 370 LYS A CA 1
ATOM 2962 C C . LYS A 1 370 ? -128.881 -5.556 156.546 1.00 57.38 370 LYS A C 1
ATOM 2964 O O . LYS A 1 370 ? -129.824 -5.136 157.204 1.00 57.38 370 LYS A O 1
ATOM 2969 N N . GLY A 1 371 ? -128.665 -6.861 156.353 1.00 53.75 371 GLY A N 1
ATOM 2970 C CA . GLY A 1 371 ? -129.481 -7.927 156.951 1.00 53.75 371 GLY A CA 1
ATOM 2971 C C . GLY A 1 371 ? -129.079 -8.292 158.386 1.00 53.75 371 GLY A C 1
ATOM 2972 O O . GLY A 1 371 ? -129.937 -8.651 159.184 1.00 53.75 371 GLY A O 1
ATOM 2973 N N . ALA A 1 372 ? -127.799 -8.144 158.744 1.00 56.25 372 ALA A N 1
ATOM 2974 C CA . ALA A 1 372 ? -127.308 -8.460 160.088 1.00 56.25 372 ALA A CA 1
ATOM 2975 C C . ALA A 1 372 ? -127.691 -7.404 161.148 1.00 56.25 372 ALA A C 1
ATOM 2977 O O . ALA A 1 372 ? -127.938 -7.759 162.297 1.00 56.25 372 ALA A O 1
ATOM 2978 N N . ALA A 1 373 ? -127.811 -6.125 160.772 1.00 55.97 373 ALA A N 1
ATOM 2979 C CA . ALA A 1 373 ? -128.184 -5.050 161.700 1.00 55.97 373 ALA A CA 1
ATOM 2980 C C . ALA A 1 373 ? -129.668 -5.092 162.128 1.00 55.97 373 ALA A C 1
ATOM 2982 O O . ALA A 1 373 ? -129.984 -4.761 163.262 1.00 55.97 373 ALA A O 1
ATOM 2983 N N . ALA A 1 374 ? -130.574 -5.572 161.267 1.00 56.22 374 ALA A N 1
ATOM 2984 C CA . ALA A 1 374 ? -132.006 -5.671 161.577 1.00 56.22 374 ALA A CA 1
ATOM 2985 C C . ALA A 1 374 ? -132.374 -6.884 162.462 1.00 56.22 374 ALA A C 1
ATOM 2987 O O . ALA A 1 374 ? -133.485 -6.954 162.982 1.00 56.22 374 ALA A O 1
ATOM 2988 N N . ASN A 1 375 ? -131.455 -7.843 162.632 1.00 54.34 375 ASN A N 1
ATOM 2989 C CA . ASN A 1 375 ? -131.692 -9.070 163.397 1.00 54.34 375 ASN A CA 1
ATOM 2990 C C . ASN A 1 375 ? -131.310 -8.932 164.886 1.00 54.34 375 ASN A C 1
ATOM 2992 O O . ASN A 1 375 ? -131.882 -9.612 165.731 1.00 54.34 375 ASN A O 1
ATOM 2996 N N . TYR A 1 376 ? -130.392 -8.019 165.228 1.00 56.59 376 TYR A N 1
ATOM 2997 C CA . TYR A 1 376 ? -130.023 -7.754 166.626 1.00 56.59 376 TYR A CA 1
ATOM 2998 C C . TYR A 1 376 ? -131.059 -6.888 167.368 1.00 56.59 376 TYR A C 1
ATOM 3000 O O . TYR A 1 376 ? -131.322 -7.146 168.541 1.00 56.59 376 TYR A O 1
ATOM 3008 N N . ASP A 1 377 ? -131.726 -5.949 166.686 1.00 55.22 377 ASP A N 1
ATOM 3009 C CA . ASP A 1 377 ? -132.755 -5.089 167.300 1.00 55.22 377 ASP A CA 1
ATOM 3010 C C . ASP A 1 377 ? -134.067 -5.835 167.613 1.00 55.22 377 ASP A C 1
ATOM 3012 O O . ASP A 1 377 ? -134.755 -5.511 168.581 1.00 55.22 377 ASP A O 1
ATOM 3016 N N . ARG A 1 378 ? -134.397 -6.886 166.849 1.00 60.09 378 ARG A N 1
ATOM 3017 C CA . ARG A 1 378 ? -135.575 -7.732 167.104 1.00 60.09 378 ARG A CA 1
ATOM 3018 C C . ARG A 1 378 ? -135.367 -8.678 168.292 1.00 60.09 378 ARG A C 1
ATOM 3020 O O . ARG A 1 378 ? -136.266 -8.844 169.109 1.00 60.09 378 ARG A O 1
ATOM 3027 N N . MET A 1 379 ? -134.163 -9.234 168.426 1.00 59.62 379 MET A N 1
ATOM 3028 C CA . MET A 1 379 ? -133.815 -10.143 169.524 1.00 59.62 379 MET A CA 1
ATOM 3029 C C . MET A 1 379 ? -133.739 -9.407 170.877 1.00 59.62 379 MET A C 1
ATOM 3031 O O . MET A 1 379 ? -134.099 -9.968 171.908 1.00 59.62 379 MET A O 1
ATOM 3035 N N . LEU A 1 380 ? -133.340 -8.128 170.874 1.00 60.31 380 LEU A N 1
ATOM 3036 C CA . LEU A 1 380 ? -133.349 -7.260 172.060 1.00 60.31 380 LEU A CA 1
ATOM 3037 C C . LEU A 1 380 ? -134.768 -6.899 172.535 1.00 60.31 380 LEU A C 1
ATOM 3039 O O . LEU A 1 380 ? -134.995 -6.818 173.740 1.00 60.31 380 LEU A O 1
ATOM 3043 N N . GLN A 1 381 ? -135.733 -6.731 171.623 1.00 61.53 381 GLN A N 1
ATOM 3044 C CA . GLN A 1 381 ? -137.135 -6.478 171.988 1.00 61.53 381 GLN A CA 1
ATOM 3045 C C . GLN A 1 381 ? -137.843 -7.727 172.544 1.00 61.53 381 GLN A C 1
ATOM 3047 O O . GLN A 1 381 ? -138.623 -7.603 173.487 1.00 61.53 381 GLN A O 1
ATOM 3052 N N . GLU A 1 382 ? -137.537 -8.922 172.027 1.00 62.31 382 GLU A N 1
ATOM 3053 C CA . GLU A 1 382 ? -138.108 -10.192 172.511 1.00 62.31 382 GLU A CA 1
ATOM 3054 C C . GLU A 1 382 ? -137.579 -10.560 173.920 1.00 62.31 382 GLU A C 1
ATOM 3056 O O . GLU A 1 382 ? -138.369 -10.873 174.812 1.00 62.31 382 GLU A O 1
ATOM 3061 N N . LEU A 1 383 ? -136.274 -10.384 174.182 1.00 63.69 383 LEU A N 1
ATOM 3062 C CA . LEU A 1 383 ? -135.665 -10.605 175.510 1.00 63.69 383 LEU A CA 1
ATOM 3063 C C . LEU A 1 383 ? -136.191 -9.643 176.592 1.00 63.69 383 LEU A C 1
ATOM 3065 O O . LEU A 1 383 ? -136.293 -10.008 177.765 1.00 63.69 383 LEU A O 1
ATOM 3069 N N . GLN A 1 384 ? -136.548 -8.415 176.212 1.00 64.31 384 GLN A N 1
ATOM 3070 C CA . GLN A 1 384 ? -137.094 -7.424 177.140 1.00 64.31 384 GLN A CA 1
ATOM 3071 C C . GLN A 1 384 ? -138.577 -7.674 177.460 1.00 64.31 384 GLN A C 1
ATOM 3073 O O . GLN A 1 384 ? -139.035 -7.340 178.553 1.00 64.31 384 GLN A O 1
ATOM 3078 N N . GLN A 1 385 ? -139.314 -8.315 176.548 1.00 68.44 385 GLN A N 1
ATOM 3079 C CA . GLN A 1 385 ? -140.704 -8.723 176.755 1.00 68.44 385 GLN A CA 1
ATOM 3080 C C . GLN A 1 385 ? -140.811 -9.989 177.627 1.00 68.44 385 GLN A C 1
ATOM 3082 O O . GLN A 1 385 ? -141.695 -10.074 178.483 1.00 68.44 385 GLN A O 1
ATOM 3087 N N . GLU A 1 386 ? -139.870 -10.931 177.497 1.00 68.06 386 GLU A N 1
ATOM 3088 C CA . GLU A 1 386 ? -139.788 -12.111 178.372 1.00 68.06 386 GLU A CA 1
ATOM 3089 C C . GLU A 1 386 ? -139.419 -11.747 179.818 1.00 68.06 386 GLU A C 1
ATOM 3091 O O . GLU A 1 386 ? -140.023 -12.276 180.757 1.00 68.06 386 GLU A O 1
ATOM 3096 N N . LEU A 1 387 ? -138.512 -10.785 180.022 1.00 70.88 387 LEU A N 1
ATOM 3097 C CA . LEU A 1 387 ? -138.124 -10.324 181.360 1.00 70.88 387 LEU A CA 1
ATOM 3098 C C . LEU A 1 387 ? -139.303 -9.708 182.133 1.00 70.88 387 LEU A C 1
ATOM 3100 O O . LEU A 1 387 ? -139.478 -9.967 183.328 1.00 70.88 387 LEU A O 1
ATOM 3104 N N . GLU A 1 388 ? -140.145 -8.942 181.444 1.00 70.38 388 GLU A N 1
ATOM 3105 C CA . GLU A 1 388 ? -141.264 -8.238 182.070 1.00 70.38 388 GLU A CA 1
ATOM 3106 C C . GLU A 1 388 ? -142.460 -9.165 182.305 1.00 70.38 388 GLU A C 1
ATOM 3108 O O . GLU A 1 388 ? -143.111 -9.061 183.345 1.00 70.38 388 GLU A O 1
ATOM 3113 N N . SER A 1 389 ? -142.663 -10.164 181.439 1.00 65.88 389 SER A N 1
ATOM 3114 C CA . SER A 1 389 ? -143.637 -11.240 181.672 1.00 65.88 389 SER A CA 1
ATOM 3115 C C . SER A 1 389 ? -143.263 -12.133 182.870 1.00 65.88 389 SER A C 1
ATOM 3117 O O . SER A 1 389 ? -144.125 -12.504 183.668 1.00 65.88 389 SER A O 1
ATOM 3119 N N . SER A 1 390 ? -141.965 -12.390 183.072 1.00 65.94 390 SER A N 1
ATOM 3120 C CA . SER A 1 390 ? -141.428 -13.142 184.216 1.00 65.94 390 SER A CA 1
ATOM 3121 C C . SER A 1 390 ? -141.605 -12.393 185.545 1.00 65.94 390 SER A C 1
ATOM 3123 O O . SER A 1 390 ? -142.059 -12.971 186.537 1.00 65.94 390 SER A O 1
ATOM 3125 N N . LYS A 1 391 ? -141.345 -11.077 185.570 1.00 72.69 391 LYS A N 1
ATOM 3126 C CA . LYS A 1 391 ? -141.598 -10.239 186.759 1.00 72.69 391 LYS A CA 1
ATOM 3127 C C . LYS A 1 391 ? -143.079 -10.183 187.134 1.00 72.69 391 LYS A C 1
ATOM 3129 O O . LYS A 1 391 ? -143.398 -10.123 188.321 1.00 72.69 391 LYS A O 1
ATOM 3134 N N . GLN A 1 392 ? -143.972 -10.208 186.145 1.00 70.44 392 GLN A N 1
ATOM 3135 C CA . GLN A 1 392 ? -145.419 -10.175 186.360 1.00 70.44 392 GLN A CA 1
ATOM 3136 C C . GLN A 1 392 ? -145.948 -11.516 186.897 1.00 70.44 392 GLN A C 1
ATOM 3138 O O . GLN A 1 392 ? -146.751 -11.529 187.824 1.00 70.44 392 GLN A O 1
ATOM 3143 N N . ALA A 1 393 ? -145.410 -12.642 186.418 1.00 68.88 393 ALA A N 1
ATOM 3144 C CA . ALA A 1 393 ? -145.709 -13.963 186.973 1.00 68.88 393 ALA A CA 1
ATOM 3145 C C . ALA A 1 393 ? -145.208 -14.121 188.425 1.00 68.88 393 ALA A C 1
ATOM 3147 O O . ALA A 1 393 ? -145.870 -14.746 189.255 1.00 68.88 393 ALA A O 1
ATOM 3148 N N . TYR A 1 394 ? -144.060 -13.522 188.761 1.00 71.69 394 TYR A N 1
ATOM 3149 C CA . TYR A 1 394 ? -143.507 -13.568 190.118 1.00 71.69 394 TYR A CA 1
ATOM 3150 C C . TYR A 1 394 ? -144.329 -12.745 191.127 1.00 71.69 394 TYR A C 1
ATOM 3152 O O . TYR A 1 394 ? -144.521 -13.175 192.267 1.00 71.69 394 TYR A O 1
ATOM 3160 N N . SER A 1 395 ? -144.859 -11.584 190.726 1.00 68.50 395 SER A N 1
ATOM 3161 C CA . SER A 1 395 ? -145.713 -10.767 191.600 1.00 68.50 395 SER A CA 1
ATOM 3162 C C . SER A 1 395 ? -147.088 -11.402 191.835 1.00 68.50 395 SER A C 1
ATOM 3164 O O . SER A 1 395 ? -147.611 -11.336 192.948 1.00 68.50 395 SER A O 1
ATOM 3166 N N . GLU A 1 396 ? -147.635 -12.093 190.836 1.00 71.62 396 GLU A N 1
ATOM 3167 C CA . GLU A 1 396 ? -148.908 -12.812 190.936 1.00 71.62 396 GLU A CA 1
ATOM 3168 C C . GLU A 1 396 ? -148.794 -14.062 191.827 1.00 71.62 396 GLU A C 1
ATOM 3170 O O . GLU A 1 396 ? -149.652 -14.308 192.680 1.00 71.62 396 GLU A O 1
ATOM 3175 N N . LEU A 1 397 ? -147.671 -14.785 191.734 1.00 74.44 397 LEU A N 1
ATOM 3176 C CA . LEU A 1 397 ? -147.360 -15.914 192.614 1.00 74.44 397 LEU A CA 1
ATOM 3177 C C . LEU A 1 397 ? -147.144 -15.469 194.071 1.00 74.44 397 LEU A C 1
ATOM 3179 O O . LEU A 1 397 ? -147.598 -16.142 194.998 1.00 74.44 397 LEU A O 1
ATOM 3183 N N . SER A 1 398 ? -146.515 -14.309 194.289 1.00 72.56 398 SER A N 1
ATOM 3184 C CA . SER A 1 398 ? -146.369 -13.718 195.627 1.00 72.56 398 SER A CA 1
ATOM 3185 C C . SER A 1 398 ? -147.724 -13.355 196.244 1.00 72.56 398 SER A C 1
ATOM 3187 O O . SER A 1 398 ? -147.937 -13.583 197.435 1.00 72.56 398 SER A O 1
ATOM 3189 N N . LEU A 1 399 ? -148.665 -12.843 195.443 1.00 72.44 399 LEU A N 1
ATOM 3190 C CA . LEU A 1 399 ? -150.013 -12.503 195.907 1.00 72.44 399 LEU A CA 1
ATOM 3191 C C . LEU A 1 399 ? -150.815 -13.756 196.300 1.00 72.44 399 LEU A C 1
ATOM 3193 O O . LEU A 1 399 ? -151.528 -13.761 197.306 1.00 72.44 399 LEU A O 1
ATOM 3197 N N . GLN A 1 400 ? -150.667 -14.841 195.533 1.00 67.94 400 GLN A N 1
ATOM 3198 C CA . GLN A 1 400 ? -151.269 -16.139 195.849 1.00 67.94 400 GLN A CA 1
ATOM 3199 C C . GLN A 1 400 ? -150.660 -16.764 197.109 1.00 67.94 400 GLN A C 1
ATOM 3201 O O . GLN A 1 400 ? -151.377 -17.391 197.892 1.00 67.94 400 GLN A O 1
ATOM 3206 N N . PHE A 1 401 ? -149.365 -16.552 197.348 1.00 69.25 401 PHE A N 1
ATOM 3207 C CA . PHE A 1 401 ? -148.691 -17.023 198.555 1.00 69.25 401 PHE A CA 1
ATOM 3208 C C . PHE A 1 401 ? -149.214 -16.318 199.816 1.00 69.25 401 PHE A C 1
ATOM 3210 O O . PHE A 1 401 ? -149.470 -16.972 200.828 1.00 69.25 401 PHE A O 1
ATOM 3217 N N . ASP A 1 402 ? -149.474 -15.011 199.746 1.00 66.00 402 ASP A N 1
ATOM 3218 C CA . ASP A 1 402 ? -150.083 -14.262 200.853 1.00 66.00 402 ASP A CA 1
ATOM 3219 C C . ASP A 1 402 ? -151.560 -14.632 201.077 1.00 66.00 402 ASP A C 1
ATOM 3221 O O . ASP A 1 402 ? -152.013 -14.721 202.225 1.00 66.00 402 ASP A O 1
ATOM 3225 N N . ALA A 1 403 ? -152.301 -14.940 200.007 1.00 67.81 403 ALA A N 1
ATOM 3226 C CA . ALA A 1 403 ? -153.661 -15.473 200.103 1.00 67.81 403 ALA A CA 1
ATOM 3227 C C . ALA A 1 403 ? -153.689 -16.866 200.762 1.00 67.81 403 ALA A C 1
ATOM 3229 O O . ALA A 1 403 ? -154.516 -17.124 201.641 1.00 67.81 403 ALA A O 1
ATOM 3230 N N . TYR A 1 404 ? -152.742 -17.741 200.412 1.00 70.75 404 TYR A N 1
ATOM 3231 C CA . TYR A 1 404 ? -152.595 -19.065 201.019 1.00 70.75 404 TYR A CA 1
ATOM 3232 C C . TYR A 1 404 ? -152.183 -18.977 202.494 1.00 70.75 404 TYR A C 1
ATOM 3234 O O . TYR A 1 404 ? -152.705 -19.704 203.340 1.00 70.75 404 TYR A O 1
ATOM 3242 N N . LYS A 1 405 ? -151.300 -18.035 202.839 1.00 72.25 405 LYS A N 1
ATOM 3243 C CA . LYS A 1 405 ? -150.853 -17.806 204.217 1.00 72.25 405 LYS A CA 1
ATOM 3244 C C . LYS A 1 405 ? -151.993 -17.329 205.122 1.00 72.25 405 LYS A C 1
ATOM 3246 O O . LYS A 1 405 ? -152.121 -17.824 206.241 1.00 72.25 405 LYS A O 1
ATOM 3251 N N . LYS A 1 406 ? -152.868 -16.444 204.623 1.00 69.75 406 LYS A N 1
ATOM 3252 C CA . LYS A 1 406 ? -154.104 -16.051 205.325 1.00 69.75 406 LYS A CA 1
ATOM 3253 C C . LYS A 1 406 ? -155.080 -17.217 205.475 1.00 69.75 406 LYS A C 1
ATOM 3255 O O . LYS A 1 406 ? -155.589 -17.439 206.569 1.00 69.75 406 LYS A O 1
ATOM 3260 N N . HIS A 1 407 ? -155.284 -18.002 204.419 1.00 68.50 407 HIS A N 1
ATOM 3261 C CA . HIS A 1 407 ? -156.186 -19.152 204.469 1.00 68.50 407 HIS A CA 1
ATOM 3262 C C . HIS A 1 407 ? -155.720 -20.228 205.462 1.00 68.50 407 HIS A C 1
ATOM 3264 O O . HIS A 1 407 ? -156.530 -20.791 206.198 1.00 68.50 407 HIS A O 1
ATOM 3270 N N . SER A 1 408 ? -154.411 -20.470 205.532 1.00 62.41 408 SER A N 1
ATOM 3271 C CA . SER A 1 408 ? -153.822 -21.446 206.449 1.00 62.41 408 SER A CA 1
ATOM 3272 C C . SER A 1 408 ? -153.897 -20.984 207.911 1.00 62.41 408 SER A C 1
ATOM 3274 O O . SER A 1 408 ? -154.180 -21.782 208.803 1.00 62.41 408 SER A O 1
ATOM 3276 N N . MET A 1 409 ? -153.756 -19.678 208.169 1.00 67.69 409 MET A N 1
ATOM 3277 C CA . MET A 1 409 ? -153.999 -19.109 209.501 1.00 67.69 409 MET A CA 1
ATOM 3278 C C . MET A 1 409 ? -155.468 -19.230 209.940 1.00 67.69 409 MET A C 1
ATOM 3280 O O . MET A 1 409 ? -155.721 -19.540 211.105 1.00 67.69 409 MET A O 1
ATOM 3284 N N . ASP A 1 410 ? -156.425 -19.066 209.024 1.00 67.50 410 ASP A N 1
ATOM 3285 C CA . ASP A 1 410 ? -157.857 -19.202 209.328 1.00 67.50 410 ASP A CA 1
ATOM 3286 C C . ASP A 1 410 ? -158.289 -20.667 209.527 1.00 67.50 410 ASP A C 1
ATOM 3288 O O . ASP A 1 410 ? -159.132 -20.964 210.379 1.00 67.50 410 ASP A O 1
ATOM 3292 N N . LEU A 1 411 ? -157.691 -21.606 208.784 1.00 67.69 411 LEU A N 1
ATOM 3293 C CA . LEU A 1 411 ? -157.899 -23.046 208.971 1.00 67.69 411 LEU A CA 1
ATOM 3294 C C . LEU A 1 411 ? -157.324 -23.534 210.303 1.00 67.69 411 LEU A C 1
ATOM 3296 O O . LEU A 1 411 ? -157.996 -24.282 211.009 1.00 67.69 411 LEU A O 1
ATOM 3300 N N . LEU A 1 412 ? -156.143 -23.053 210.697 1.00 66.38 412 LEU A N 1
ATOM 3301 C CA . LEU A 1 412 ? -155.526 -23.408 211.977 1.00 66.38 412 LEU A CA 1
ATOM 3302 C C . LEU A 1 412 ? -156.287 -22.807 213.173 1.00 66.38 412 LEU A C 1
ATOM 3304 O O . LEU A 1 412 ? -156.364 -23.419 214.240 1.00 66.38 412 LEU A O 1
ATOM 3308 N N . ALA A 1 413 ? -156.888 -21.624 213.005 1.00 66.56 413 ALA A N 1
ATOM 3309 C CA . ALA A 1 413 ? -157.775 -21.033 214.005 1.00 66.56 413 ALA A CA 1
ATOM 3310 C C . ALA A 1 413 ? -159.062 -21.859 214.177 1.00 66.56 413 ALA A C 1
ATOM 3312 O O . ALA A 1 413 ? -159.450 -22.153 215.308 1.00 66.56 413 ALA A O 1
ATOM 3313 N N . LYS A 1 414 ? -159.670 -22.318 213.072 1.00 66.00 414 LYS A N 1
ATOM 3314 C CA . LYS A 1 414 ? -160.835 -23.220 213.102 1.00 66.00 414 LYS A CA 1
ATOM 3315 C C . LYS A 1 414 ? -160.508 -24.604 213.652 1.00 66.00 414 LYS A C 1
ATOM 3317 O O . LYS A 1 414 ? -161.338 -25.181 214.346 1.00 66.00 414 LYS A O 1
ATOM 3322 N N . GLU A 1 415 ? -159.315 -25.126 213.385 1.00 63.53 415 GLU A N 1
ATOM 3323 C CA . GLU A 1 415 ? -158.863 -26.410 213.923 1.00 63.53 415 GLU A CA 1
ATOM 3324 C C . GLU A 1 415 ? -158.649 -26.330 215.440 1.00 63.53 415 GLU A C 1
ATOM 3326 O O . GLU A 1 415 ? -159.108 -27.203 216.174 1.00 63.53 415 GLU A O 1
ATOM 3331 N N . LYS A 1 416 ? -158.055 -25.241 215.947 1.00 66.12 416 LYS A N 1
ATOM 3332 C CA . LYS A 1 416 ? -157.934 -25.010 217.397 1.00 66.12 416 LYS A CA 1
ATOM 3333 C C . LYS A 1 416 ? -159.291 -24.792 218.067 1.00 66.12 416 LYS A C 1
ATOM 3335 O O . LYS A 1 416 ? -159.505 -25.295 219.167 1.00 66.12 416 LYS A O 1
ATOM 3340 N N . GLU A 1 417 ? -160.226 -24.114 217.407 1.00 65.25 417 GLU A N 1
ATOM 3341 C CA . GLU A 1 417 ? -161.594 -23.941 217.907 1.00 65.25 417 GLU A CA 1
ATOM 3342 C C . GLU A 1 417 ? -162.390 -25.261 217.909 1.00 65.25 417 GLU A C 1
ATOM 3344 O O . GLU A 1 417 ? -163.153 -25.528 218.838 1.00 65.25 417 GLU A O 1
ATOM 3349 N N . LEU A 1 418 ? -162.177 -26.125 216.908 1.00 61.41 418 LEU A N 1
ATOM 3350 C CA . LEU A 1 418 ? -162.732 -27.480 216.862 1.00 61.41 418 LEU A CA 1
ATOM 3351 C C . LEU A 1 418 ? -162.120 -28.389 217.929 1.00 61.41 418 LEU A C 1
ATOM 3353 O O . LEU A 1 418 ? -162.847 -29.177 218.528 1.00 61.41 418 LEU A O 1
ATOM 3357 N N . ASN A 1 419 ? -160.827 -28.257 218.226 1.00 56.53 419 ASN A N 1
ATOM 3358 C CA . ASN A 1 419 ? -160.183 -29.099 219.233 1.00 56.53 419 ASN A CA 1
ATOM 3359 C C . ASN A 1 419 ? -160.562 -28.686 220.666 1.00 56.53 419 ASN A C 1
ATOM 3361 O O . ASN A 1 419 ? -160.808 -29.540 221.511 1.00 56.53 419 ASN A O 1
ATOM 3365 N N . VAL A 1 420 ? -160.759 -27.385 220.920 1.00 62.47 420 VAL A N 1
ATOM 3366 C CA . VAL A 1 420 ? -161.398 -26.902 222.161 1.00 62.47 420 VAL A CA 1
ATOM 3367 C C . VAL A 1 420 ? -162.827 -27.454 222.304 1.00 62.47 420 VAL A C 1
ATOM 3369 O O . VAL A 1 420 ? -163.250 -27.771 223.413 1.00 62.47 420 VAL A O 1
ATOM 3372 N N . LYS A 1 421 ? -163.558 -27.651 221.197 1.00 59.25 421 LYS A N 1
ATOM 3373 C CA . LYS A 1 421 ? -164.901 -28.268 221.198 1.00 59.25 421 LYS A CA 1
ATOM 3374 C C . LYS A 1 421 ? -164.877 -29.801 221.311 1.00 59.25 421 LYS A C 1
ATOM 3376 O O . LYS A 1 421 ? -165.850 -30.381 221.788 1.00 59.25 421 LYS A O 1
ATOM 3381 N N . LEU A 1 422 ? -163.777 -30.461 220.948 1.00 55.25 422 LEU A N 1
ATOM 3382 C CA . LEU A 1 422 ? -163.595 -31.912 221.103 1.00 55.25 422 LEU A CA 1
ATOM 3383 C C . LEU A 1 422 ? -163.081 -32.326 222.491 1.00 55.25 422 LEU A C 1
ATOM 3385 O O . LEU A 1 422 ? -163.178 -33.497 222.840 1.00 55.25 422 LEU A O 1
ATOM 3389 N N . CYS A 1 423 ? -162.704 -31.369 223.343 1.00 52.41 423 CYS A N 1
ATOM 3390 C CA . CYS A 1 423 ? -162.572 -31.574 224.791 1.00 52.41 423 CYS A CA 1
ATOM 3391 C C . CYS A 1 423 ? -163.919 -31.797 225.529 1.00 52.41 423 CYS A C 1
ATOM 3393 O O . CYS A 1 423 ? -163.913 -31.925 226.754 1.00 52.41 423 CYS A O 1
ATOM 3395 N N . HIS A 1 424 ? -165.077 -31.845 224.848 1.00 45.75 424 HIS A N 1
ATOM 3396 C CA . HIS A 1 424 ? -166.398 -31.886 225.507 1.00 45.75 424 HIS A CA 1
ATOM 3397 C C . HIS A 1 424 ? -167.380 -32.990 225.073 1.00 45.75 424 HIS A C 1
ATOM 3399 O O . HIS A 1 424 ? -168.507 -32.993 225.564 1.00 45.75 424 HIS A O 1
ATOM 3405 N N . PHE A 1 425 ? -166.994 -33.981 224.256 1.00 40.19 425 PHE A N 1
ATOM 3406 C CA . PHE A 1 425 ? -167.888 -35.114 223.966 1.00 40.19 425 PHE A CA 1
ATOM 3407 C C . PHE A 1 425 ? -167.205 -36.490 223.974 1.00 40.19 425 PHE A C 1
ATOM 3409 O O . PHE A 1 425 ? -166.551 -36.876 223.010 1.00 40.19 425 PHE A O 1
ATOM 3416 N N . LYS A 1 426 ? -167.571 -37.244 225.026 1.00 36.81 426 LYS A N 1
ATOM 3417 C CA . LYS A 1 426 ? -167.482 -38.699 225.260 1.00 36.81 426 LYS A CA 1
ATOM 3418 C C . LYS A 1 426 ? -166.132 -39.255 225.723 1.00 36.81 426 LYS A C 1
ATOM 3420 O O . LYS A 1 426 ? -165.137 -39.071 225.041 1.00 36.81 426 LYS A O 1
ATOM 3425 N N . VAL A 1 427 ? -166.052 -40.071 226.771 1.00 40.19 427 VAL A N 1
ATOM 3426 C CA . VAL A 1 427 ? -166.843 -40.364 227.991 1.00 40.19 427 VAL A CA 1
ATOM 3427 C C . VAL A 1 427 ? -165.887 -41.185 228.858 1.00 40.19 427 VAL A C 1
ATOM 3429 O O . VAL A 1 427 ? -165.085 -41.934 228.251 1.00 40.19 427 VAL A O 1
#